Protein AF-A0A316TCU5-F1 (afdb_monomer_lite)

Structure (mmCIF, N/CA/C/O backbone):
data_AF-A0A316TCU5-F1
#
_entry.id   AF-A0A316TCU5-F1
#
loop_
_atom_site.group_PDB
_atom_site.id
_atom_site.type_symbol
_atom_site.label_atom_id
_atom_site.label_alt_id
_atom_site.label_comp_id
_atom_site.label_asym_id
_atom_site.label_entity_id
_atom_site.label_seq_id
_atom_site.pdbx_PDB_ins_code
_atom_site.Cartn_x
_atom_site.Cartn_y
_atom_site.Cartn_z
_atom_site.occupancy
_atom_site.B_iso_or_equiv
_atom_site.auth_seq_id
_atom_site.auth_comp_id
_atom_site.auth_asym_id
_atom_site.auth_atom_id
_atom_site.pdbx_PDB_model_num
ATOM 1 N N . MET A 1 1 ? 19.303 44.168 3.735 1.00 53.50 1 MET A N 1
ATOM 2 C CA . MET A 1 1 ? 19.937 43.075 2.969 1.00 53.50 1 MET A CA 1
ATOM 3 C C . MET A 1 1 ? 18.889 42.563 1.996 1.00 53.50 1 MET A C 1
ATOM 5 O O . MET A 1 1 ? 17.784 42.295 2.444 1.00 53.50 1 MET A O 1
ATOM 9 N N . THR A 1 2 ? 19.150 42.575 0.691 1.00 82.88 2 THR A N 1
ATOM 10 C CA . THR A 1 2 ? 18.151 42.182 -0.318 1.00 82.88 2 THR A CA 1
ATOM 11 C C . THR A 1 2 ? 18.087 40.659 -0.429 1.00 82.88 2 THR A C 1
ATOM 13 O O . THR A 1 2 ? 19.090 39.989 -0.189 1.00 82.88 2 THR A O 1
ATOM 16 N N . GLY A 1 3 ? 16.927 40.107 -0.801 1.00 80.81 3 GLY A N 1
ATOM 17 C CA . GLY A 1 3 ? 16.764 38.655 -0.972 1.00 80.81 3 GLY A CA 1
ATOM 18 C C . GLY A 1 3 ? 17.749 38.055 -1.982 1.00 80.81 3 GLY A C 1
ATOM 19 O O . GLY A 1 3 ? 18.229 36.948 -1.783 1.00 80.81 3 GLY A O 1
ATOM 20 N N . GLN A 1 4 ? 18.132 38.834 -2.997 1.00 71.94 4 GLN A N 1
ATOM 21 C CA . GLN A 1 4 ? 19.132 38.452 -3.996 1.00 71.94 4 GLN A CA 1
ATOM 22 C C . GLN A 1 4 ? 20.503 38.185 -3.366 1.00 71.94 4 GLN A C 1
ATOM 24 O O . GLN A 1 4 ? 21.076 37.125 -3.556 1.00 71.94 4 GLN A O 1
ATOM 29 N N . ARG A 1 5 ? 20.961 39.079 -2.482 1.00 73.12 5 ARG A N 1
ATOM 30 C CA . ARG A 1 5 ? 22.260 38.945 -1.810 1.00 73.12 5 ARG A CA 1
ATOM 31 C C . ARG A 1 5 ? 22.316 37.773 -0.828 1.00 73.12 5 ARG A C 1
ATOM 33 O O . ARG A 1 5 ? 23.392 37.273 -0.536 1.00 73.12 5 ARG A O 1
ATOM 40 N N . LEU A 1 6 ? 21.170 37.366 -0.286 1.00 85.44 6 LEU A N 1
ATOM 41 C CA . LEU A 1 6 ? 21.064 36.198 0.590 1.00 85.44 6 LEU A CA 1
ATOM 42 C C . LEU A 1 6 ? 21.160 34.902 -0.228 1.00 85.44 6 LEU A C 1
ATOM 44 O O . LEU A 1 6 ? 21.808 33.958 0.209 1.00 85.44 6 LEU A O 1
ATOM 48 N N . ARG A 1 7 ? 20.571 34.898 -1.429 1.00 81.44 7 ARG A N 1
ATOM 49 C CA . ARG A 1 7 ? 20.639 33.790 -2.386 1.00 81.44 7 ARG A CA 1
ATOM 50 C C . ARG A 1 7 ? 22.065 33.609 -2.922 1.00 81.44 7 ARG A C 1
ATOM 52 O O . ARG A 1 7 ? 22.599 32.516 -2.802 1.00 81.44 7 ARG A O 1
ATOM 59 N N . ASP A 1 8 ? 22.714 34.699 -3.333 1.00 85.94 8 ASP A N 1
ATOM 60 C CA . ASP A 1 8 ? 24.101 34.680 -3.824 1.00 85.94 8 ASP A CA 1
ATOM 61 C C . ASP A 1 8 ? 25.086 34.169 -2.754 1.00 85.94 8 ASP A C 1
ATOM 63 O O . ASP A 1 8 ? 25.956 33.354 -3.038 1.00 85.94 8 ASP A O 1
ATOM 67 N N . LEU A 1 9 ? 24.924 34.594 -1.492 1.00 88.88 9 LEU A N 1
ATOM 68 C CA . LEU A 1 9 ? 25.777 34.138 -0.385 1.00 88.88 9 LEU A CA 1
ATOM 69 C C . LEU A 1 9 ? 25.538 32.671 0.000 1.00 88.88 9 LEU A C 1
ATOM 71 O O . LEU A 1 9 ? 26.457 32.025 0.504 1.00 88.88 9 LEU A O 1
ATOM 75 N N . LEU A 1 10 ? 24.318 32.156 -0.184 1.00 86.94 10 LEU A N 1
ATOM 76 C CA . LEU A 1 10 ? 24.018 30.739 0.027 1.00 86.94 10 LEU A CA 1
ATOM 77 C C . LEU A 1 10 ? 24.600 29.890 -1.105 1.00 86.94 10 LEU A C 1
ATOM 79 O O . LEU A 1 10 ? 25.237 28.884 -0.815 1.00 86.94 10 LEU A O 1
ATOM 83 N N . GLU A 1 11 ? 24.457 30.315 -2.361 1.00 82.62 11 GLU A N 1
ATOM 84 C CA . GLU A 1 11 ? 25.065 29.634 -3.510 1.00 82.62 11 GLU A CA 1
ATOM 85 C C . GLU A 1 11 ? 26.597 29.606 -3.399 1.00 82.62 11 GLU A C 1
ATOM 87 O O . GLU A 1 11 ? 27.192 28.537 -3.505 1.00 82.62 11 GLU A O 1
ATOM 92 N N . GLU A 1 12 ? 27.234 30.735 -3.068 1.00 90.25 12 GLU A N 1
ATOM 93 C CA . GLU A 1 12 ? 28.689 30.824 -2.866 1.00 90.25 12 GLU A CA 1
ATOM 94 C C . GLU A 1 12 ? 29.173 29.926 -1.714 1.00 90.25 12 GLU A C 1
ATOM 96 O O . GLU A 1 12 ? 30.230 29.308 -1.802 1.00 90.25 12 GLU A O 1
ATOM 101 N N . ARG A 1 13 ? 28.393 29.802 -0.631 1.00 83.19 13 ARG A N 1
ATOM 102 C CA . ARG A 1 13 ? 28.759 28.955 0.518 1.00 83.19 13 ARG A CA 1
ATOM 103 C C . ARG A 1 13 ? 28.513 27.468 0.307 1.00 83.19 13 ARG A C 1
ATOM 105 O O . ARG A 1 13 ? 29.163 26.672 0.984 1.00 83.19 13 ARG A O 1
ATOM 112 N N . VAL A 1 14 ? 27.582 27.098 -0.567 1.00 82.00 14 VAL A N 1
ATOM 113 C CA . VAL A 1 14 ? 27.256 25.696 -0.863 1.00 82.00 14 VAL A CA 1
ATOM 114 C C . VAL A 1 14 ? 28.099 25.161 -2.026 1.00 82.00 14 VAL A C 1
ATOM 116 O O . VAL A 1 14 ? 28.363 23.965 -2.057 1.00 82.00 14 VAL A O 1
ATOM 119 N N . ALA A 1 15 ? 28.602 26.023 -2.917 1.00 79.75 15 ALA A N 1
ATOM 120 C CA . ALA A 1 15 ? 29.426 25.630 -4.066 1.00 79.75 15 ALA A CA 1
ATOM 121 C C . ALA A 1 15 ? 30.712 24.864 -3.694 1.00 79.75 15 ALA A C 1
ATOM 123 O O . ALA A 1 15 ? 31.135 23.985 -4.441 1.00 79.75 15 ALA A O 1
ATOM 124 N N . ASP A 1 16 ? 31.307 25.165 -2.535 1.00 76.94 16 ASP A N 1
ATOM 125 C CA . ASP A 1 16 ? 32.538 24.517 -2.058 1.00 76.94 16 ASP A CA 1
ATOM 126 C C . ASP A 1 16 ? 32.281 23.278 -1.185 1.00 76.94 16 ASP A C 1
ATOM 128 O O . ASP A 1 16 ? 33.222 22.584 -0.784 1.00 76.94 16 ASP A O 1
ATOM 132 N N . LEU A 1 17 ? 31.020 22.994 -0.847 1.00 57.72 17 LEU A N 1
ATOM 133 C CA . LEU A 1 17 ? 30.683 21.779 -0.123 1.00 57.72 17 LEU A CA 1
ATOM 134 C C . LEU A 1 17 ? 30.574 20.640 -1.141 1.00 57.72 17 LEU A C 1
ATOM 136 O O . LEU A 1 17 ? 29.778 20.741 -2.074 1.00 57.72 17 LEU A O 1
ATOM 140 N N . PRO A 1 18 ? 31.329 19.535 -0.984 1.00 60.56 18 PRO A N 1
ATOM 141 C CA . PRO A 1 18 ? 31.055 18.349 -1.775 1.00 60.56 18 PRO A CA 1
ATOM 142 C C . PRO A 1 18 ? 29.591 17.989 -1.539 1.00 60.56 18 PRO A C 1
ATOM 144 O O . PRO A 1 18 ? 29.170 17.918 -0.377 1.00 60.56 18 PRO A O 1
ATOM 147 N N . VAL A 1 19 ? 28.830 17.793 -2.622 1.00 54.09 19 VAL A N 1
ATOM 148 C CA . VAL A 1 19 ? 27.463 17.258 -2.581 1.00 54.09 19 VAL A CA 1
ATOM 149 C C . VAL A 1 19 ? 27.575 15.840 -2.037 1.00 54.09 19 VAL A C 1
ATOM 151 O O . VAL A 1 19 ? 27.657 14.852 -2.754 1.00 54.09 19 VAL A O 1
ATOM 154 N N . THR A 1 20 ? 27.726 15.758 -0.724 1.00 50.59 20 THR A N 1
ATOM 155 C CA . THR A 1 20 ? 27.598 14.527 0.017 1.00 50.59 20 THR A CA 1
ATOM 156 C C . THR A 1 20 ? 26.115 14.277 -0.030 1.00 50.59 20 THR A C 1
ATOM 158 O O . THR A 1 20 ? 25.348 15.133 0.416 1.00 50.59 20 THR A O 1
ATOM 161 N N . ASP A 1 21 ? 25.712 13.158 -0.613 1.00 61.94 21 ASP A N 1
ATOM 162 C CA . ASP A 1 21 ? 24.320 12.759 -0.597 1.00 61.94 21 ASP A CA 1
ATOM 163 C C . ASP A 1 21 ? 23.937 12.446 0.857 1.00 61.94 21 ASP A C 1
ATOM 165 O O . ASP A 1 21 ? 24.103 11.342 1.375 1.00 61.94 21 ASP A O 1
ATOM 169 N N . LEU A 1 22 ? 23.560 13.494 1.591 1.00 52.88 22 LEU A N 1
ATOM 170 C CA . LEU A 1 22 ? 23.213 13.420 3.005 1.00 52.88 22 LEU A CA 1
ATOM 171 C C . LEU A 1 22 ? 21.963 12.561 3.196 1.00 52.88 22 LEU A C 1
ATOM 173 O O . LEU A 1 22 ? 21.797 11.979 4.269 1.00 52.88 22 LEU A O 1
ATOM 177 N N . VAL A 1 23 ? 21.119 12.471 2.165 1.00 53.94 23 VAL A N 1
ATOM 178 C CA . VAL A 1 23 ? 19.909 11.656 2.147 1.00 53.94 23 VAL A CA 1
ATOM 179 C C . VAL A 1 23 ? 20.295 10.187 2.014 1.00 53.94 23 VAL A C 1
ATOM 181 O O . VAL A 1 23 ? 19.907 9.389 2.869 1.00 53.94 23 VAL A O 1
ATOM 184 N N . ASP A 1 24 ? 21.134 9.830 1.045 1.00 54.16 24 ASP A N 1
ATOM 185 C CA . ASP A 1 24 ? 21.628 8.461 0.884 1.00 54.16 24 ASP A CA 1
ATOM 186 C C . ASP A 1 24 ? 22.491 8.025 2.068 1.00 54.16 24 ASP A C 1
ATOM 188 O O . ASP A 1 24 ? 22.283 6.947 2.620 1.00 54.16 24 ASP A O 1
ATOM 192 N N . GLY A 1 25 ? 23.360 8.897 2.582 1.00 56.81 25 GLY A N 1
ATOM 193 C CA . GLY A 1 25 ? 24.170 8.616 3.770 1.00 56.81 25 GLY A CA 1
ATOM 194 C C . GLY A 1 25 ? 23.362 8.512 5.074 1.00 56.81 25 GLY A C 1
ATOM 195 O O . GLY A 1 25 ? 23.783 7.841 6.024 1.00 56.81 25 GLY A O 1
ATOM 196 N N . ALA A 1 26 ? 22.207 9.176 5.183 1.00 61.50 26 ALA A N 1
ATOM 197 C CA . ALA A 1 26 ? 21.276 8.976 6.298 1.00 61.50 26 ALA A CA 1
ATOM 198 C C . ALA A 1 26 ? 20.538 7.636 6.166 1.00 61.50 26 ALA A C 1
ATOM 200 O O . ALA A 1 26 ? 20.457 6.882 7.142 1.00 61.50 26 ALA A O 1
ATOM 201 N N . TRP A 1 27 ? 20.088 7.302 4.957 1.00 57.25 27 TRP A N 1
ATOM 202 C CA . TRP A 1 27 ? 19.438 6.032 4.650 1.00 57.25 27 TRP A CA 1
ATOM 203 C C . TRP A 1 27 ? 20.369 4.832 4.824 1.00 57.25 27 TRP A C 1
ATOM 205 O O . TRP A 1 27 ? 19.996 3.866 5.485 1.00 57.25 27 TRP A O 1
ATOM 215 N N . ASP A 1 28 ? 21.612 4.905 4.361 1.00 58.56 28 ASP A N 1
ATOM 216 C CA . ASP A 1 28 ? 22.610 3.850 4.544 1.00 58.56 28 ASP A CA 1
ATOM 217 C C . ASP A 1 28 ? 22.927 3.588 6.013 1.00 58.56 28 ASP A C 1
ATOM 219 O O . ASP A 1 28 ? 23.125 2.437 6.419 1.00 58.56 28 ASP A O 1
ATOM 223 N N . ARG A 1 29 ? 22.920 4.637 6.845 1.00 56.09 29 ARG A N 1
ATOM 224 C CA . ARG A 1 29 ? 23.058 4.498 8.301 1.00 56.09 29 ARG A CA 1
ATOM 225 C C . ARG A 1 29 ? 21.836 3.829 8.922 1.00 56.09 29 ARG A C 1
ATOM 227 O O . ARG A 1 29 ? 22.014 2.928 9.743 1.00 56.09 29 ARG A O 1
ATOM 234 N N . ALA A 1 30 ? 20.624 4.199 8.510 1.00 56.19 30 ALA A N 1
ATOM 235 C CA . ALA A 1 30 ? 19.402 3.519 8.941 1.00 56.19 30 ALA A CA 1
ATOM 236 C C . ALA A 1 30 ? 19.413 2.026 8.538 1.00 56.19 30 ALA A C 1
ATOM 238 O O . ALA A 1 30 ? 19.135 1.158 9.371 1.00 56.19 30 ALA A O 1
ATOM 239 N N . ARG A 1 31 ? 19.855 1.704 7.315 1.00 63.62 31 ARG A N 1
ATOM 240 C CA . ARG A 1 31 ? 20.036 0.326 6.816 1.00 63.62 31 ARG A CA 1
ATOM 241 C C . ARG A 1 31 ? 21.109 -0.442 7.570 1.00 63.62 31 ARG A C 1
ATOM 243 O O . ARG A 1 31 ? 20.922 -1.605 7.904 1.00 63.62 31 ARG A O 1
ATOM 250 N N . ALA A 1 32 ? 22.245 0.179 7.884 1.00 52.62 32 ALA A N 1
ATOM 251 C CA . ALA A 1 32 ? 23.297 -0.464 8.672 1.00 52.62 32 ALA A CA 1
ATOM 252 C C . ALA A 1 32 ? 22.791 -0.884 10.066 1.00 52.62 32 ALA A C 1
ATOM 254 O O . ALA A 1 32 ? 23.194 -1.930 10.578 1.00 52.62 32 ALA A O 1
ATOM 255 N N . VAL A 1 33 ? 21.875 -0.110 10.661 1.00 54.47 33 VAL A N 1
ATOM 256 C CA . VAL A 1 33 ? 21.211 -0.474 11.921 1.00 54.47 33 VAL A CA 1
ATOM 257 C C . VAL A 1 33 ? 20.242 -1.647 11.728 1.00 54.47 33 VAL A C 1
ATOM 259 O O . VAL A 1 33 ? 20.253 -2.552 12.562 1.00 54.47 33 VAL A O 1
ATOM 262 N N . ARG A 1 34 ? 19.464 -1.684 10.635 1.00 56.56 34 ARG A N 1
ATOM 263 C CA . ARG A 1 34 ? 18.584 -2.825 10.295 1.00 56.56 34 ARG A CA 1
ATOM 264 C C . ARG A 1 34 ? 19.385 -4.111 10.025 1.00 56.56 34 ARG A C 1
ATOM 266 O O . ARG A 1 34 ? 19.120 -5.139 10.644 1.00 56.56 34 ARG A O 1
ATOM 273 N N . ARG A 1 35 ? 20.451 -4.042 9.218 1.00 54.34 35 ARG A N 1
ATOM 274 C CA . ARG A 1 35 ? 21.328 -5.181 8.864 1.00 54.34 35 ARG A CA 1
ATOM 275 C C . ARG A 1 35 ? 22.024 -5.818 10.067 1.00 54.34 35 ARG A C 1
ATOM 277 O O . ARG A 1 35 ? 22.069 -7.041 10.178 1.00 54.34 35 ARG A O 1
ATOM 284 N N . ARG A 1 36 ? 22.524 -5.010 11.012 1.00 51.75 36 ARG A N 1
ATOM 285 C CA . ARG A 1 36 ? 23.131 -5.525 12.258 1.00 51.75 36 ARG A CA 1
ATOM 286 C C . ARG A 1 36 ? 22.151 -6.342 13.106 1.00 51.75 36 ARG A C 1
ATOM 288 O O . ARG A 1 36 ? 22.597 -7.145 13.917 1.00 51.75 36 ARG A O 1
ATOM 295 N N . ARG A 1 37 ? 20.841 -6.148 12.924 1.00 52.00 37 ARG A N 1
ATOM 296 C CA . ARG A 1 37 ? 19.793 -6.855 13.670 1.00 52.00 37 ARG A CA 1
ATOM 297 C C . ARG A 1 37 ? 19.374 -8.151 12.988 1.00 52.00 37 ARG A C 1
ATOM 299 O O . ARG A 1 37 ? 19.299 -9.159 13.678 1.00 52.00 37 ARG A O 1
ATOM 306 N N . ALA A 1 38 ? 19.243 -8.167 11.659 1.00 45.19 38 ALA A N 1
ATOM 307 C CA . ALA A 1 38 ? 19.019 -9.406 10.904 1.00 45.19 38 ALA A CA 1
ATOM 308 C C . ALA A 1 38 ? 20.132 -10.446 11.159 1.00 45.19 38 ALA A C 1
ATOM 310 O O . ALA A 1 38 ? 19.858 -11.626 11.356 1.00 45.19 38 ALA A O 1
ATOM 311 N N . ALA A 1 39 ? 21.388 -9.998 11.276 1.00 43.22 39 ALA A N 1
ATOM 312 C CA . ALA A 1 39 ? 22.518 -10.866 11.617 1.00 43.22 39 ALA A CA 1
ATOM 313 C C . ALA A 1 39 ? 22.540 -11.342 13.090 1.00 43.22 39 ALA A C 1
ATOM 315 O O . ALA A 1 39 ? 23.209 -12.325 13.403 1.00 43.22 39 ALA A O 1
ATOM 316 N N . GLY A 1 40 ? 21.820 -10.675 14.002 1.00 37.09 40 GLY A N 1
ATOM 317 C CA . GLY A 1 40 ? 21.762 -11.027 15.428 1.00 37.09 40 GLY A CA 1
ATOM 318 C C . GLY A 1 40 ? 20.810 -12.181 15.765 1.00 37.09 40 GLY A C 1
ATOM 319 O O . GLY A 1 40 ? 20.909 -12.750 16.848 1.00 37.09 40 GLY A O 1
ATOM 320 N N . VAL A 1 41 ? 19.919 -12.559 14.842 1.00 44.66 41 VAL A N 1
ATOM 321 C CA . VAL A 1 41 ? 18.906 -13.618 15.032 1.00 44.66 41 VAL A CA 1
ATOM 322 C C . VAL A 1 41 ? 19.508 -15.033 14.935 1.00 44.66 41 VAL A C 1
ATOM 324 O O . VAL A 1 41 ? 18.948 -15.987 15.465 1.00 44.66 41 VAL A O 1
ATOM 327 N N . GLY A 1 42 ? 20.697 -15.192 14.344 1.00 34.25 42 GLY A N 1
ATOM 328 C CA . GLY A 1 42 ? 21.328 -16.503 14.126 1.00 34.25 42 GLY A CA 1
ATOM 329 C C . GLY A 1 42 ? 22.081 -17.113 15.319 1.00 34.25 42 GLY A C 1
ATOM 330 O O . GLY A 1 42 ? 22.752 -18.127 15.144 1.00 34.25 42 GLY A O 1
ATOM 331 N N . GLY A 1 43 ? 22.042 -16.510 16.513 1.00 34.91 43 GLY A N 1
ATOM 332 C CA . GLY A 1 43 ? 23.039 -16.776 17.554 1.00 34.91 43 GLY A CA 1
ATOM 333 C C . GLY A 1 43 ? 22.516 -17.019 18.967 1.00 34.91 43 GLY A C 1
ATOM 334 O O . GLY A 1 43 ? 22.980 -16.327 19.861 1.00 34.91 43 GLY A O 1
ATOM 335 N N . ALA A 1 44 ? 21.599 -17.972 19.183 1.00 37.94 44 ALA A N 1
ATOM 336 C CA . ALA A 1 44 ? 21.527 -18.801 20.405 1.00 37.94 44 ALA A CA 1
ATOM 337 C C . ALA A 1 44 ? 20.257 -19.671 20.430 1.00 37.94 44 ALA A C 1
ATOM 339 O O . ALA A 1 44 ? 19.219 -19.251 20.932 1.00 37.94 44 ALA A O 1
ATOM 340 N N . VAL A 1 45 ? 20.355 -20.927 19.985 1.00 34.09 45 VAL A N 1
ATOM 341 C CA . VAL A 1 45 ? 19.401 -21.972 20.386 1.00 34.09 45 VAL A CA 1
ATOM 342 C C . VAL A 1 45 ? 20.200 -23.152 20.933 1.00 34.09 45 VAL A C 1
ATOM 344 O O . VAL A 1 45 ? 20.751 -23.956 20.186 1.00 34.09 45 VAL A O 1
ATOM 347 N N . ALA A 1 46 ? 20.291 -23.239 22.260 1.00 36.19 46 ALA A N 1
ATOM 348 C CA . ALA A 1 46 ? 20.688 -24.461 22.947 1.00 36.19 46 ALA A CA 1
ATOM 349 C C . ALA A 1 46 ? 19.422 -25.307 23.154 1.00 36.19 46 ALA A C 1
ATOM 351 O O . ALA A 1 46 ? 18.610 -25.020 24.032 1.00 36.19 46 ALA A O 1
ATOM 352 N N . VAL A 1 47 ? 19.230 -26.321 22.309 1.00 37.16 47 VAL A N 1
ATOM 353 C CA . VAL A 1 47 ? 18.097 -27.252 22.394 1.00 37.16 47 VAL A CA 1
ATOM 354 C C . VAL A 1 47 ? 18.328 -28.232 23.548 1.00 37.16 47 VAL A C 1
ATOM 356 O O . VAL A 1 47 ? 19.212 -29.084 23.482 1.00 37.16 47 VAL A O 1
ATOM 359 N N . LEU A 1 48 ? 17.510 -28.138 24.598 1.00 35.19 48 LEU A N 1
ATOM 360 C CA . LEU A 1 48 ? 17.321 -29.208 25.580 1.00 35.19 48 LEU A CA 1
ATOM 361 C C . LEU A 1 48 ? 16.203 -30.127 25.078 1.00 35.19 48 LEU A C 1
ATOM 363 O O . LEU A 1 48 ? 15.025 -29.785 25.138 1.00 35.19 48 LEU A O 1
ATOM 367 N N . ALA A 1 49 ? 16.581 -31.297 24.565 1.00 31.88 49 ALA A N 1
ATOM 368 C CA . ALA A 1 49 ? 15.644 -32.341 24.175 1.00 31.88 49 ALA A CA 1
ATOM 369 C C . ALA A 1 49 ? 15.092 -33.057 25.421 1.00 31.88 49 ALA A C 1
ATOM 371 O O . ALA A 1 49 ? 15.837 -33.723 26.141 1.00 31.88 49 ALA A O 1
ATOM 372 N N . VAL A 1 50 ? 13.781 -32.957 25.654 1.00 35.56 50 VAL A N 1
ATOM 373 C CA . VAL A 1 50 ? 13.046 -33.823 26.587 1.00 35.56 50 VAL A CA 1
ATOM 374 C C . VAL A 1 50 ? 12.227 -34.808 25.760 1.00 35.56 50 VAL A C 1
ATOM 376 O O . VAL A 1 50 ? 11.273 -34.437 25.082 1.00 35.56 50 VAL A O 1
ATOM 379 N N . VAL A 1 51 ? 12.627 -36.078 25.805 1.00 33.72 51 VAL A N 1
ATOM 380 C CA . VAL A 1 51 ? 11.900 -37.197 25.198 1.00 33.72 51 VAL A CA 1
ATOM 381 C C . VAL A 1 51 ? 10.730 -37.563 26.112 1.00 33.72 51 VAL A C 1
ATOM 383 O O . VAL A 1 51 ? 10.930 -38.137 27.180 1.00 33.72 51 VAL A O 1
ATOM 386 N N . GLY A 1 52 ? 9.509 -37.232 25.692 1.00 30.62 52 GLY A N 1
ATOM 387 C CA . GLY A 1 52 ? 8.264 -37.697 26.301 1.00 30.62 52 GLY A CA 1
ATOM 388 C C . GLY A 1 52 ? 7.512 -38.605 25.333 1.00 30.62 52 GLY A C 1
ATOM 389 O O . GLY A 1 52 ? 6.935 -38.132 24.359 1.00 30.62 52 GLY A O 1
ATOM 390 N N . ALA A 1 53 ? 7.533 -39.913 25.586 1.00 36.19 53 ALA A N 1
ATOM 391 C CA . ALA A 1 53 ? 6.780 -40.899 24.820 1.00 36.19 53 ALA A CA 1
ATOM 392 C C . ALA A 1 53 ? 5.288 -40.847 25.191 1.00 36.19 53 ALA A C 1
ATOM 394 O O . ALA A 1 53 ? 4.933 -41.007 26.358 1.00 36.19 53 ALA A O 1
ATOM 395 N N . THR A 1 54 ? 4.416 -40.682 24.197 1.00 36.03 54 THR A N 1
ATOM 396 C CA . THR A 1 54 ? 2.973 -40.929 24.318 1.00 36.03 54 THR A CA 1
ATOM 397 C C . THR A 1 54 ? 2.546 -41.953 23.272 1.00 36.03 54 THR A C 1
ATOM 399 O O . THR A 1 54 ? 2.847 -41.835 22.088 1.00 36.03 54 THR A O 1
ATOM 402 N N . THR A 1 55 ? 1.882 -43.008 23.735 1.00 36.47 55 THR A N 1
ATOM 403 C CA . THR A 1 55 ? 1.281 -44.063 22.921 1.00 36.47 55 THR A CA 1
ATOM 404 C C . THR A 1 55 ? -0.132 -43.644 22.521 1.00 36.47 55 THR A C 1
ATOM 406 O O . THR A 1 55 ? -0.986 -43.441 23.381 1.00 36.47 55 THR A O 1
ATOM 409 N N . ALA A 1 56 ? -0.395 -43.527 21.218 1.00 34.72 56 ALA A N 1
ATOM 410 C CA . ALA A 1 56 ? -1.740 -43.317 20.689 1.00 34.72 56 ALA A CA 1
ATOM 411 C C . ALA A 1 56 ? -2.339 -44.650 20.212 1.00 34.72 56 ALA A C 1
ATOM 413 O O . ALA A 1 56 ? -1.734 -45.384 19.431 1.00 34.72 56 ALA A O 1
ATOM 414 N N . VAL A 1 57 ? -3.531 -44.955 20.722 1.00 39.44 57 VAL A N 1
ATOM 415 C CA . VAL A 1 57 ? -4.375 -46.096 20.353 1.00 39.44 57 VAL A CA 1
ATOM 416 C C . VAL A 1 57 ? -5.085 -45.777 19.036 1.00 39.44 57 VAL A C 1
ATOM 418 O O . VAL A 1 57 ? -5.792 -44.779 18.942 1.00 39.44 57 VAL A O 1
ATOM 421 N N . VAL A 1 58 ? -4.911 -46.636 18.030 1.00 36.62 58 VAL A N 1
ATOM 422 C CA . VAL A 1 58 ? -5.647 -46.585 16.759 1.00 36.62 58 VAL A CA 1
ATOM 423 C C . VAL A 1 58 ? -7.006 -47.258 16.956 1.00 36.62 58 VAL A C 1
ATOM 425 O O . VAL A 1 58 ? -7.069 -48.461 17.204 1.00 36.62 58 VAL A O 1
ATOM 428 N N . ALA A 1 59 ? -8.087 -46.490 16.835 1.00 39.09 59 ALA A N 1
ATOM 429 C CA . ALA A 1 59 ? -9.440 -47.006 16.656 1.00 39.09 59 ALA A CA 1
ATOM 430 C C . ALA A 1 59 ? -9.891 -46.662 15.231 1.00 39.09 59 ALA A C 1
ATOM 432 O O . ALA A 1 59 ? -10.020 -45.491 14.884 1.00 39.09 59 ALA A O 1
ATOM 433 N N . GLY A 1 60 ? -10.064 -47.696 14.405 1.00 41.12 60 GLY A N 1
ATOM 434 C CA . GLY A 1 60 ? -10.609 -47.582 13.056 1.00 41.12 60 GLY A CA 1
ATOM 435 C C . GLY A 1 60 ? -12.112 -47.315 13.092 1.00 41.12 60 GLY A C 1
ATOM 436 O O . GLY A 1 60 ? -12.846 -47.989 13.817 1.00 41.12 60 GLY A O 1
ATOM 437 N N . GLY A 1 61 ? -12.547 -46.334 12.308 1.00 40.44 61 GLY A N 1
ATOM 438 C CA . GLY A 1 61 ? -13.946 -46.058 12.003 1.00 40.44 61 GLY A CA 1
ATOM 439 C C . GLY A 1 61 ? -14.120 -45.996 10.490 1.00 40.44 61 GLY A C 1
ATOM 440 O O . GLY A 1 61 ? -13.310 -45.368 9.812 1.00 40.44 61 GLY A O 1
ATOM 441 N N . ASP A 1 62 ? -15.140 -46.695 9.993 1.00 44.41 62 ASP A N 1
ATOM 442 C CA . ASP A 1 62 ? -15.494 -46.813 8.579 1.00 44.41 62 ASP A CA 1
ATOM 443 C C . ASP A 1 62 ? -15.698 -45.445 7.910 1.00 44.41 62 ASP A C 1
ATOM 445 O O . ASP A 1 62 ? -16.463 -44.596 8.374 1.00 44.41 62 ASP A O 1
ATOM 449 N N . GLU A 1 63 ? -15.003 -45.259 6.792 1.00 42.09 63 GLU A N 1
ATOM 450 C CA . GLU A 1 63 ? -14.964 -44.042 5.991 1.00 42.09 63 GLU A CA 1
ATOM 451 C C . GLU A 1 63 ? -16.194 -43.988 5.067 1.00 42.09 63 GLU A C 1
ATOM 453 O O . GLU A 1 63 ? -16.314 -44.731 4.090 1.00 42.09 63 GLU A O 1
ATOM 458 N N . ALA A 1 64 ? -17.152 -43.120 5.400 1.00 47.53 64 ALA A N 1
ATOM 459 C CA . ALA A 1 64 ? -18.277 -42.808 4.529 1.00 47.53 64 ALA A CA 1
ATOM 460 C C . ALA A 1 64 ? -17.766 -42.015 3.319 1.00 47.53 64 ALA A C 1
ATOM 462 O O . ALA A 1 64 ? -17.125 -40.979 3.474 1.00 47.53 64 ALA A O 1
ATOM 463 N N . THR A 1 65 ? -18.061 -42.499 2.113 1.00 51.16 65 THR A N 1
ATOM 464 C CA . THR A 1 65 ? -17.664 -41.860 0.853 1.00 51.16 65 THR A CA 1
ATOM 465 C C . THR A 1 65 ? -18.333 -40.484 0.738 1.00 51.16 65 THR A C 1
ATOM 467 O O . THR A 1 65 ? -19.565 -40.432 0.686 1.00 51.16 65 THR A O 1
ATOM 470 N N . PRO A 1 66 ? -17.581 -39.368 0.713 1.00 56.09 66 PRO A N 1
ATOM 471 C CA . PRO A 1 66 ? -18.183 -38.050 0.598 1.00 56.09 66 PRO A CA 1
ATOM 472 C C . PRO A 1 66 ? -18.703 -37.826 -0.826 1.00 56.09 66 PRO A C 1
ATOM 474 O O . PRO A 1 66 ? -17.986 -37.997 -1.812 1.00 56.09 66 PRO A O 1
ATOM 477 N N . THR A 1 67 ? -19.976 -37.448 -0.929 1.00 55.94 67 THR A N 1
ATOM 478 C CA . THR A 1 67 ? -20.603 -36.973 -2.167 1.00 55.94 67 THR A CA 1
ATOM 479 C C . THR A 1 67 ? -19.884 -35.701 -2.639 1.00 55.94 67 THR A C 1
ATOM 481 O O . THR A 1 67 ? -19.724 -34.788 -1.826 1.00 55.94 67 THR A O 1
ATOM 484 N N . PRO A 1 68 ? -19.450 -35.601 -3.911 1.00 57.88 68 PRO A N 1
ATOM 485 C CA . PRO A 1 68 ? -18.767 -34.410 -4.402 1.00 57.88 68 PRO A CA 1
ATOM 486 C C . PRO A 1 68 ? -19.705 -33.189 -4.347 1.00 57.88 68 PRO A C 1
ATOM 488 O O . PRO A 1 68 ? -20.877 -33.315 -4.722 1.00 57.88 68 PRO A O 1
ATOM 491 N N . PRO A 1 69 ? -19.224 -32.025 -3.873 1.00 61.41 69 PRO A N 1
ATOM 492 C CA . PRO A 1 69 ? -20.004 -30.795 -3.890 1.00 61.41 69 PRO A CA 1
ATOM 493 C C . PRO A 1 69 ? -20.346 -30.393 -5.337 1.00 61.41 69 PRO A C 1
ATOM 495 O O . PRO A 1 69 ? -19.604 -30.737 -6.264 1.00 61.41 69 PRO A O 1
ATOM 498 N N . PRO A 1 70 ? -21.488 -29.715 -5.560 1.00 60.41 70 PRO A N 1
ATOM 499 C CA . PRO A 1 70 ? -21.851 -29.209 -6.879 1.00 60.41 70 PRO A CA 1
ATOM 500 C C . PRO A 1 70 ? -20.750 -28.284 -7.408 1.00 60.41 70 PRO A C 1
ATOM 502 O O . PRO A 1 70 ? -20.175 -27.514 -6.648 1.00 60.41 70 PRO A O 1
ATOM 505 N N . ALA A 1 71 ? -20.447 -28.388 -8.704 1.00 53.12 71 ALA A N 1
ATOM 506 C CA . ALA A 1 71 ? -19.444 -27.554 -9.352 1.00 53.12 71 ALA A CA 1
ATOM 507 C C . ALA A 1 71 ? -19.841 -26.075 -9.239 1.00 53.12 71 ALA A C 1
ATOM 509 O O . ALA A 1 71 ? -20.899 -25.681 -9.740 1.00 53.12 71 ALA A O 1
ATOM 510 N N . ASP A 1 72 ? -18.999 -25.282 -8.580 1.00 49.62 72 ASP A N 1
ATOM 511 C CA . ASP A 1 72 ? -19.182 -23.841 -8.472 1.00 49.62 72 ASP A CA 1
ATOM 512 C C . ASP A 1 72 ? -19.198 -23.223 -9.872 1.00 49.62 72 ASP A C 1
ATOM 514 O O . ASP A 1 72 ? -18.324 -23.473 -10.706 1.00 49.62 72 ASP A O 1
ATOM 518 N N . SER A 1 73 ? -20.231 -22.427 -10.147 1.00 48.66 73 SER A N 1
ATOM 519 C CA . SER A 1 73 ? -20.281 -21.618 -11.360 1.00 48.66 73 SER A CA 1
ATOM 520 C C . SER A 1 73 ? -19.187 -20.564 -11.249 1.00 48.66 73 SER A C 1
ATOM 522 O O . SER A 1 73 ? -19.281 -19.666 -10.418 1.00 48.66 73 SER A O 1
ATOM 524 N N . SER A 1 74 ? -18.130 -20.703 -12.048 1.00 49.28 74 SER A N 1
ATOM 525 C CA . SER A 1 74 ? -17.054 -19.720 -12.130 1.00 49.28 74 SER A CA 1
ATOM 526 C C . SER A 1 74 ? -17.649 -18.402 -12.622 1.00 49.28 74 SER A C 1
ATOM 528 O O . SER A 1 74 ? -18.030 -18.288 -13.783 1.00 49.28 74 SER A O 1
ATOM 530 N N . SER A 1 75 ? -17.808 -17.434 -11.721 1.00 53.69 75 SER A N 1
ATOM 531 C CA . SER A 1 75 ? -18.072 -16.056 -12.120 1.00 53.69 75 SER A CA 1
ATOM 532 C C . SER A 1 75 ? -16.804 -15.556 -12.803 1.00 53.69 75 SER A C 1
ATOM 534 O O . SER A 1 75 ? -15.741 -15.576 -12.184 1.00 53.69 75 SER A O 1
ATOM 536 N N . ASP A 1 76 ? -16.901 -15.176 -14.076 1.00 60.94 76 ASP A N 1
ATOM 537 C CA . ASP A 1 76 ? -15.772 -14.625 -14.822 1.00 60.94 76 ASP A CA 1
ATOM 538 C C . ASP A 1 76 ? -15.297 -13.354 -14.111 1.00 60.94 76 ASP A C 1
ATOM 540 O O . ASP A 1 76 ? -16.033 -12.368 -14.014 1.00 60.94 76 ASP A O 1
ATOM 544 N N . ALA A 1 77 ? -14.084 -13.401 -13.561 1.00 66.44 77 ALA A N 1
ATOM 545 C CA . ALA A 1 77 ? -13.440 -12.221 -13.011 1.00 66.44 77 ALA A CA 1
ATOM 546 C C . ALA A 1 77 ? -13.280 -11.173 -14.131 1.00 66.44 77 ALA A C 1
ATOM 548 O O . ALA A 1 77 ? -13.028 -11.551 -15.285 1.00 66.44 77 ALA A O 1
ATOM 549 N N . PRO A 1 78 ? -13.436 -9.871 -13.833 1.00 66.38 78 PRO A N 1
ATOM 550 C CA . PRO A 1 78 ? -13.209 -8.814 -14.807 1.00 66.38 78 PRO A CA 1
ATOM 551 C C . PRO A 1 78 ? -11.808 -8.963 -15.399 1.00 66.38 78 PRO A C 1
ATOM 553 O O . PRO A 1 78 ? -10.804 -8.869 -14.699 1.00 66.38 78 PRO A O 1
ATOM 556 N N . SER A 1 79 ? -11.747 -9.239 -16.701 1.00 73.88 79 SER A N 1
ATOM 557 C CA . SER A 1 79 ? -10.482 -9.241 -17.425 1.00 73.88 79 SER A CA 1
ATOM 558 C C . SER A 1 79 ? -10.061 -7.791 -17.662 1.00 73.88 79 SER A C 1
ATOM 560 O O . SER A 1 79 ? -10.900 -6.999 -18.109 1.00 73.88 79 SER A O 1
ATOM 562 N N . PRO A 1 80 ? -8.796 -7.423 -17.398 1.00 76.31 80 PRO A N 1
ATOM 563 C CA . PRO A 1 80 ? -8.303 -6.098 -17.744 1.00 76.31 80 PRO A CA 1
ATOM 564 C C . PRO A 1 80 ? -8.481 -5.842 -19.252 1.00 76.31 80 PRO A C 1
ATOM 566 O O . PRO A 1 80 ? -8.488 -6.793 -20.047 1.00 76.31 80 PRO A O 1
ATOM 569 N N . PRO A 1 81 ? -8.655 -4.572 -19.664 1.00 82.94 81 PRO A N 1
ATOM 570 C CA . PRO A 1 81 ? -8.773 -4.231 -21.075 1.00 82.94 81 PRO A CA 1
ATOM 571 C C . PRO A 1 81 ? -7.549 -4.736 -21.846 1.00 82.94 81 PRO A C 1
ATOM 573 O O . PRO A 1 81 ? -6.446 -4.803 -21.305 1.00 82.94 81 PRO A O 1
ATOM 576 N N . ALA A 1 82 ? -7.733 -5.087 -23.121 1.00 83.19 82 ALA A N 1
ATOM 577 C CA . ALA A 1 82 ? -6.600 -5.445 -23.965 1.00 83.19 82 ALA A CA 1
ATOM 578 C C . ALA A 1 82 ? -5.614 -4.260 -24.017 1.00 83.19 82 ALA A C 1
ATOM 580 O O . ALA A 1 82 ? -6.064 -3.127 -24.221 1.00 83.19 82 ALA A O 1
ATOM 581 N N . PRO A 1 83 ? -4.304 -4.494 -23.824 1.00 82.00 83 PRO A N 1
ATOM 582 C CA . PRO A 1 83 ? -3.316 -3.426 -23.858 1.00 82.00 83 PRO A CA 1
ATOM 583 C C . PRO A 1 83 ? -3.301 -2.761 -25.238 1.00 82.00 83 PRO A C 1
ATOM 585 O O . PRO A 1 83 ? -3.419 -3.435 -26.266 1.00 82.00 83 PRO A O 1
ATOM 588 N N . ASP A 1 84 ? -3.138 -1.438 -25.257 1.00 85.88 84 ASP A N 1
ATOM 589 C CA . ASP A 1 84 ? -2.824 -0.714 -26.485 1.00 85.88 84 ASP A CA 1
ATOM 590 C C . ASP A 1 84 ? -1.384 -1.075 -26.894 1.00 85.88 84 ASP A C 1
ATOM 592 O O . ASP A 1 84 ? -0.455 -0.803 -26.123 1.00 85.88 84 ASP A O 1
ATOM 596 N N . PRO A 1 85 ? -1.164 -1.721 -28.056 1.00 85.88 85 PRO A N 1
ATOM 597 C CA . PRO A 1 85 ? 0.178 -2.100 -28.488 1.00 85.88 85 PRO A CA 1
ATOM 598 C C . PRO A 1 85 ? 1.093 -0.894 -28.723 1.00 85.88 85 PRO A C 1
ATOM 600 O O . PRO A 1 85 ? 2.308 -1.062 -28.659 1.00 85.88 85 PRO A O 1
ATOM 603 N N . ASP A 1 86 ? 0.522 0.286 -28.982 1.00 89.88 86 ASP A N 1
ATOM 604 C CA . ASP A 1 86 ? 1.262 1.531 -29.205 1.00 89.88 86 ASP A CA 1
ATOM 605 C C . ASP A 1 86 ? 1.310 2.416 -27.942 1.00 89.88 86 ASP A C 1
ATOM 607 O O . ASP A 1 86 ? 1.947 3.472 -27.946 1.00 89.88 86 ASP A O 1
ATOM 611 N N . GLY A 1 87 ? 0.636 1.997 -26.865 1.00 92.19 87 GLY A N 1
ATOM 612 C CA . GLY A 1 87 ? 0.618 2.693 -25.584 1.00 92.19 87 GLY A CA 1
ATOM 613 C C . GLY A 1 87 ? 1.904 2.492 -24.778 1.00 92.19 87 GLY A C 1
ATOM 614 O O . GLY A 1 87 ? 2.714 1.611 -25.081 1.00 92.19 87 GLY A O 1
ATOM 615 N N . PRO A 1 88 ? 2.102 3.293 -23.722 1.00 95.56 88 PRO A N 1
ATOM 616 C CA . PRO A 1 88 ? 3.274 3.168 -22.874 1.00 95.56 88 PRO A CA 1
ATOM 617 C C . PRO A 1 88 ? 3.223 1.848 -22.089 1.00 95.56 88 PRO A C 1
ATOM 619 O O . PRO A 1 88 ? 2.181 1.448 -21.564 1.00 95.56 88 PRO A O 1
ATOM 622 N N . GLN A 1 89 ? 4.358 1.151 -22.022 1.00 96.19 89 GLN A N 1
ATOM 623 C CA . GLN A 1 89 ? 4.486 -0.187 -21.438 1.00 96.19 89 GLN A CA 1
ATOM 624 C C . GLN A 1 89 ? 5.801 -0.326 -20.659 1.00 96.19 89 GLN A C 1
ATOM 626 O O . GLN A 1 89 ? 6.747 0.425 -20.883 1.00 96.19 89 GLN A O 1
ATOM 631 N N . ALA A 1 90 ? 5.878 -1.302 -19.752 1.00 96.81 90 ALA A N 1
ATOM 632 C CA . ALA A 1 90 ? 7.140 -1.658 -19.112 1.00 96.81 90 ALA A CA 1
ATOM 633 C C . ALA A 1 90 ? 8.082 -2.354 -20.111 1.00 96.81 90 ALA A C 1
ATOM 635 O O . ALA A 1 90 ? 7.652 -3.139 -20.955 1.00 96.81 90 ALA A O 1
ATOM 636 N N . GLU A 1 91 ? 9.387 -2.127 -19.988 1.00 96.06 91 GLU A N 1
ATOM 637 C CA . GLU A 1 91 ? 10.375 -2.633 -20.948 1.00 96.06 91 GLU A CA 1
ATOM 638 C C . GLU A 1 91 ? 11.265 -3.721 -20.343 1.00 96.06 91 GLU A C 1
ATOM 640 O O . GLU A 1 91 ? 11.709 -3.632 -19.202 1.00 96.06 91 GLU A O 1
ATOM 645 N N . ARG A 1 92 ? 11.581 -4.780 -21.092 1.00 96.25 92 ARG A N 1
ATOM 646 C CA . ARG A 1 92 ? 12.397 -5.880 -20.556 1.00 96.25 92 ARG A CA 1
ATOM 647 C C . ARG A 1 92 ? 13.882 -5.505 -20.490 1.00 96.25 92 ARG A C 1
ATOM 649 O O . ARG A 1 92 ? 14.567 -5.549 -21.508 1.00 96.25 92 ARG A O 1
ATOM 656 N N . ALA A 1 93 ? 14.402 -5.273 -19.287 1.00 94.81 93 ALA A N 1
ATOM 657 C CA . ALA A 1 93 ? 15.739 -4.711 -19.070 1.00 94.81 93 ALA A CA 1
ATOM 658 C C . ALA A 1 93 ? 16.861 -5.737 -18.825 1.00 94.81 93 ALA A C 1
ATOM 660 O O . ALA A 1 93 ? 18.042 -5.425 -18.965 1.00 94.81 93 ALA A O 1
ATOM 661 N N . GLY A 1 94 ? 16.525 -6.982 -18.472 1.00 94.75 94 GLY A N 1
ATOM 662 C CA . GLY A 1 94 ? 17.522 -8.040 -18.288 1.00 94.75 94 GLY A CA 1
ATOM 663 C C . GLY A 1 94 ? 17.176 -8.997 -17.158 1.00 94.75 94 GLY A C 1
ATOM 664 O O . GLY A 1 94 ? 16.047 -9.478 -17.075 1.00 94.75 94 GLY A O 1
ATOM 665 N N . THR A 1 95 ? 18.164 -9.310 -16.317 1.00 96.00 95 THR A N 1
ATOM 666 C CA . THR A 1 95 ? 17.981 -10.165 -15.136 1.00 96.00 95 THR A CA 1
ATOM 667 C C . THR A 1 95 ? 18.728 -9.622 -13.925 1.00 96.00 95 THR A C 1
ATOM 669 O O . THR A 1 95 ? 19.870 -9.181 -14.060 1.00 96.00 95 THR A O 1
ATOM 672 N N . TYR A 1 96 ? 18.152 -9.771 -12.736 1.00 94.69 96 TYR A N 1
ATOM 673 C CA . TYR A 1 96 ? 18.773 -9.455 -11.455 1.00 94.69 96 TYR A CA 1
ATOM 674 C C . TYR A 1 96 ? 18.799 -10.705 -10.577 1.00 94.69 96 TYR A C 1
ATOM 676 O O . TYR A 1 96 ? 17.764 -11.267 -10.241 1.00 94.69 96 TYR A O 1
ATOM 684 N N . GLY A 1 97 ? 19.998 -11.200 -10.255 1.00 93.12 97 GLY A N 1
ATOM 685 C CA . GLY A 1 97 ? 20.126 -12.463 -9.514 1.00 93.12 97 GLY A CA 1
ATOM 686 C C . GLY A 1 97 ? 19.546 -13.676 -10.258 1.00 93.12 97 GLY A C 1
ATOM 687 O O . GLY A 1 97 ? 19.173 -14.647 -9.622 1.00 93.12 97 GLY A O 1
ATOM 688 N N . GLY A 1 98 ? 19.460 -13.618 -11.593 1.00 94.62 98 GLY A N 1
ATOM 689 C CA . GLY A 1 98 ? 18.829 -14.651 -12.425 1.00 94.62 98 GLY A CA 1
ATOM 690 C C . GLY A 1 98 ? 17.335 -14.431 -12.685 1.00 94.62 98 GLY A C 1
ATOM 691 O O . GLY A 1 98 ? 16.810 -15.013 -13.629 1.00 94.62 98 GLY A O 1
ATOM 692 N N . VAL A 1 99 ? 16.681 -13.539 -11.935 1.00 95.94 99 VAL A N 1
ATOM 693 C CA . VAL A 1 99 ? 15.255 -13.223 -12.088 1.00 95.94 99 VAL A CA 1
ATOM 694 C C . VAL A 1 99 ? 15.057 -12.193 -13.204 1.00 95.94 99 VAL A C 1
ATOM 696 O O . VAL A 1 99 ? 15.759 -11.178 -13.197 1.00 95.94 99 VAL A O 1
ATOM 699 N N . PRO A 1 100 ? 14.148 -12.411 -14.172 1.00 97.25 100 PRO A N 1
ATOM 700 C CA . PRO A 1 100 ? 13.788 -11.420 -15.184 1.00 97.25 100 PRO A CA 1
ATOM 701 C C . PRO A 1 100 ? 13.387 -10.065 -14.588 1.00 97.25 100 PRO A C 1
ATOM 703 O O . PRO A 1 100 ? 12.573 -9.997 -13.671 1.00 97.25 100 PRO A O 1
ATOM 706 N N . VAL A 1 101 ? 13.936 -8.986 -15.150 1.00 97.31 101 VAL A N 1
ATOM 707 C CA . VAL A 1 101 ? 13.618 -7.606 -14.762 1.00 97.31 101 VAL A CA 1
ATOM 708 C C . VAL A 1 101 ? 12.906 -6.894 -15.901 1.00 97.31 101 VAL A C 1
ATOM 710 O O . VAL A 1 101 ? 13.393 -6.868 -17.037 1.00 97.31 101 VAL A O 1
ATOM 713 N N . TRP A 1 102 ? 11.790 -6.272 -15.551 1.00 97.69 102 TRP A N 1
ATOM 714 C CA . TRP A 1 102 ? 11.060 -5.292 -16.336 1.00 97.69 102 TRP A CA 1
ATOM 715 C C . TRP A 1 102 ? 11.321 -3.910 -15.745 1.00 97.69 102 TRP A C 1
ATOM 717 O O . TRP A 1 102 ? 11.294 -3.740 -14.531 1.00 97.69 102 TRP A O 1
ATOM 727 N N . TRP A 1 103 ? 11.618 -2.935 -16.587 1.00 96.94 103 TRP A N 1
ATOM 728 C CA . TRP A 1 103 ? 11.779 -1.541 -16.221 1.00 96.94 103 TRP A CA 1
ATOM 729 C C . TRP A 1 103 ? 10.420 -0.865 -16.304 1.00 96.94 103 TRP A C 1
ATOM 731 O O . TRP A 1 103 ? 9.784 -0.872 -17.358 1.00 96.94 103 TRP A O 1
ATOM 741 N N . ALA A 1 104 ? 9.952 -0.344 -15.178 1.00 96.81 104 ALA A N 1
ATOM 742 C CA . ALA A 1 104 ? 8.658 0.297 -15.084 1.00 96.81 104 ALA A CA 1
ATOM 743 C C . ALA A 1 104 ? 8.647 1.635 -15.819 1.00 96.81 104 ALA A C 1
ATOM 745 O O . ALA A 1 104 ? 9.680 2.270 -16.040 1.00 96.81 104 ALA A O 1
ATOM 746 N N . LEU A 1 105 ? 7.434 2.085 -16.108 1.00 95.88 105 LEU A N 1
ATOM 747 C CA . LEU A 1 105 ? 7.174 3.396 -16.674 1.00 95.88 105 LEU A CA 1
ATOM 748 C C . LEU A 1 105 ? 7.589 4.515 -15.717 1.00 95.88 105 LEU A C 1
ATOM 750 O O . LEU A 1 105 ? 7.609 4.339 -14.486 1.00 95.88 105 LEU A O 1
ATOM 754 N N . THR A 1 106 ? 7.870 5.676 -16.298 1.00 95.75 106 THR A N 1
ATOM 755 C CA . THR A 1 106 ? 7.998 6.941 -15.577 1.00 95.75 106 THR A CA 1
ATOM 756 C C . THR A 1 106 ? 6.640 7.430 -15.082 1.00 95.75 106 THR A C 1
ATOM 758 O O . THR A 1 106 ? 5.579 7.066 -15.592 1.00 95.75 106 THR A O 1
ATOM 761 N N . VAL A 1 107 ? 6.677 8.342 -14.114 1.00 94.88 107 VAL A N 1
ATOM 762 C CA . VAL A 1 107 ? 5.480 8.968 -13.543 1.00 94.88 107 VAL A CA 1
ATOM 763 C C . VAL A 1 107 ? 4.618 9.690 -14.587 1.00 94.88 107 VAL A C 1
ATOM 765 O O . VAL A 1 107 ? 3.394 9.752 -14.438 1.00 94.88 107 VAL A O 1
ATOM 768 N N . ALA A 1 108 ? 5.247 10.259 -15.620 1.00 95.25 108 ALA A N 1
ATOM 769 C CA . ALA A 1 108 ? 4.550 10.974 -16.685 1.00 95.25 108 ALA A CA 1
ATOM 770 C C . ALA A 1 108 ? 3.759 10.007 -17.581 1.00 95.25 108 ALA A C 1
ATOM 772 O O . ALA A 1 108 ? 2.570 10.219 -17.813 1.00 95.25 108 ALA A O 1
ATOM 773 N N . GLU A 1 109 ? 4.398 8.918 -18.008 1.00 96.50 109 GLU A N 1
ATOM 774 C CA . GLU A 1 109 ? 3.805 7.885 -18.872 1.00 96.50 109 GLU A CA 1
ATOM 775 C C . GLU A 1 109 ? 2.640 7.157 -18.196 1.00 96.50 109 GLU A C 1
ATOM 777 O O . GLU A 1 109 ? 1.663 6.793 -18.842 1.00 96.50 109 GLU A O 1
ATOM 782 N N . GLU A 1 110 ? 2.686 6.996 -16.874 1.00 96.38 110 GLU A N 1
ATOM 783 C CA . GLU A 1 110 ? 1.597 6.384 -16.110 1.00 96.38 110 GLU A CA 1
ATOM 784 C C . GLU A 1 110 ? 0.231 7.081 -16.282 1.00 96.38 110 GLU A C 1
ATOM 786 O O . GLU A 1 110 ? -0.805 6.442 -16.105 1.00 96.38 110 GLU A O 1
ATOM 791 N N . THR A 1 111 ? 0.203 8.377 -16.623 1.00 95.19 111 THR A N 1
ATOM 792 C CA . THR A 1 111 ? -1.054 9.122 -16.849 1.00 95.19 111 THR A CA 1
ATOM 793 C C . THR A 1 111 ? -1.772 8.726 -18.139 1.00 95.19 111 THR A C 1
ATOM 795 O O . THR A 1 111 ? -2.971 8.971 -18.284 1.00 95.19 111 THR A O 1
ATOM 798 N N . GLU A 1 112 ? -1.041 8.102 -19.060 1.00 95.94 112 GLU A N 1
ATOM 799 C CA . GLU A 1 112 ? -1.519 7.663 -20.368 1.00 95.94 112 GLU A CA 1
ATOM 800 C C . GLU A 1 112 ? -1.956 6.187 -20.353 1.00 95.94 112 GLU A C 1
ATOM 802 O O . GLU A 1 112 ? -2.484 5.687 -21.346 1.00 95.94 112 GLU A O 1
ATOM 807 N N . LEU A 1 113 ? -1.773 5.486 -19.226 1.00 96.38 113 LEU A N 1
ATOM 808 C CA . LEU A 1 113 ? -2.138 4.079 -19.099 1.00 96.38 113 LEU A CA 1
ATOM 809 C C . LEU A 1 113 ? -3.660 3.869 -19.189 1.00 96.38 113 LEU A C 1
ATOM 811 O O . LEU A 1 113 ? -4.441 4.647 -18.620 1.00 96.38 113 LEU A O 1
ATOM 815 N N . PRO A 1 114 ? -4.107 2.774 -19.832 1.00 95.94 114 PRO A N 1
ATOM 816 C CA . PRO A 1 114 ? -5.511 2.394 -19.826 1.00 95.94 114 PRO A CA 1
ATOM 817 C C . PRO A 1 114 ? -5.997 2.121 -18.397 1.00 95.94 114 PRO A C 1
ATOM 819 O O . PRO A 1 114 ? -5.303 1.507 -17.582 1.00 95.94 114 PRO A O 1
ATOM 822 N N . GLN A 1 115 ? -7.214 2.583 -18.110 1.00 95.81 115 GLN A N 1
ATOM 823 C CA . GLN A 1 115 ? -7.881 2.386 -16.828 1.00 95.81 115 GLN A CA 1
ATOM 824 C C . GLN A 1 115 ? -8.485 0.977 -16.748 1.00 95.81 115 GLN A C 1
ATOM 826 O O . GLN A 1 115 ? -9.207 0.561 -17.654 1.00 95.81 115 GLN A O 1
ATOM 831 N N . VAL A 1 116 ? -8.248 0.266 -15.647 1.00 94.38 116 VAL A N 1
ATOM 832 C CA . VAL A 1 116 ? -8.945 -0.981 -15.316 1.00 94.38 116 VAL A CA 1
ATOM 833 C C . VAL A 1 116 ? -10.296 -0.653 -14.690 1.00 94.38 116 VAL A C 1
ATOM 835 O O . VAL A 1 116 ? -10.376 0.093 -13.713 1.00 94.38 116 VAL A O 1
ATOM 838 N N . GLU A 1 117 ? -11.360 -1.243 -15.227 1.00 91.12 117 GLU A N 1
ATOM 839 C CA . GLU A 1 117 ? -12.690 -1.218 -14.619 1.00 91.12 117 GLU A CA 1
ATOM 840 C C . GLU A 1 117 ? -12.916 -2.470 -13.762 1.00 91.12 117 GLU A C 1
ATOM 842 O O . GLU A 1 117 ? -12.373 -3.538 -14.039 1.00 91.12 117 GLU A O 1
ATOM 847 N N . GLY A 1 118 ? -13.745 -2.358 -12.719 1.00 88.38 118 GLY A N 1
ATOM 848 C CA . GLY A 1 118 ? -14.152 -3.514 -11.913 1.00 88.38 118 GLY A CA 1
ATOM 849 C C . GLY A 1 118 ? -13.071 -4.079 -10.985 1.00 88.38 118 GLY A C 1
ATOM 850 O O . GLY A 1 118 ? -13.230 -5.190 -10.497 1.00 88.38 118 GLY A O 1
ATOM 851 N N . SER A 1 119 ? -12.010 -3.326 -10.692 1.00 90.75 119 SER A N 1
ATOM 852 C CA . SER A 1 119 ? -10.913 -3.729 -9.795 1.00 90.75 119 SER A CA 1
ATOM 853 C C . SER A 1 119 ? -11.284 -3.828 -8.308 1.00 90.75 119 SER A C 1
ATOM 855 O O . SER A 1 119 ? -10.439 -4.160 -7.485 1.00 90.75 119 SER A O 1
ATOM 857 N N . GLY A 1 120 ? -12.517 -3.468 -7.942 1.00 91.69 120 GLY A N 1
ATOM 858 C CA . GLY A 1 120 ? -12.941 -3.279 -6.551 1.00 91.69 120 GLY A CA 1
ATOM 859 C C . GLY A 1 120 ? -12.583 -1.904 -5.969 1.00 91.69 120 GLY A C 1
ATOM 860 O O . GLY A 1 120 ? -13.128 -1.535 -4.931 1.00 91.69 120 GLY A O 1
ATOM 861 N N . LEU A 1 121 ? -11.743 -1.119 -6.653 1.00 95.25 121 LEU A N 1
ATOM 862 C CA . LEU A 1 121 ? -11.447 0.275 -6.316 1.00 95.25 121 LEU A CA 1
ATOM 863 C C . LEU A 1 121 ? -12.179 1.236 -7.270 1.00 95.25 121 LEU A C 1
ATOM 865 O O . LEU A 1 121 ? -12.383 0.901 -8.442 1.00 95.25 121 LEU A O 1
ATOM 869 N N . PRO A 1 122 ? -12.582 2.435 -6.805 1.00 95.94 122 PRO A N 1
ATOM 870 C CA . PRO A 1 122 ? -13.049 3.480 -7.709 1.00 95.94 122 PRO A CA 1
ATOM 871 C C . PRO A 1 122 ? -11.904 3.967 -8.607 1.00 95.94 122 PRO A C 1
ATOM 873 O O . PRO A 1 122 ? -10.735 3.839 -8.260 1.00 95.94 122 PRO A O 1
ATOM 876 N N . ALA A 1 123 ? -12.238 4.564 -9.754 1.00 96.44 123 ALA A N 1
ATOM 877 C CA . ALA A 1 123 ? -11.228 5.125 -10.657 1.00 96.44 123 ALA A CA 1
ATOM 878 C C . ALA A 1 123 ? -10.470 6.320 -10.045 1.00 96.44 123 ALA A C 1
ATOM 880 O O . ALA A 1 123 ? -9.326 6.579 -10.410 1.00 96.44 123 ALA A O 1
ATOM 881 N N . GLU A 1 124 ? -11.104 7.031 -9.113 1.00 97.44 124 GLU A N 1
ATOM 882 C CA . GLU A 1 124 ? -10.520 8.135 -8.358 1.00 97.44 124 GLU A CA 1
ATOM 883 C C . GLU A 1 124 ? -10.866 7.956 -6.876 1.00 97.44 124 GLU A C 1
ATOM 885 O O . GLU A 1 124 ? -12.029 7.755 -6.520 1.00 97.44 124 GLU A O 1
ATOM 890 N N . ILE A 1 125 ? -9.847 8.024 -6.022 1.00 97.31 125 ILE A N 1
ATOM 891 C CA . ILE A 1 125 ? -9.956 8.066 -4.567 1.00 97.31 125 ILE A CA 1
ATOM 892 C C . ILE A 1 125 ? -9.633 9.492 -4.139 1.00 97.31 125 ILE A C 1
ATOM 894 O O . ILE A 1 125 ? -8.478 9.913 -4.181 1.00 97.31 125 ILE A O 1
ATOM 898 N N . ASP A 1 126 ? -10.652 10.227 -3.716 1.00 96.06 126 ASP A N 1
ATOM 899 C CA . ASP A 1 126 ? -10.502 11.586 -3.208 1.00 96.06 126 ASP A CA 1
ATOM 900 C C . ASP A 1 126 ? -10.503 11.583 -1.674 1.00 96.06 126 ASP A C 1
ATOM 902 O O . ASP A 1 126 ? -11.481 11.186 -1.028 1.00 96.06 126 ASP A O 1
ATOM 906 N N . LEU A 1 127 ? -9.370 11.996 -1.102 1.00 95.12 127 LEU A N 1
ATOM 907 C CA . LEU A 1 127 ? -9.128 12.031 0.338 1.00 95.12 127 LEU A CA 1
ATOM 908 C C . LEU A 1 127 ? -9.670 13.306 1.008 1.00 95.12 127 LEU A C 1
ATOM 910 O O . LEU A 1 127 ? -9.794 13.325 2.230 1.00 95.12 127 LEU A O 1
ATOM 914 N N . ASP A 1 128 ? -10.060 14.327 0.237 1.00 93.00 128 ASP A N 1
ATOM 915 C CA . ASP A 1 128 ? -10.644 15.572 0.755 1.00 93.00 128 ASP A CA 1
ATOM 916 C C . ASP A 1 128 ? -12.187 15.548 0.746 1.00 93.00 128 ASP A C 1
ATOM 918 O O . ASP A 1 128 ? -12.836 16.328 1.454 1.00 93.00 128 ASP A O 1
ATOM 922 N N . SER A 1 129 ? -12.814 14.662 -0.040 1.00 86.75 129 SER A N 1
ATOM 923 C CA . SER A 1 129 ? -14.277 14.596 -0.183 1.00 86.75 129 SER A CA 1
ATOM 924 C C . SER A 1 129 ? -14.936 13.503 0.661 1.00 86.75 129 SER A C 1
ATOM 926 O O . SER A 1 129 ? -15.453 12.499 0.178 1.00 86.75 129 SER A O 1
ATOM 928 N N . SER A 1 130 ? -15.021 13.738 1.968 1.00 89.81 130 SER A N 1
ATOM 929 C CA 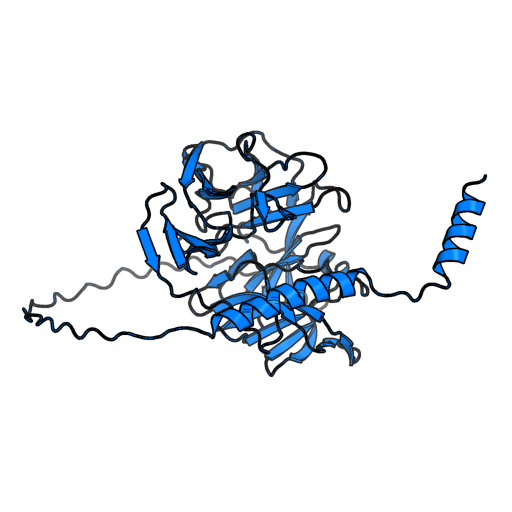. SER A 1 130 ? -15.767 12.852 2.868 1.00 89.81 130 SER A CA 1
ATOM 930 C C . SER A 1 130 ? -17.286 13.068 2.790 1.00 89.81 130 SER A C 1
ATOM 932 O O . SER A 1 130 ? -17.784 14.195 2.884 1.00 89.81 130 SER A O 1
ATOM 934 N N . ARG A 1 131 ? -18.057 11.974 2.699 1.00 94.56 131 ARG A N 1
ATOM 935 C CA . ARG A 1 131 ? -19.529 11.981 2.851 1.00 94.56 131 ARG A CA 1
ATOM 936 C C . ARG A 1 131 ? -19.992 12.054 4.314 1.00 94.56 131 ARG A C 1
ATOM 938 O O . ARG A 1 131 ? -21.195 12.000 4.574 1.00 94.56 131 ARG A O 1
ATOM 945 N N . GLY A 1 132 ? -19.062 12.188 5.257 1.00 95.06 132 GLY A N 1
ATOM 946 C CA . GLY A 1 132 ? -19.311 12.183 6.696 1.00 95.06 132 GLY A CA 1
ATOM 947 C C . GLY A 1 132 ? -18.743 10.935 7.364 1.00 95.06 132 GLY A C 1
ATOM 948 O O . GLY A 1 132 ? -17.827 10.303 6.850 1.00 95.06 132 GLY A O 1
ATOM 949 N N . GLU A 1 133 ? -19.276 10.585 8.531 1.00 96.19 133 GLU A N 1
ATOM 950 C CA . GLU A 1 133 ? -18.807 9.424 9.291 1.00 96.19 133 GLU A CA 1
ATOM 951 C C . GLU A 1 133 ? -19.150 8.094 8.612 1.00 96.19 133 GLU A C 1
ATOM 953 O O . GLU A 1 133 ? -20.164 7.963 7.921 1.00 96.19 133 GLU A O 1
ATOM 958 N N . VAL A 1 134 ? -18.335 7.075 8.888 1.00 95.75 134 VAL A N 1
ATOM 959 C CA . VAL A 1 134 ? -18.570 5.709 8.415 1.00 95.75 134 VAL A CA 1
ATOM 960 C C . VAL A 1 134 ? -19.957 5.184 8.857 1.00 95.75 134 VAL A C 1
ATOM 962 O O . VAL A 1 134 ? -20.274 5.201 10.059 1.00 95.75 134 VAL A O 1
ATOM 965 N N . PRO A 1 135 ? -20.807 4.697 7.927 1.00 95.19 135 PRO A N 1
ATOM 966 C CA . PRO A 1 135 ? -22.127 4.168 8.264 1.00 95.19 135 PRO A CA 1
ATOM 967 C C . PRO A 1 135 ? -22.059 2.772 8.924 1.00 95.19 135 PRO A C 1
ATOM 969 O O . PRO A 1 135 ? -21.080 2.048 8.761 1.00 95.19 135 PRO A O 1
ATOM 972 N N . PRO A 1 136 ? -23.096 2.338 9.670 1.00 91.06 136 PRO A N 1
ATOM 973 C CA . PRO A 1 136 ? -23.196 0.957 10.152 1.00 91.06 136 PRO A CA 1
ATOM 974 C C . PRO A 1 136 ? -23.228 -0.059 9.004 1.00 91.06 136 PRO A C 1
ATOM 976 O O . PRO A 1 136 ? -23.828 0.205 7.963 1.00 91.06 136 PRO A O 1
ATOM 979 N N . GLY A 1 137 ? -22.647 -1.242 9.216 1.00 91.12 137 GLY A N 1
ATOM 980 C CA . GLY A 1 137 ? -22.579 -2.290 8.185 1.00 91.12 137 GLY A CA 1
ATOM 981 C C . GLY A 1 137 ? -21.622 -1.980 7.028 1.00 91.12 137 GLY A C 1
ATOM 982 O O . GLY A 1 137 ? -21.630 -2.692 6.029 1.00 91.12 137 GLY A O 1
ATOM 983 N N . PHE A 1 138 ? -20.819 -0.922 7.151 1.00 95.31 138 PHE A N 1
ATOM 984 C CA . PHE A 1 138 ? -19.795 -0.567 6.180 1.00 95.31 138 PHE A CA 1
ATOM 985 C C . PHE A 1 138 ? -18.712 -1.646 6.091 1.00 95.31 138 PHE A C 1
ATOM 987 O O . PHE A 1 138 ? -18.350 -2.260 7.096 1.00 95.31 138 PHE A O 1
ATOM 994 N N . ARG A 1 139 ? -18.183 -1.835 4.883 1.00 96.00 139 ARG A N 1
ATOM 995 C CA . ARG A 1 139 ? -16.965 -2.597 4.612 1.00 96.00 139 ARG A CA 1
ATOM 996 C C . ARG A 1 139 ? -16.029 -1.712 3.807 1.00 96.00 139 ARG A C 1
ATOM 998 O O . ARG A 1 139 ? -16.446 -1.164 2.784 1.00 96.00 139 ARG A O 1
ATOM 1005 N N . ALA A 1 140 ? -14.806 -1.556 4.294 1.00 97.56 140 ALA A N 1
ATOM 1006 C CA . ALA A 1 140 ? -13.807 -0.740 3.625 1.00 97.56 140 ALA A CA 1
ATOM 1007 C C . ALA A 1 140 ? -13.076 -1.576 2.569 1.00 97.56 140 ALA A C 1
ATOM 1009 O O . ALA A 1 140 ? -12.692 -2.708 2.845 1.00 97.56 140 ALA A O 1
ATOM 1010 N N . VAL A 1 141 ? -12.842 -1.009 1.389 1.00 97.56 141 VAL A N 1
ATOM 1011 C CA . VAL A 1 141 ? -11.908 -1.570 0.395 1.00 97.56 141 VAL A CA 1
ATOM 1012 C C . VAL A 1 141 ? -10.512 -0.967 0.534 1.00 97.56 141 VAL A C 1
ATOM 1014 O O . VAL A 1 141 ? -9.522 -1.601 0.178 1.00 97.56 141 VAL A O 1
ATOM 1017 N N . ALA A 1 142 ? -10.421 0.241 1.098 1.00 98.19 142 ALA A N 1
ATOM 1018 C CA . ALA A 1 142 ? -9.164 0.903 1.413 1.00 98.19 142 ALA A CA 1
ATOM 1019 C C . ALA A 1 142 ? -9.318 1.865 2.599 1.00 98.19 142 ALA A C 1
ATOM 1021 O O . ALA A 1 142 ? -10.399 2.410 2.837 1.00 98.19 142 ALA A O 1
ATOM 1022 N N . LEU A 1 143 ? -8.224 2.101 3.318 1.00 98.12 143 LEU A N 1
ATOM 1023 C CA . LEU A 1 143 ? -8.069 3.123 4.350 1.00 98.12 143 LEU A CA 1
ATOM 1024 C C . LEU A 1 143 ? -6.856 3.985 4.044 1.00 98.12 143 LEU A C 1
ATOM 1026 O O . LEU A 1 143 ? -5.805 3.460 3.693 1.00 98.12 143 LEU A O 1
ATOM 1030 N N . PHE A 1 144 ? -6.980 5.284 4.279 1.00 97.44 144 PHE A N 1
ATOM 1031 C CA . PHE A 1 144 ? -5.904 6.254 4.141 1.00 97.44 144 PHE A CA 1
ATOM 1032 C C . PHE A 1 144 ? -5.796 7.059 5.425 1.00 97.44 144 PHE A C 1
ATOM 1034 O O . PHE A 1 144 ? -6.787 7.616 5.882 1.00 97.44 144 PHE A O 1
ATOM 1041 N N . GLN A 1 145 ? -4.603 7.148 6.005 1.00 95.50 145 GLN A N 1
ATOM 1042 C CA . GLN A 1 145 ? -4.317 8.107 7.066 1.00 95.50 145 GLN A CA 1
ATOM 1043 C C . GLN A 1 145 ? -3.441 9.216 6.503 1.00 95.50 145 GLN A C 1
ATOM 1045 O O . GLN A 1 145 ? -2.273 8.972 6.189 1.00 95.50 145 GLN A O 1
ATOM 1050 N N . LEU A 1 146 ? -3.996 10.424 6.405 1.00 92.50 146 LEU A N 1
ATOM 1051 C CA . LEU A 1 146 ? -3.227 11.619 6.064 1.00 92.50 146 LEU A CA 1
ATOM 1052 C C . LEU A 1 146 ? -2.307 11.971 7.232 1.00 92.50 146 LEU A C 1
ATOM 1054 O O . LEU A 1 146 ? -2.687 11.859 8.390 1.00 92.50 146 LEU A O 1
ATOM 1058 N N . TRP A 1 147 ? -1.090 12.411 6.963 1.00 85.50 147 TRP A N 1
ATOM 1059 C CA . TRP A 1 147 ? -0.125 12.803 7.978 1.00 85.50 147 TRP A CA 1
ATOM 1060 C C . TRP A 1 147 ? 0.521 14.130 7.589 1.00 85.50 147 TRP A C 1
ATOM 1062 O O . TRP A 1 147 ? 1.062 14.285 6.499 1.00 85.50 147 TRP A O 1
ATOM 1072 N N . GLY A 1 148 ? 0.463 15.099 8.499 1.00 79.56 148 GLY A N 1
ATOM 1073 C CA . GLY A 1 148 ? 0.940 16.462 8.282 1.00 79.56 148 GLY A CA 1
ATOM 1074 C C . GLY A 1 148 ? 0.883 17.266 9.580 1.00 79.56 148 GLY A C 1
ATOM 1075 O O . GLY A 1 148 ? 1.184 16.753 10.658 1.00 79.56 148 GLY A O 1
ATOM 1076 N N . GLU A 1 149 ? 0.473 18.534 9.509 1.00 61.09 149 GLU A N 1
ATOM 1077 C CA . GLU A 1 149 ? 0.385 19.403 10.696 1.00 61.09 149 GLU A CA 1
ATOM 1078 C C . GLU A 1 149 ? -0.738 19.006 11.676 1.00 61.09 149 GLU A C 1
ATOM 1080 O O . GLU A 1 149 ? -0.664 19.331 12.865 1.00 61.09 149 GLU A O 1
ATOM 1085 N N . ARG A 1 150 ? -1.766 18.282 11.214 1.00 53.75 150 ARG A N 1
ATOM 1086 C CA . ARG A 1 150 ? -2.878 17.790 12.047 1.00 53.75 150 ARG A CA 1
ATOM 1087 C C . ARG A 1 150 ? -2.685 16.303 12.384 1.00 53.75 150 ARG A C 1
ATOM 1089 O O . ARG A 1 150 ? -2.121 15.577 11.567 1.00 53.75 150 ARG A O 1
ATOM 1096 N N . PRO A 1 151 ? -3.121 15.824 13.569 1.00 58.03 151 PRO A N 1
ATOM 1097 C CA . PRO A 1 151 ? -3.214 14.388 13.823 1.00 58.03 151 PRO A CA 1
ATOM 1098 C C . PRO A 1 151 ? -4.122 13.759 12.761 1.00 58.03 151 PRO A C 1
ATOM 1100 O O . PRO A 1 151 ? -5.202 14.276 12.484 1.00 58.03 151 PRO A O 1
ATOM 1103 N N . GLY A 1 152 ? -3.598 12.719 12.122 1.00 71.38 152 GLY A N 1
ATOM 1104 C CA . GLY A 1 152 ? -4.026 12.285 10.806 1.00 71.38 152 GLY A CA 1
ATOM 1105 C C . GLY A 1 152 ? -5.448 11.773 10.741 1.00 71.38 152 GLY A C 1
ATOM 1106 O O . GLY A 1 152 ? -5.732 10.724 11.320 1.00 71.38 152 GLY A O 1
ATOM 1107 N N . GLU A 1 153 ? -6.302 12.504 10.029 1.00 90.94 153 GLU A N 1
ATOM 1108 C CA . GLU A 1 153 ? -7.622 12.043 9.612 1.00 90.94 153 GLU A CA 1
ATOM 1109 C C . GLU A 1 153 ? -7.495 10.697 8.894 1.00 90.94 153 GLU A C 1
ATOM 1111 O O . GLU A 1 153 ? -6.577 10.500 8.091 1.00 90.94 153 GLU A O 1
ATOM 1116 N N . VAL A 1 154 ? -8.396 9.766 9.217 1.00 96.00 154 VAL A N 1
ATOM 1117 C CA . VAL A 1 154 ? -8.479 8.478 8.532 1.00 96.00 154 VAL A CA 1
ATOM 1118 C C . VAL A 1 154 ? -9.693 8.490 7.621 1.00 96.00 154 VAL A C 1
ATOM 1120 O O . VAL A 1 154 ? -10.823 8.616 8.088 1.00 96.00 154 VAL A O 1
ATOM 1123 N N . VAL A 1 155 ? -9.444 8.345 6.326 1.00 97.31 155 VAL A N 1
ATOM 1124 C CA . VAL A 1 155 ? -10.457 8.252 5.281 1.00 97.31 155 VAL A CA 1
ATOM 1125 C C . VAL A 1 155 ? -10.634 6.785 4.912 1.00 97.31 155 VAL A C 1
ATOM 1127 O O . VAL A 1 155 ? -9.670 6.097 4.583 1.00 97.31 155 VAL A O 1
ATOM 1130 N N . ALA A 1 156 ? -11.866 6.299 4.982 1.00 97.94 156 ALA A N 1
ATOM 1131 C CA . ALA A 1 156 ? -12.255 4.958 4.596 1.00 97.94 156 ALA A CA 1
ATOM 1132 C C . ALA A 1 156 ? -13.015 4.975 3.270 1.00 97.94 156 ALA A C 1
ATOM 1134 O O . ALA A 1 156 ? -13.978 5.724 3.115 1.00 97.94 156 ALA A O 1
ATOM 1135 N N . ILE A 1 157 ? -12.600 4.125 2.335 1.00 98.06 157 ILE A N 1
ATOM 1136 C CA . ILE A 1 157 ? -13.202 3.992 1.008 1.00 98.06 157 ILE A CA 1
ATOM 1137 C C . ILE A 1 157 ? -14.113 2.771 1.010 1.00 98.06 157 ILE A C 1
ATOM 1139 O O . ILE A 1 157 ? -13.675 1.672 1.349 1.00 98.06 157 ILE A O 1
ATOM 1143 N N . GLY A 1 158 ? -15.386 2.962 0.673 1.00 96.06 158 GLY A N 1
ATOM 1144 C CA . GLY A 1 158 ? -16.354 1.878 0.529 1.00 96.06 158 GLY A CA 1
ATOM 1145 C C . GLY A 1 158 ? -16.254 1.180 -0.825 1.00 96.06 158 GLY A C 1
ATOM 1146 O O . GLY A 1 158 ? -15.727 1.732 -1.788 1.00 96.06 158 GLY A O 1
ATOM 1147 N N . ALA A 1 159 ? -16.834 -0.016 -0.931 1.00 90.75 159 ALA A N 1
ATOM 1148 C CA . ALA A 1 159 ? -16.960 -0.727 -2.210 1.00 90.75 159 ALA A CA 1
ATOM 1149 C C . ALA A 1 159 ? -17.821 0.025 -3.250 1.00 90.75 159 ALA A C 1
ATOM 1151 O O . ALA A 1 159 ? -17.767 -0.269 -4.439 1.00 90.75 159 ALA A O 1
ATOM 1152 N N . ASP A 1 160 ? -18.619 1.005 -2.810 1.00 89.75 160 ASP A N 1
ATOM 1153 C CA . ASP A 1 160 ? -19.354 1.940 -3.668 1.00 89.75 160 ASP A CA 1
ATOM 1154 C C . ASP A 1 160 ? -18.478 3.093 -4.197 1.00 89.75 160 ASP A C 1
ATOM 1156 O O . ASP A 1 160 ? -18.984 3.990 -4.876 1.00 89.75 160 ASP A O 1
ATOM 1160 N N . GLY A 1 161 ? -17.183 3.092 -3.864 1.00 92.31 161 GLY A N 1
ATOM 1161 C CA . GLY A 1 161 ? -16.225 4.133 -4.212 1.00 92.31 161 GLY A CA 1
ATOM 1162 C C . GLY A 1 161 ? -16.349 5.405 -3.377 1.00 92.31 161 GLY A C 1
ATOM 1163 O O . GLY A 1 161 ? -15.685 6.391 -3.679 1.00 92.31 161 GLY A O 1
ATOM 1164 N N . ALA A 1 162 ? -17.211 5.432 -2.358 1.00 95.31 162 ALA A N 1
ATOM 1165 C CA . ALA A 1 162 ? -17.411 6.622 -1.547 1.00 95.31 162 ALA A CA 1
ATOM 1166 C C . ALA A 1 162 ? -16.407 6.714 -0.393 1.00 95.31 162 ALA A C 1
ATOM 1168 O O . ALA A 1 162 ? -16.147 5.724 0.292 1.00 95.31 162 ALA A O 1
ATOM 1169 N N . SER A 1 163 ? -15.917 7.928 -0.142 1.00 96.56 163 SER A N 1
ATOM 1170 C CA . SER A 1 163 ? -15.046 8.253 0.987 1.00 96.56 163 SER A CA 1
ATOM 1171 C C . SER A 1 163 ? -15.853 8.641 2.233 1.00 96.56 163 SER A C 1
ATOM 1173 O O . SER A 1 163 ? -16.821 9.407 2.161 1.00 96.56 163 SER A O 1
ATOM 1175 N N . TYR A 1 164 ? -15.427 8.144 3.392 1.00 97.06 164 TYR A N 1
ATOM 1176 C CA . TYR A 1 164 ? -15.993 8.429 4.713 1.00 97.06 164 TYR A CA 1
ATOM 1177 C C . TYR A 1 164 ? -14.872 8.724 5.711 1.00 97.06 164 TYR A C 1
ATOM 1179 O O . TYR A 1 164 ? -13.799 8.140 5.624 1.00 97.06 164 TYR A O 1
ATOM 1187 N N . THR A 1 165 ? -15.117 9.570 6.704 1.00 95.94 165 THR A N 1
ATOM 1188 C CA . THR A 1 165 ? -14.151 9.842 7.776 1.00 95.94 165 THR A CA 1
ATOM 1189 C C . THR A 1 165 ? -14.362 8.866 8.934 1.00 95.94 165 THR A C 1
ATOM 1191 O O . THR A 1 165 ? -15.484 8.666 9.409 1.00 95.94 165 THR A O 1
ATOM 1194 N N . LEU A 1 166 ? -13.276 8.272 9.420 1.00 95.75 166 LEU A N 1
ATOM 1195 C CA . LEU A 1 166 ? -13.245 7.468 10.635 1.00 95.75 166 LEU A CA 1
ATOM 1196 C C . LEU A 1 166 ? -12.798 8.334 11.820 1.00 95.75 166 LEU A C 1
ATOM 1198 O O . LEU A 1 166 ? -11.722 8.933 11.794 1.00 95.75 166 LEU A O 1
ATOM 1202 N N . ASP A 1 167 ? -13.603 8.369 12.885 1.00 93.25 167 ASP A N 1
A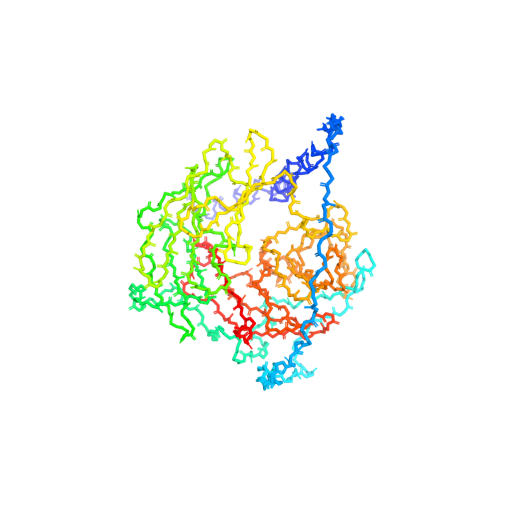TOM 1203 C CA . ASP A 1 167 ? -13.224 9.048 14.126 1.00 93.25 167 ASP A CA 1
ATOM 1204 C C . ASP A 1 167 ? -12.090 8.295 14.835 1.00 93.25 167 ASP A C 1
ATOM 1206 O O . ASP A 1 167 ? -12.292 7.255 15.464 1.00 93.25 167 ASP A O 1
ATOM 1210 N N . VAL A 1 168 ? -10.893 8.867 14.740 1.00 93.69 168 VAL A N 1
ATOM 1211 C CA . VAL A 1 168 ? -9.663 8.384 15.371 1.00 93.69 168 VAL A CA 1
ATOM 1212 C C . VAL A 1 168 ? -9.204 9.272 16.527 1.00 93.69 168 VAL A C 1
ATOM 1214 O O . VAL A 1 168 ? -8.053 9.198 16.947 1.00 93.69 168 VAL A O 1
ATOM 1217 N N . SER A 1 169 ? -10.089 10.106 17.078 1.00 92.19 169 SER A N 1
ATOM 1218 C CA . SER A 1 169 ? -9.757 11.039 18.166 1.00 92.19 169 SER A CA 1
ATOM 1219 C C . SER A 1 169 ? -9.236 10.363 19.440 1.00 92.19 169 SER A C 1
ATOM 1221 O O . SER A 1 169 ? -8.552 11.004 20.238 1.00 92.19 169 SER A O 1
ATOM 1223 N N . ARG A 1 170 ? -9.532 9.071 19.627 1.00 93.31 170 ARG A N 1
ATOM 1224 C CA . ARG A 1 170 ? -9.010 8.259 20.737 1.00 93.31 170 ARG A CA 1
ATOM 1225 C C . ARG A 1 170 ? -7.583 7.751 20.528 1.00 93.31 170 ARG A C 1
ATOM 1227 O O . ARG A 1 170 ? -7.001 7.242 21.478 1.00 93.31 170 ARG A O 1
ATOM 1234 N N . LEU A 1 171 ? -7.069 7.792 19.299 1.00 93.31 171 LEU A N 1
ATOM 1235 C CA . LEU A 1 171 ? -5.750 7.263 18.978 1.00 93.31 171 LEU A CA 1
ATOM 1236 C C . LEU A 1 171 ? -4.681 8.285 19.344 1.00 93.31 171 LEU A C 1
ATOM 1238 O O . LEU A 1 171 ? -4.771 9.467 19.005 1.00 93.31 171 LEU A O 1
ATOM 1242 N N . GLU A 1 172 ? -3.625 7.810 19.983 1.00 89.25 172 GLU A N 1
ATOM 1243 C CA . GLU A 1 172 ? -2.419 8.585 20.206 1.00 89.25 172 GLU A CA 1
ATOM 1244 C C . GLU A 1 172 ? -1.432 8.391 19.056 1.00 89.25 172 GLU A C 1
ATOM 1246 O O . GLU A 1 172 ? -1.521 7.453 18.257 1.00 89.25 172 GLU A O 1
ATOM 1251 N N . ARG A 1 173 ? -0.460 9.302 18.965 1.00 83.31 173 ARG A N 1
ATOM 1252 C CA . ARG A 1 173 ? 0.657 9.140 18.036 1.00 83.31 173 ARG A CA 1
ATOM 1253 C C . ARG A 1 173 ? 1.507 7.958 18.490 1.00 83.31 173 ARG A C 1
ATOM 1255 O O . ARG A 1 173 ? 1.952 7.919 19.632 1.00 83.31 173 ARG A O 1
ATOM 1262 N N . TYR A 1 174 ? 1.784 7.044 17.573 1.00 85.12 174 TYR A N 1
ATOM 1263 C CA . TYR A 1 174 ? 2.634 5.893 17.829 1.00 85.12 174 TYR A CA 1
ATOM 1264 C C . TYR A 1 174 ? 4.105 6.286 17.653 1.00 85.12 174 TYR A C 1
ATOM 1266 O O . TYR A 1 174 ? 4.471 6.916 16.659 1.00 85.12 174 TYR A O 1
ATOM 1274 N N . ALA A 1 175 ? 4.955 5.951 18.623 1.00 85.88 175 ALA A N 1
ATOM 1275 C CA . ALA A 1 175 ? 6.388 6.201 18.543 1.00 85.88 175 ALA A CA 1
ATOM 1276 C C . ALA A 1 175 ? 7.146 4.876 18.479 1.00 85.88 175 ALA A C 1
ATOM 1278 O O . ALA A 1 175 ? 7.113 4.088 19.416 1.00 85.88 175 ALA A O 1
ATOM 1279 N N . GLU A 1 176 ? 7.893 4.660 17.401 1.00 84.00 176 GLU A N 1
ATOM 1280 C CA . GLU A 1 176 ? 8.760 3.498 17.249 1.00 84.00 176 GLU A CA 1
ATOM 1281 C C . GLU A 1 176 ? 10.216 3.964 17.204 1.00 84.00 176 GLU A C 1
ATOM 1283 O O . GLU A 1 176 ? 10.649 4.658 16.278 1.00 84.00 176 GLU A O 1
ATOM 1288 N N . ARG A 1 177 ? 11.001 3.589 18.223 1.00 82.19 177 ARG A N 1
ATOM 1289 C CA . ARG A 1 177 ? 12.446 3.893 18.302 1.00 82.19 177 ARG A CA 1
ATOM 1290 C C . ARG A 1 177 ? 12.758 5.390 18.140 1.00 82.19 177 ARG A C 1
ATOM 1292 O O . ARG A 1 177 ? 13.757 5.763 17.527 1.00 82.19 177 ARG A O 1
ATOM 1299 N N . GLY A 1 178 ? 11.897 6.241 18.695 1.00 84.62 178 GLY A N 1
ATOM 1300 C CA . GLY A 1 178 ? 12.020 7.700 18.643 1.00 84.62 178 GLY A CA 1
ATOM 1301 C C . GLY A 1 178 ? 11.476 8.349 17.367 1.00 84.62 178 GLY A C 1
ATOM 1302 O O . GLY A 1 178 ? 11.440 9.576 17.302 1.00 84.62 178 GLY A O 1
ATOM 1303 N N . ASN A 1 179 ? 11.022 7.566 16.383 1.00 84.12 179 ASN A N 1
ATOM 1304 C CA . ASN A 1 179 ? 10.290 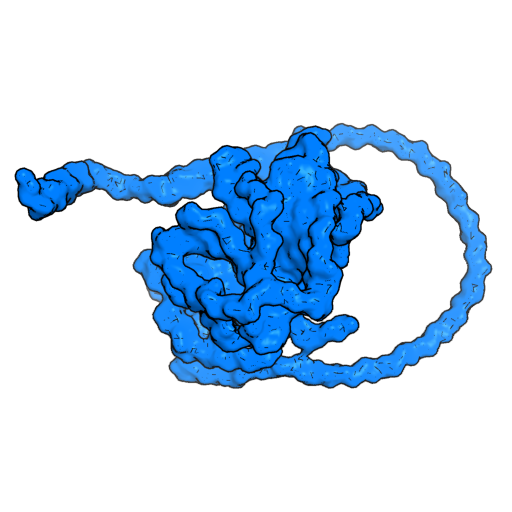8.087 15.233 1.00 84.12 179 ASN A CA 1
ATOM 1305 C C . ASN A 1 179 ? 8.800 8.088 15.543 1.00 84.12 179 ASN A C 1
ATOM 1307 O O . ASN A 1 179 ? 8.256 7.077 15.976 1.00 84.12 179 ASN A O 1
ATOM 1311 N N . VAL A 1 180 ? 8.142 9.212 15.294 1.00 87.19 180 VAL A N 1
ATOM 1312 C CA . VAL A 1 180 ? 6.686 9.295 15.371 1.00 87.19 180 VAL A CA 1
ATOM 1313 C C . VAL A 1 180 ? 6.117 8.807 14.045 1.00 87.19 180 VAL A C 1
ATOM 1315 O O . VAL A 1 180 ? 6.451 9.357 12.996 1.00 87.19 180 VAL A O 1
ATOM 1318 N N . LEU A 1 181 ? 5.281 7.779 14.100 1.00 88.00 181 LEU A N 1
ATOM 1319 C CA . LEU A 1 181 ? 4.650 7.148 12.951 1.00 88.00 181 LEU A CA 1
ATOM 1320 C C . LEU A 1 181 ? 3.121 7.293 13.043 1.00 88.00 181 LEU A C 1
ATOM 1322 O O . LEU A 1 181 ? 2.573 7.397 14.148 1.00 88.00 181 LEU A O 1
ATOM 1326 N N . PRO A 1 182 ? 2.414 7.280 11.901 1.00 91.62 182 PRO A N 1
ATOM 1327 C CA . PRO A 1 182 ? 0.967 7.123 11.907 1.00 91.62 182 PRO A CA 1
ATOM 1328 C C . PRO A 1 182 ? 0.579 5.792 12.584 1.00 91.62 182 PRO A C 1
ATOM 1330 O O . PRO A 1 182 ? 1.248 4.773 12.365 1.00 91.62 182 PRO A O 1
ATOM 1333 N N . PRO A 1 183 ? -0.482 5.777 13.414 1.00 93.69 183 PRO A N 1
ATOM 1334 C CA . PRO A 1 183 ? -1.041 4.543 13.966 1.00 93.69 183 PRO A CA 1
ATOM 1335 C C . PRO A 1 183 ? -1.465 3.535 12.892 1.00 93.69 183 PRO A C 1
ATOM 1337 O O . PRO A 1 183 ? -1.295 2.331 13.097 1.00 93.69 183 PRO A O 1
ATOM 1340 N N . LEU A 1 184 ? -1.975 4.017 11.751 1.00 95.44 184 LEU A N 1
ATOM 1341 C CA . LEU A 1 184 ? -2.270 3.198 10.579 1.00 95.44 184 LEU A CA 1
ATOM 1342 C C . LEU A 1 184 ? -0.963 2.735 9.910 1.00 95.44 184 LEU A C 1
ATOM 1344 O O . LEU A 1 184 ? -0.023 3.505 9.705 1.00 95.44 184 LEU A O 1
ATOM 1348 N N . SER A 1 185 ? -0.910 1.461 9.546 1.00 94.38 185 SER A N 1
ATOM 1349 C CA . SER A 1 185 ? 0.124 0.835 8.718 1.00 94.38 185 SER A CA 1
ATOM 1350 C C . SER A 1 185 ? -0.476 0.333 7.404 1.00 94.38 185 SER A C 1
ATOM 1352 O O . SER A 1 185 ? -1.691 0.220 7.279 1.00 94.38 185 SER A O 1
ATOM 1354 N N . ALA A 1 186 ? 0.373 -0.043 6.445 1.00 94.94 186 ALA A N 1
ATOM 1355 C CA . ALA A 1 186 ? -0.094 -0.643 5.194 1.00 94.94 186 ALA A CA 1
ATOM 1356 C C . ALA A 1 186 ? -0.831 -1.982 5.381 1.00 94.94 186 ALA A C 1
ATOM 1358 O O . ALA A 1 186 ? -1.624 -2.375 4.535 1.00 94.94 186 ALA A O 1
ATOM 1359 N N . GLU A 1 187 ? -0.627 -2.645 6.520 1.00 95.50 187 GLU A N 1
ATOM 1360 C CA . GLU A 1 187 ? -1.209 -3.953 6.840 1.00 95.50 187 GLU A CA 1
ATOM 1361 C C . GLU A 1 187 ? -2.455 -3.837 7.738 1.00 95.50 187 GLU A C 1
ATOM 1363 O O . GLU A 1 187 ? -2.899 -4.843 8.274 1.00 95.50 187 GLU A O 1
ATOM 1368 N N . SER A 1 188 ? -2.965 -2.621 7.981 1.00 97.31 188 SER A N 1
ATOM 1369 C CA . SER A 1 188 ? -3.974 -2.327 9.011 1.00 97.31 188 SER A CA 1
ATOM 1370 C C . SER A 1 188 ? -5.401 -2.751 8.695 1.00 97.31 188 SER A C 1
ATOM 1372 O O . SER A 1 188 ? -6.121 -3.118 9.624 1.00 97.31 188 SER A O 1
ATOM 1374 N N . LEU A 1 189 ? -5.831 -2.695 7.437 1.00 97.94 189 LEU A N 1
ATOM 1375 C CA . LEU A 1 189 ? -7.165 -3.106 7.002 1.00 97.94 189 LEU A CA 1
ATOM 1376 C C . LEU A 1 189 ? -7.217 -4.632 6.845 1.00 97.94 189 LEU A C 1
ATOM 1378 O O . LEU A 1 189 ? -6.309 -5.228 6.271 1.00 97.94 189 LEU A O 1
ATOM 1382 N N . SER A 1 190 ? -8.251 -5.271 7.395 1.00 97.31 190 SER A N 1
ATOM 1383 C CA . SER A 1 190 ? -8.426 -6.718 7.276 1.00 97.31 190 SER A CA 1
ATOM 1384 C C . SER A 1 190 ? -8.759 -7.120 5.839 1.00 97.31 190 SER A C 1
ATOM 1386 O O . SER A 1 190 ? -9.411 -6.351 5.129 1.00 97.31 190 SER A O 1
ATOM 1388 N N . PRO A 1 191 ? -8.391 -8.343 5.409 1.00 95.50 191 PRO A N 1
ATOM 1389 C CA . PRO A 1 191 ? -8.681 -8.821 4.058 1.00 95.50 191 PRO A CA 1
ATOM 1390 C C . PRO A 1 191 ? -10.166 -8.758 3.676 1.00 95.50 191 PRO A C 1
ATOM 1392 O O . PRO A 1 191 ? -10.492 -8.522 2.523 1.00 95.50 191 PRO A O 1
ATOM 1395 N N . ASP A 1 192 ? -11.081 -8.932 4.633 1.00 95.38 192 ASP A N 1
ATOM 1396 C CA . ASP A 1 192 ? -12.533 -8.859 4.412 1.00 95.38 192 ASP A CA 1
ATOM 1397 C C . ASP A 1 192 ? -13.121 -7.435 4.487 1.00 95.38 192 ASP A C 1
ATOM 1399 O O . ASP A 1 192 ? -14.325 -7.247 4.278 1.00 95.38 192 ASP A O 1
ATOM 1403 N N . GLY A 1 193 ? -12.294 -6.435 4.805 1.00 96.81 193 GLY A N 1
ATOM 1404 C CA . GLY A 1 193 ? -12.705 -5.045 4.956 1.00 96.81 193 GLY A CA 1
ATOM 1405 C C . GLY A 1 193 ? -13.563 -4.753 6.194 1.00 96.81 193 GLY A C 1
ATOM 1406 O O . GLY A 1 193 ? -14.120 -3.656 6.298 1.00 96.81 193 GLY A O 1
ATOM 1407 N N . GLU A 1 194 ? -13.725 -5.708 7.118 1.00 97.44 194 GLU A N 1
ATOM 1408 C CA . GLU A 1 194 ? -14.605 -5.570 8.291 1.00 97.44 194 GLU A CA 1
ATOM 1409 C C . GLU A 1 194 ? -13.914 -4.965 9.518 1.00 97.44 194 GLU A C 1
ATOM 1411 O O . GLU A 1 194 ? -14.580 -4.385 10.389 1.00 97.44 194 GLU A O 1
ATOM 1416 N N . HIS A 1 195 ? -12.585 -5.049 9.576 1.00 98.25 195 HIS A N 1
ATOM 1417 C CA . HIS A 1 195 ? -11.783 -4.625 10.712 1.00 98.25 195 HIS A CA 1
ATOM 1418 C C . HIS A 1 195 ? -10.585 -3.781 10.284 1.00 98.25 195 HIS A C 1
ATOM 1420 O O . HIS A 1 195 ? -10.002 -3.972 9.225 1.00 98.25 195 HIS A O 1
ATOM 1426 N N . ALA A 1 196 ? -10.167 -2.870 11.154 1.00 98.31 196 ALA A N 1
ATOM 1427 C CA . ALA A 1 196 ? -8.918 -2.142 10.999 1.00 98.31 196 ALA A CA 1
ATOM 1428 C C . ALA A 1 196 ? -8.187 -2.093 12.331 1.00 98.31 196 ALA A C 1
ATOM 1430 O O . ALA A 1 196 ? -8.811 -1.764 13.338 1.00 98.31 196 ALA A O 1
ATOM 1431 N N . PHE A 1 197 ? -6.892 -2.395 12.363 1.00 98.25 197 PHE A N 1
ATOM 1432 C CA . PHE A 1 197 ? -6.087 -2.152 13.558 1.00 98.25 197 PHE A CA 1
ATOM 1433 C C . PHE A 1 197 ? -5.285 -0.856 13.442 1.00 98.25 197 PHE A C 1
ATOM 1435 O O . PHE A 1 197 ? -4.930 -0.408 12.358 1.00 98.25 197 PHE A O 1
ATOM 1442 N N . PHE A 1 198 ? -4.954 -0.283 14.590 1.00 96.81 198 PHE A N 1
ATOM 1443 C CA . PHE A 1 198 ? -4.119 0.897 14.732 1.00 96.81 198 PHE A CA 1
ATOM 1444 C C . PHE A 1 198 ? -3.106 0.634 15.839 1.00 96.81 198 PHE A C 1
ATOM 1446 O O . PHE A 1 198 ? -3.461 0.206 16.940 1.00 96.81 198 PHE A O 1
ATOM 1453 N N . ARG A 1 199 ? -1.826 0.868 15.553 1.00 95.12 199 ARG A N 1
ATOM 1454 C CA . ARG A 1 199 ? -0.746 0.633 16.518 1.00 95.12 199 ARG A CA 1
ATOM 1455 C C . ARG A 1 199 ? -0.724 1.733 17.571 1.00 95.12 199 ARG A C 1
ATOM 1457 O O . ARG A 1 199 ? -0.832 2.908 17.226 1.00 95.12 199 ARG A O 1
ATOM 1464 N N . GLN A 1 200 ? -0.575 1.352 18.835 1.00 93.62 200 GLN A N 1
ATOM 1465 C CA . GLN A 1 200 ? -0.420 2.240 19.987 1.00 93.62 200 GLN A CA 1
ATOM 1466 C C . GLN A 1 200 ? 0.775 1.775 20.835 1.00 93.62 200 GLN A C 1
ATOM 1468 O O . GLN A 1 200 ? 1.330 0.698 20.607 1.00 93.62 200 GLN A O 1
ATOM 1473 N N . ASP A 1 201 ? 1.204 2.589 21.799 1.00 90.75 201 ASP A N 1
ATOM 1474 C CA . ASP A 1 201 ? 2.261 2.179 22.727 1.00 90.75 201 ASP A CA 1
ATOM 1475 C C . ASP A 1 201 ? 1.741 1.076 23.667 1.00 90.75 201 ASP A C 1
ATOM 1477 O O . ASP A 1 201 ? 0.815 1.292 24.448 1.00 90.75 201 ASP A O 1
ATOM 1481 N N . GLY A 1 202 ? 2.292 -0.136 23.542 1.00 91.12 202 GLY A N 1
ATOM 1482 C CA . GLY A 1 202 ? 1.898 -1.307 24.334 1.00 91.12 202 GLY A CA 1
ATOM 1483 C C . GLY A 1 202 ? 0.516 -1.903 24.026 1.00 91.12 202 GLY A C 1
ATOM 1484 O O . GLY A 1 202 ? 0.071 -2.789 24.758 1.00 91.12 202 GLY A O 1
ATOM 1485 N N . ALA A 1 203 ? -0.168 -1.454 22.969 1.00 94.94 203 ALA A N 1
ATOM 1486 C CA . ALA A 1 203 ? -1.494 -1.948 22.601 1.00 94.94 203 ALA A CA 1
ATOM 1487 C C . ALA A 1 203 ? -1.773 -1.856 21.091 1.00 94.94 203 ALA A C 1
ATOM 1489 O O . ALA A 1 203 ? -1.111 -1.128 20.348 1.00 94.94 203 ALA A O 1
ATOM 1490 N N . LEU A 1 204 ? -2.801 -2.577 20.647 1.00 96.38 204 LEU A N 1
ATOM 1491 C CA . LEU A 1 204 ? -3.450 -2.381 19.353 1.00 96.38 204 LEU A CA 1
ATOM 1492 C C . LEU A 1 204 ? -4.890 -1.929 19.577 1.00 96.38 204 LEU A C 1
ATOM 1494 O O . LEU A 1 204 ? -5.605 -2.491 20.403 1.00 96.38 204 LEU A O 1
ATOM 1498 N N . GLU A 1 205 ? -5.329 -0.941 18.812 1.00 97.69 205 GLU A N 1
ATOM 1499 C CA . GLU A 1 205 ? -6.717 -0.493 18.778 1.00 97.69 205 GLU A CA 1
ATOM 1500 C C . GLU A 1 205 ? -7.376 -1.044 17.519 1.00 97.69 205 GLU A C 1
ATOM 1502 O O . GLU A 1 205 ? -6.952 -0.729 16.415 1.00 97.69 205 GLU A O 1
ATOM 1507 N N . VAL A 1 206 ? -8.393 -1.887 17.668 1.00 98.38 206 VAL A N 1
ATOM 1508 C CA . VAL A 1 206 ? -9.085 -2.539 16.552 1.00 98.38 206 VAL A CA 1
ATOM 1509 C C . VAL A 1 206 ? -10.472 -1.941 16.396 1.00 98.38 206 VAL A C 1
ATOM 1511 O O . VAL A 1 206 ? -11.325 -2.077 17.274 1.00 98.38 206 VAL A O 1
ATOM 1514 N N . TYR A 1 207 ? -10.717 -1.295 15.265 1.00 98.19 207 TYR A N 1
ATOM 1515 C CA . TYR A 1 207 ? -12.028 -0.813 14.867 1.00 98.19 207 TYR A CA 1
ATOM 1516 C C . TYR A 1 207 ? -12.780 -1.885 14.081 1.00 98.19 207 TYR A C 1
ATOM 1518 O O . TYR A 1 207 ? -12.228 -2.503 13.177 1.00 98.19 207 TYR A O 1
ATOM 1526 N N . THR A 1 208 ? -14.053 -2.095 14.408 1.00 97.81 208 THR A N 1
ATOM 1527 C CA . THR A 1 208 ? -14.964 -2.954 13.638 1.00 97.81 208 THR A CA 1
ATOM 1528 C C . THR A 1 208 ? -15.980 -2.084 12.914 1.00 97.81 208 THR A C 1
ATOM 1530 O O . THR A 1 208 ? -16.806 -1.443 13.567 1.00 97.81 208 THR A O 1
ATOM 1533 N N . PHE A 1 209 ? -15.952 -2.074 11.579 1.00 96.62 209 PHE A N 1
ATOM 1534 C CA . PHE A 1 209 ? -16.788 -1.186 10.763 1.00 96.62 209 PHE A CA 1
ATOM 1535 C C . PHE A 1 209 ? -18.283 -1.487 10.903 1.00 96.62 209 PHE A C 1
ATOM 1537 O O . PHE A 1 209 ? -19.093 -0.573 11.070 1.00 96.62 209 PHE A O 1
ATOM 1544 N N . GLY A 1 210 ? -18.654 -2.771 10.932 1.00 95.00 210 GLY A N 1
ATOM 1545 C CA . GLY A 1 210 ? -20.053 -3.194 11.014 1.00 95.00 210 GLY A CA 1
ATOM 1546 C C . GLY A 1 210 ? -20.781 -2.673 12.259 1.00 95.00 210 GLY A C 1
ATOM 1547 O O . GLY A 1 210 ? -21.909 -2.183 12.165 1.00 95.00 210 GLY A O 1
ATOM 1548 N N . THR A 1 211 ? -20.123 -2.737 13.419 1.00 95.62 211 THR A N 1
ATOM 1549 C CA . THR A 1 211 ? -20.673 -2.335 14.726 1.00 95.62 211 THR A CA 1
ATOM 1550 C C . THR A 1 211 ? -20.233 -0.944 15.173 1.00 95.62 211 THR A C 1
ATOM 1552 O O . THR A 1 211 ? -20.817 -0.400 16.110 1.00 95.62 211 THR A O 1
ATOM 1555 N N . ARG A 1 212 ? -19.223 -0.362 14.516 1.00 95.94 212 ARG A N 1
ATOM 1556 C CA . ARG A 1 212 ? -18.566 0.902 14.883 1.00 95.94 212 ARG A CA 1
ATOM 1557 C C . ARG A 1 212 ? -18.015 0.889 16.307 1.00 95.94 212 ARG A C 1
ATOM 1559 O O . ARG A 1 212 ? -18.116 1.864 17.049 1.00 95.94 212 ARG A O 1
ATOM 1566 N N . THR A 1 213 ? -17.454 -0.251 16.697 1.00 96.62 213 THR A N 1
ATOM 1567 C CA . THR A 1 213 ? -16.893 -0.469 18.032 1.00 96.62 213 THR A CA 1
ATOM 1568 C C . THR A 1 213 ? -15.385 -0.600 17.975 1.00 96.62 213 THR A C 1
ATOM 1570 O O . THR A 1 213 ? -14.839 -1.229 17.071 1.00 96.62 213 THR A O 1
ATOM 1573 N N . TRP A 1 214 ? -14.739 -0.060 18.999 1.00 97.94 214 TRP A N 1
ATOM 1574 C CA . TRP A 1 214 ? -13.313 -0.201 19.240 1.00 97.94 214 TRP A CA 1
ATOM 1575 C C . TRP A 1 214 ? -13.045 -1.320 20.246 1.00 97.94 214 TRP A C 1
ATOM 1577 O O . TRP A 1 214 ? -13.738 -1.413 21.261 1.00 97.94 214 TRP A O 1
ATOM 1587 N N . THR A 1 215 ? -12.015 -2.115 19.982 1.00 98.38 215 THR A N 1
ATOM 1588 C CA . THR A 1 215 ? -11.479 -3.135 20.885 1.00 98.38 215 THR A CA 1
ATOM 1589 C C . THR A 1 215 ? -10.003 -2.860 21.118 1.00 98.38 215 THR A C 1
ATOM 1591 O O . THR A 1 215 ? -9.236 -2.783 20.165 1.00 98.38 215 THR A O 1
ATOM 1594 N N . THR A 1 216 ? -9.599 -2.749 22.379 1.00 97.75 216 THR A N 1
ATOM 1595 C CA . THR A 1 216 ? -8.186 -2.626 22.746 1.00 97.75 216 THR A CA 1
ATOM 1596 C C . THR A 1 216 ? -7.608 -4.020 22.980 1.00 97.75 216 THR A C 1
ATOM 1598 O O . THR A 1 216 ? -8.185 -4.820 23.720 1.00 97.75 216 THR A O 1
ATOM 1601 N N . ILE A 1 217 ? -6.475 -4.314 22.350 1.00 97.12 217 ILE A N 1
ATOM 1602 C CA . ILE A 1 217 ? -5.695 -5.534 22.555 1.00 97.12 217 ILE A CA 1
ATOM 1603 C C . ILE A 1 217 ? -4.401 -5.136 23.250 1.00 97.12 217 ILE A C 1
ATOM 1605 O O . ILE A 1 217 ? -3.534 -4.513 22.638 1.00 97.12 217 ILE A O 1
ATOM 1609 N N . ASP A 1 218 ? -4.264 -5.508 24.520 1.00 95.00 218 ASP A N 1
ATOM 1610 C CA . ASP A 1 218 ? -3.031 -5.270 25.263 1.00 95.00 218 ASP A CA 1
ATOM 1611 C C . ASP A 1 218 ? -1.903 -6.147 24.700 1.00 95.00 218 ASP A C 1
ATOM 1613 O O . ASP A 1 218 ? -2.015 -7.377 24.633 1.00 95.00 218 ASP A O 1
ATOM 1617 N N . VAL A 1 219 ? -0.784 -5.515 24.345 1.00 91.06 219 VAL A N 1
ATOM 1618 C CA . VAL A 1 219 ? 0.446 -6.184 23.903 1.00 91.06 219 VAL A CA 1
ATOM 1619 C C . VAL A 1 219 ? 1.576 -5.782 24.861 1.00 91.06 219 VAL A C 1
ATOM 1621 O O . VAL A 1 219 ? 2.470 -5.010 24.507 1.00 91.06 219 VAL A O 1
ATOM 1624 N N . PRO A 1 220 ? 1.517 -6.237 26.129 1.00 79.19 220 PRO A N 1
ATOM 1625 C CA . PRO A 1 220 ? 2.367 -5.707 27.183 1.00 79.19 220 PRO A CA 1
ATOM 1626 C C . PRO A 1 220 ? 3.845 -6.039 26.962 1.00 79.19 220 PRO A C 1
ATOM 1628 O O . PRO A 1 220 ? 4.212 -7.179 26.679 1.00 79.19 220 PRO A O 1
ATOM 1631 N N . GLY A 1 221 ? 4.703 -5.050 27.221 1.00 67.00 221 GLY A N 1
ATOM 1632 C CA . GLY A 1 221 ? 6.135 -5.264 27.436 1.00 67.00 221 GLY A CA 1
ATOM 1633 C C . GLY A 1 221 ? 6.979 -5.470 26.181 1.00 67.00 221 GLY A C 1
ATOM 1634 O O . GLY A 1 221 ? 8.120 -5.913 26.317 1.00 67.00 221 GLY A O 1
ATOM 1635 N N . ALA A 1 222 ? 6.469 -5.135 24.996 1.00 64.56 222 ALA A N 1
ATOM 1636 C CA . ALA A 1 222 ? 7.257 -5.217 23.779 1.00 64.56 222 ALA A CA 1
ATOM 1637 C C . ALA A 1 222 ? 7.046 -4.042 22.829 1.00 64.56 222 ALA A C 1
ATOM 1639 O O . ALA A 1 222 ? 5.928 -3.570 22.628 1.00 64.56 222 ALA A O 1
ATOM 1640 N N . ASP A 1 223 ? 8.142 -3.653 22.179 1.00 81.81 223 ASP A N 1
ATOM 1641 C CA . ASP A 1 223 ? 8.078 -2.856 20.966 1.00 81.81 223 ASP A CA 1
ATOM 1642 C C . ASP A 1 223 ? 7.442 -3.749 19.893 1.00 81.81 223 ASP A C 1
ATOM 1644 O O . ASP A 1 223 ? 8.053 -4.725 19.437 1.00 81.81 223 ASP A O 1
ATOM 1648 N N . VAL A 1 224 ? 6.195 -3.458 19.520 1.00 87.81 224 VAL A N 1
ATOM 1649 C CA . VAL A 1 224 ? 5.537 -4.116 18.387 1.00 87.81 224 VAL A CA 1
ATOM 1650 C C . VAL A 1 224 ? 6.307 -3.738 17.125 1.00 87.81 224 VAL A C 1
ATOM 1652 O O . VAL A 1 224 ? 6.245 -2.598 16.680 1.00 87.81 224 VAL A O 1
ATOM 1655 N N . GLU A 1 225 ? 7.056 -4.682 16.559 1.00 85.75 225 GLU A N 1
ATOM 1656 C CA . GLU A 1 225 ? 7.828 -4.451 15.332 1.00 85.75 225 GLU A CA 1
ATOM 1657 C C . GLU A 1 225 ? 6.937 -4.519 14.103 1.00 85.75 225 GLU A C 1
ATOM 1659 O O . GLU A 1 225 ? 7.062 -3.713 13.183 1.00 85.75 225 GLU A O 1
ATOM 1664 N N . ARG A 1 226 ? 6.027 -5.492 14.090 1.00 89.69 226 ARG A N 1
ATOM 1665 C CA . ARG A 1 226 ? 5.122 -5.713 12.970 1.00 89.69 226 ARG A CA 1
ATOM 1666 C C . ARG A 1 226 ? 3.773 -6.184 13.474 1.00 89.69 226 ARG A C 1
ATOM 1668 O O . ARG A 1 226 ? 3.677 -6.959 14.422 1.00 89.69 226 ARG A O 1
ATOM 1675 N N . THR A 1 227 ? 2.729 -5.724 12.807 1.00 93.88 227 THR A N 1
ATOM 1676 C CA . THR A 1 227 ? 1.375 -6.240 12.969 1.00 93.88 227 THR A CA 1
ATOM 1677 C C . THR A 1 227 ? 0.777 -6.362 11.589 1.00 93.88 227 THR A C 1
ATOM 1679 O O . THR A 1 227 ? 0.952 -5.448 10.786 1.00 93.88 227 THR A O 1
ATOM 1682 N N . ARG A 1 228 ? 0.108 -7.478 11.318 1.00 95.06 228 ARG A N 1
ATOM 1683 C CA . ARG A 1 228 ? -0.594 -7.716 10.059 1.00 95.06 228 ARG A CA 1
ATOM 1684 C C . ARG A 1 228 ? -1.760 -8.659 10.262 1.00 95.06 228 ARG A C 1
ATOM 1686 O O . ARG A 1 228 ? -1.821 -9.377 11.260 1.00 95.06 228 ARG A O 1
ATOM 1693 N N . TRP A 1 229 ? -2.651 -8.695 9.289 1.00 95.50 229 TRP A N 1
ATOM 1694 C CA . TRP A 1 229 ? -3.671 -9.725 9.227 1.00 95.50 229 TRP A CA 1
ATOM 1695 C C . TRP A 1 229 ? -3.099 -11.015 8.637 1.00 95.50 229 TRP A C 1
ATOM 1697 O O . TRP A 1 229 ? -2.435 -11.010 7.604 1.00 95.50 229 TRP A O 1
ATOM 1707 N N . GLU A 1 230 ? -3.367 -12.131 9.301 1.00 92.19 230 GLU A N 1
ATOM 1708 C CA . GLU A 1 230 ? -3.187 -13.480 8.777 1.00 92.19 230 GLU A CA 1
ATOM 1709 C C . GLU A 1 230 ? -4.571 -14.131 8.799 1.00 92.19 230 GLU A C 1
ATOM 1711 O O . GLU A 1 230 ? -5.072 -14.549 9.849 1.00 92.19 230 GLU A O 1
ATOM 1716 N N . GLN A 1 231 ? -5.222 -14.157 7.634 1.00 88.75 231 GLN A N 1
ATOM 1717 C CA . GLN A 1 231 ? -6.648 -14.473 7.517 1.00 88.75 231 GLN A CA 1
ATOM 1718 C C . GLN A 1 231 ? -7.482 -13.509 8.387 1.00 88.75 231 GLN A C 1
ATOM 1720 O O . GLN A 1 231 ? -7.371 -12.297 8.235 1.00 88.75 231 GLN A O 1
ATOM 1725 N N . ALA A 1 232 ? -8.292 -14.031 9.311 1.00 93.38 232 ALA A N 1
ATOM 1726 C CA . ALA A 1 232 ? -9.113 -13.241 10.230 1.00 93.38 232 ALA A CA 1
ATOM 1727 C C . ALA A 1 232 ? -8.411 -12.915 11.567 1.00 93.38 232 ALA A C 1
ATOM 1729 O O . ALA A 1 232 ? -9.040 -12.370 12.472 1.00 93.38 232 ALA A O 1
ATOM 1730 N N . ALA A 1 233 ? -7.140 -13.293 11.741 1.00 96.81 233 ALA A N 1
ATOM 1731 C CA . ALA A 1 233 ? -6.391 -13.066 12.975 1.00 96.81 233 ALA A CA 1
ATOM 1732 C C . ALA A 1 233 ? -5.338 -11.965 12.804 1.00 96.81 233 ALA A C 1
ATOM 1734 O O . ALA A 1 233 ? -4.732 -11.826 11.746 1.00 96.81 233 ALA A O 1
ATOM 1735 N N . LEU A 1 234 ? -5.075 -11.226 13.877 1.00 96.88 234 LEU A N 1
ATOM 1736 C CA . LEU A 1 234 ? -3.972 -10.280 13.982 1.00 96.88 234 LEU A CA 1
ATOM 1737 C C . LEU A 1 234 ? -2.708 -11.018 14.384 1.00 96.88 234 LEU A C 1
ATOM 1739 O O . LEU A 1 234 ? -2.584 -11.473 15.520 1.00 96.88 234 LEU A O 1
ATOM 1743 N N . GLU A 1 235 ? -1.770 -11.119 13.459 1.00 95.44 235 GLU A N 1
ATOM 1744 C CA . GLU A 1 235 ? -0.412 -11.550 13.732 1.00 95.44 235 GLU A CA 1
ATOM 1745 C C . GLU A 1 235 ? 0.400 -10.363 14.266 1.00 95.44 235 GLU A C 1
ATOM 1747 O O . GLU A 1 235 ? 0.509 -9.324 13.616 1.00 95.44 235 GLU A O 1
ATOM 1752 N N . VAL A 1 236 ? 0.977 -10.520 15.454 1.00 94.44 236 VAL A N 1
ATOM 1753 C CA . VAL A 1 236 ? 1.734 -9.489 16.166 1.00 94.44 236 VAL A CA 1
ATOM 1754 C C . VAL A 1 236 ? 3.137 -10.007 16.453 1.00 94.44 236 VAL A C 1
ATOM 1756 O O . VAL A 1 236 ? 3.311 -10.967 17.208 1.00 94.44 236 VAL A O 1
ATOM 1759 N N . THR A 1 237 ? 4.133 -9.346 15.870 1.00 91.69 237 THR A N 1
ATOM 1760 C CA . THR A 1 237 ? 5.556 -9.603 16.102 1.00 91.69 237 THR A CA 1
ATOM 1761 C C . THR A 1 237 ? 6.094 -8.603 17.109 1.00 91.69 237 THR A C 1
ATOM 1763 O O . THR A 1 237 ? 6.016 -7.388 16.907 1.00 91.69 237 THR A O 1
ATOM 1766 N N . THR A 1 238 ? 6.681 -9.115 18.182 1.00 88.88 238 THR A N 1
ATOM 1767 C CA . THR A 1 238 ? 7.211 -8.314 19.283 1.00 88.88 238 THR A CA 1
ATOM 1768 C C . THR A 1 238 ? 8.732 -8.425 19.390 1.00 88.88 238 THR A C 1
ATOM 1770 O O . THR A 1 238 ? 9.309 -9.504 19.234 1.00 88.88 238 THR A O 1
ATOM 1773 N N . ILE A 1 239 ? 9.397 -7.304 19.694 1.00 78.12 239 ILE A N 1
ATOM 1774 C CA . ILE A 1 239 ? 10.816 -7.272 20.068 1.00 78.12 239 ILE A CA 1
ATOM 1775 C C . ILE A 1 239 ? 10.947 -6.848 21.531 1.00 78.12 239 ILE A C 1
ATOM 1777 O O . ILE A 1 239 ? 10.349 -5.869 21.971 1.00 78.12 239 ILE A O 1
ATOM 1781 N N . GLY A 1 240 ? 11.813 -7.551 22.263 1.00 68.69 240 GLY A N 1
ATOM 1782 C CA . GLY A 1 240 ? 12.055 -7.323 23.688 1.00 68.69 240 GLY A CA 1
ATOM 1783 C C . GLY A 1 240 ? 11.281 -8.332 24.536 1.00 68.69 240 GLY A C 1
ATOM 1784 O O . GLY A 1 240 ? 10.103 -8.562 24.316 1.00 68.69 240 GLY A O 1
ATOM 1785 N N . GLY A 1 241 ? 11.971 -9.011 25.459 1.00 66.31 241 GLY A N 1
ATOM 1786 C CA . GLY A 1 241 ? 11.397 -10.111 26.257 1.00 66.31 241 GLY A CA 1
ATOM 1787 C C . GLY A 1 241 ? 11.501 -11.512 25.629 1.00 66.31 241 GLY A C 1
ATOM 1788 O O . GLY A 1 241 ? 11.176 -12.497 26.286 1.00 66.31 241 GLY A O 1
ATOM 1789 N N . GLY A 1 242 ? 12.028 -11.606 24.405 1.00 69.38 242 GLY A N 1
ATOM 1790 C CA . GLY A 1 242 ? 12.085 -12.820 23.587 1.00 69.38 242 GLY A CA 1
ATOM 1791 C C . GLY A 1 242 ? 11.338 -12.569 22.281 1.00 69.38 242 GLY A C 1
ATOM 1792 O O . GLY A 1 242 ? 10.251 -12.008 22.305 1.00 69.38 242 GLY A O 1
ATOM 1793 N N . VAL A 1 243 ? 11.941 -12.903 21.139 1.00 72.94 243 VAL A N 1
ATOM 1794 C CA . VAL A 1 243 ? 11.273 -12.718 19.846 1.00 72.94 243 VAL A CA 1
ATOM 1795 C C . VAL A 1 243 ? 10.149 -13.743 19.746 1.00 72.94 243 VAL A C 1
ATOM 1797 O O . VAL A 1 243 ? 10.399 -14.948 19.825 1.00 72.94 243 VAL A O 1
ATOM 1800 N N . GLY A 1 244 ? 8.920 -13.252 19.625 1.00 84.50 244 GLY A N 1
ATOM 1801 C CA . GLY A 1 244 ? 7.721 -14.071 19.585 1.00 84.50 244 GLY A CA 1
ATOM 1802 C C . GLY A 1 244 ? 6.692 -13.508 18.619 1.00 84.50 244 GLY A C 1
ATOM 1803 O O . GLY A 1 244 ? 6.650 -12.312 18.333 1.00 84.50 244 GLY A O 1
ATOM 1804 N N . LEU A 1 245 ? 5.863 -14.411 18.122 1.00 91.75 245 LEU A N 1
ATOM 1805 C CA . LEU A 1 245 ? 4.744 -14.154 17.242 1.00 91.75 245 LEU A CA 1
ATOM 1806 C C . LEU A 1 245 ? 3.474 -14.546 17.982 1.00 91.75 245 LEU A C 1
ATOM 1808 O O . LEU A 1 245 ? 3.336 -15.692 18.412 1.00 91.75 245 LEU A O 1
ATOM 1812 N N . SER A 1 246 ? 2.550 -13.612 18.146 1.00 94.12 246 SER A N 1
ATOM 1813 C CA . SER A 1 246 ? 1.268 -13.865 18.802 1.00 94.12 246 SER A CA 1
ATOM 1814 C C . SER A 1 246 ? 0.127 -13.580 17.843 1.00 94.12 246 SER A C 1
ATOM 1816 O O . SER A 1 246 ? 0.188 -12.640 17.063 1.00 94.12 246 SER A O 1
ATOM 1818 N N . TYR A 1 247 ? -0.909 -14.405 17.895 1.00 95.81 247 TYR A N 1
ATOM 1819 C CA . TYR A 1 247 ? -2.086 -14.282 17.050 1.00 95.81 247 TYR A CA 1
ATOM 1820 C C . TYR A 1 247 ? -3.280 -13.934 17.915 1.00 95.81 247 TYR A C 1
ATOM 1822 O O . TYR A 1 247 ? -3.595 -14.685 18.839 1.00 95.81 247 TYR A O 1
ATOM 1830 N N . TYR A 1 248 ? -3.960 -12.841 17.602 1.00 97.50 248 TYR A N 1
ATOM 1831 C CA . TYR A 1 248 ? -5.147 -12.390 18.314 1.00 97.50 248 TYR A CA 1
ATOM 1832 C C . TYR A 1 248 ? -6.359 -12.408 17.390 1.00 97.50 248 TYR A C 1
ATOM 1834 O O . TYR A 1 248 ? -6.253 -12.161 16.195 1.00 97.50 248 TYR A O 1
ATOM 1842 N N . SER A 1 249 ? -7.534 -12.691 17.938 1.00 97.75 249 SER A N 1
ATOM 1843 C CA . SER A 1 249 ? -8.786 -12.381 17.242 1.00 97.75 249 SER A CA 1
ATOM 1844 C C . SER A 1 249 ? -9.015 -10.860 17.208 1.00 97.75 249 SER A C 1
ATOM 1846 O O . SER A 1 249 ? -8.484 -10.160 18.077 1.00 97.75 249 SER A O 1
ATOM 1848 N N . PRO A 1 250 ? -9.867 -10.335 16.305 1.00 97.31 250 PRO A N 1
ATOM 1849 C CA . PRO A 1 250 ? -10.278 -8.926 16.329 1.00 97.31 250 PRO A CA 1
ATOM 1850 C C . PRO A 1 250 ? -10.912 -8.504 17.666 1.00 97.31 250 PRO A C 1
ATOM 1852 O O . PRO A 1 250 ? -10.860 -7.339 18.045 1.00 97.31 250 PRO A O 1
ATOM 1855 N N . ALA A 1 251 ? -11.479 -9.466 18.405 1.00 97.38 251 ALA A N 1
ATOM 1856 C CA . ALA A 1 251 ? -12.052 -9.277 19.736 1.00 97.38 251 ALA A CA 1
ATOM 1857 C C . ALA A 1 251 ? -11.008 -9.286 20.877 1.00 97.38 251 ALA A C 1
ATOM 1859 O O . ALA A 1 251 ? -11.377 -9.255 22.048 1.00 97.38 251 ALA A O 1
ATOM 1860 N N . GLY A 1 252 ? -9.711 -9.376 20.563 1.00 96.56 252 GLY A N 1
ATOM 1861 C CA . GLY A 1 252 ? -8.613 -9.309 21.532 1.00 96.56 252 GLY A CA 1
ATOM 1862 C C . GLY A 1 252 ? -8.268 -10.614 22.246 1.00 96.56 252 GLY A C 1
ATOM 1863 O O . GLY A 1 252 ? -7.338 -10.650 23.049 1.00 96.56 252 GLY A O 1
ATOM 1864 N N . GLN A 1 253 ? -8.951 -11.720 21.942 1.00 96.94 253 GLN A N 1
ATOM 1865 C CA . GLN A 1 253 ? -8.565 -13.027 22.475 1.00 96.94 253 GLN A CA 1
ATOM 1866 C C . GLN A 1 253 ? -7.261 -13.512 21.828 1.00 96.94 253 GLN A C 1
ATOM 1868 O O . GLN A 1 253 ? -7.206 -13.641 20.605 1.00 96.94 253 GLN A O 1
ATOM 1873 N N . LEU A 1 254 ? -6.257 -13.858 22.643 1.00 95.94 254 LEU A N 1
ATOM 1874 C CA . LEU A 1 254 ? -5.063 -14.578 22.191 1.00 95.94 254 LEU A CA 1
ATOM 1875 C C . LEU A 1 254 ? -5.458 -15.979 21.694 1.00 95.94 254 LEU A C 1
ATOM 1877 O O . LEU A 1 254 ? -5.981 -16.796 22.452 1.00 95.94 254 LEU A O 1
ATOM 1881 N N . ILE A 1 255 ? -5.193 -16.249 20.420 1.00 97.00 255 ILE A N 1
ATOM 1882 C CA . ILE A 1 255 ? -5.470 -17.519 19.740 1.00 97.00 255 ILE A CA 1
ATOM 1883 C C . ILE A 1 255 ? -4.290 -18.476 19.923 1.00 97.00 255 ILE A C 1
ATOM 1885 O O . ILE A 1 255 ? -4.472 -19.618 20.341 1.00 97.00 255 ILE A O 1
ATOM 1889 N N . ARG A 1 256 ? -3.074 -18.022 19.596 1.00 95.31 256 ARG A N 1
ATOM 1890 C CA . ARG A 1 256 ? -1.837 -18.812 19.718 1.00 95.31 256 ARG A CA 1
ATOM 1891 C C . ARG A 1 256 ? -0.609 -17.912 19.812 1.00 95.31 256 ARG A C 1
ATOM 1893 O O . ARG A 1 256 ? -0.660 -16.752 19.419 1.00 95.31 256 ARG A O 1
ATOM 1900 N N . SER A 1 257 ? 0.503 -18.474 20.276 1.00 92.75 257 SER A N 1
ATOM 1901 C CA . SER A 1 257 ? 1.819 -17.833 20.244 1.00 92.75 257 SER A CA 1
ATOM 1902 C C . SER A 1 257 ? 2.884 -18.840 19.802 1.00 92.75 257 SER A C 1
ATOM 1904 O O . SER A 1 257 ? 2.754 -20.034 20.073 1.00 92.75 257 SER A O 1
ATOM 1906 N N . THR A 1 258 ? 3.904 -18.378 19.084 1.00 91.31 258 THR A N 1
ATOM 1907 C CA . THR A 1 258 ? 5.040 -19.176 18.605 1.00 91.31 258 THR A CA 1
ATOM 1908 C C . THR A 1 258 ? 6.316 -18.336 18.608 1.00 91.31 258 THR A C 1
ATOM 1910 O O . THR A 1 258 ? 6.264 -17.112 18.589 1.00 91.31 258 THR A O 1
ATOM 1913 N N . THR A 1 259 ? 7.478 -18.981 18.636 1.00 88.06 259 THR A N 1
ATOM 1914 C CA . THR A 1 259 ? 8.785 -18.325 18.449 1.00 88.06 259 THR A CA 1
ATOM 1915 C C . THR A 1 259 ? 9.268 -18.389 17.001 1.00 88.06 259 THR A C 1
ATOM 1917 O O . THR A 1 259 ? 10.312 -17.834 16.670 1.00 88.06 259 THR A O 1
ATOM 1920 N N . GLU A 1 260 ? 8.546 -19.104 16.137 1.00 84.94 260 GLU A N 1
ATOM 1921 C CA . GLU A 1 260 ? 8.847 -19.174 14.711 1.00 84.94 260 GLU A CA 1
ATOM 1922 C C . GLU A 1 260 ? 8.383 -17.887 14.034 1.00 84.94 260 GLU A C 1
ATOM 1924 O O . GLU A 1 260 ? 7.188 -17.599 13.967 1.00 84.94 260 GLU A O 1
ATOM 1929 N N . LEU A 1 261 ? 9.344 -17.100 13.553 1.00 80.00 261 LEU A N 1
ATOM 1930 C CA . LEU A 1 261 ? 9.044 -15.906 12.779 1.00 80.00 261 LEU A CA 1
ATOM 1931 C C . LEU A 1 261 ? 8.510 -16.285 11.392 1.00 80.00 261 LEU A C 1
ATOM 1933 O O . LEU A 1 261 ? 9.005 -17.248 10.795 1.00 80.00 261 LEU A O 1
ATOM 1937 N N . PRO A 1 262 ? 7.568 -15.505 10.835 1.00 71.12 262 PRO A N 1
ATOM 1938 C CA . PRO A 1 262 ? 7.155 -15.683 9.455 1.00 71.12 262 PRO A CA 1
ATOM 1939 C C . PRO A 1 262 ? 8.363 -15.484 8.541 1.00 71.12 262 PRO A C 1
ATOM 1941 O O . PRO A 1 262 ? 9.097 -14.500 8.665 1.00 71.12 262 PRO A O 1
ATOM 1944 N N . GLN A 1 263 ? 8.559 -16.396 7.591 1.00 69.44 263 GLN A N 1
ATOM 1945 C CA . GLN A 1 263 ? 9.497 -16.152 6.504 1.00 69.44 263 GLN A CA 1
ATOM 1946 C C . GLN A 1 263 ? 8.860 -15.146 5.542 1.00 69.44 263 GLN A C 1
ATOM 1948 O O . GLN A 1 263 ? 7.864 -15.436 4.873 1.00 69.44 263 GLN A O 1
ATOM 1953 N N . GLY A 1 264 ? 9.407 -13.929 5.541 1.00 65.88 264 GLY A N 1
ATOM 1954 C CA . GLY A 1 264 ? 9.136 -12.939 4.506 1.00 65.88 264 GLY A CA 1
ATOM 1955 C C . GLY A 1 264 ? 9.800 -13.326 3.188 1.00 65.88 264 GLY A C 1
ATOM 1956 O O . GLY A 1 264 ? 10.515 -14.326 3.103 1.00 65.88 264 GLY A O 1
ATOM 1957 N N . TYR A 1 265 ? 9.587 -12.502 2.169 1.00 68.12 265 TYR A N 1
ATOM 1958 C CA . TYR A 1 265 ? 10.294 -12.658 0.911 1.00 68.12 265 TYR A CA 1
ATOM 1959 C C . TYR A 1 265 ? 11.790 -12.410 1.131 1.00 68.12 265 TYR A C 1
ATOM 1961 O O . TYR A 1 265 ? 12.206 -11.336 1.582 1.00 68.12 265 TYR A O 1
ATOM 1969 N N . THR A 1 266 ? 12.612 -13.416 0.854 1.00 66.94 266 THR A N 1
ATOM 1970 C CA . THR A 1 266 ? 14.053 -13.222 0.723 1.00 66.94 266 THR A CA 1
ATOM 1971 C C . THR A 1 266 ? 14.292 -12.762 -0.702 1.00 66.94 266 THR A C 1
ATOM 1973 O O . THR A 1 266 ? 13.978 -13.493 -1.636 1.00 66.94 266 THR A O 1
ATOM 1976 N N . GLY A 1 267 ? 14.778 -11.534 -0.894 1.00 61.69 267 GLY A N 1
ATOM 1977 C CA . GLY A 1 267 ? 15.114 -11.072 -2.239 1.00 61.69 267 GLY A CA 1
ATOM 1978 C C . GLY A 1 267 ? 16.134 -12.004 -2.915 1.00 61.69 267 GLY A C 1
ATOM 1979 O O . GLY A 1 267 ? 16.805 -12.785 -2.228 1.00 61.69 267 GLY A O 1
ATOM 1980 N N . PRO A 1 268 ? 16.299 -11.917 -4.250 1.00 68.81 268 PRO A N 1
ATOM 1981 C CA . PRO A 1 268 ? 17.236 -12.760 -5.001 1.00 68.81 268 PRO A CA 1
ATOM 1982 C C . PRO A 1 268 ? 18.671 -12.682 -4.471 1.00 68.81 268 PRO A C 1
ATOM 1984 O O . PRO A 1 268 ? 19.492 -13.571 -4.710 1.00 68.81 268 PRO A O 1
ATOM 1987 N N . ARG A 1 269 ? 19.004 -11.600 -3.760 1.00 77.25 269 ARG A N 1
ATOM 1988 C CA . ARG A 1 269 ? 20.251 -11.452 -3.027 1.00 77.25 269 ARG A CA 1
ATOM 1989 C C . ARG A 1 269 ? 19.975 -11.179 -1.558 1.00 77.25 269 ARG A C 1
ATOM 1991 O O . ARG A 1 269 ? 19.092 -10.423 -1.181 1.00 77.25 269 ARG A O 1
ATOM 1998 N N . TRP A 1 270 ? 20.862 -11.693 -0.714 1.00 75.44 270 TRP A N 1
ATOM 1999 C CA . TRP A 1 270 ? 20.827 -11.489 0.738 1.00 75.44 270 TRP A CA 1
ATOM 2000 C C . TRP A 1 270 ? 20.944 -10.018 1.184 1.00 75.44 270 TRP A C 1
ATOM 2002 O O . TRP A 1 270 ? 20.737 -9.723 2.358 1.00 75.44 270 TRP A O 1
ATOM 2012 N N . GLN A 1 271 ? 21.347 -9.115 0.285 1.00 82.88 271 GLN A N 1
ATOM 2013 C CA . GLN A 1 271 ? 21.463 -7.678 0.552 1.00 82.88 271 GLN A CA 1
ATOM 2014 C C . GLN A 1 271 ? 20.179 -6.909 0.247 1.00 82.88 271 GLN A C 1
ATOM 2016 O O . GLN A 1 271 ? 20.093 -5.745 0.632 1.00 82.88 271 GLN A O 1
ATOM 2021 N N . ASP A 1 272 ? 19.228 -7.530 -0.449 1.00 87.94 272 ASP A N 1
ATOM 2022 C CA . ASP A 1 272 ? 17.978 -6.885 -0.815 1.00 87.94 272 ASP A CA 1
ATOM 2023 C C . ASP A 1 272 ? 17.092 -6.748 0.426 1.00 87.94 272 ASP A C 1
ATOM 2025 O O . ASP A 1 272 ? 17.045 -7.633 1.286 1.00 87.94 272 ASP A O 1
ATOM 2029 N N . GLU A 1 273 ? 16.397 -5.619 0.536 1.00 89.06 273 GLU A N 1
ATOM 2030 C CA . GLU A 1 273 ? 15.537 -5.319 1.681 1.00 89.06 273 GLU A CA 1
ATOM 2031 C C . GLU A 1 273 ? 14.080 -5.289 1.220 1.00 89.06 273 GLU A C 1
ATOM 2033 O O . GLU A 1 273 ? 13.701 -4.451 0.407 1.00 89.06 273 GLU A O 1
ATOM 2038 N N . HIS A 1 274 ? 13.241 -6.188 1.730 1.00 90.38 274 HIS A N 1
ATOM 2039 C CA . HIS A 1 274 ? 11.805 -6.111 1.472 1.00 90.38 274 HIS A CA 1
ATOM 2040 C C . HIS A 1 274 ? 11.159 -4.986 2.291 1.00 90.38 274 HIS A C 1
ATOM 2042 O O . HIS A 1 274 ? 11.623 -4.629 3.379 1.00 90.38 274 HIS A O 1
ATOM 2048 N N . TYR A 1 275 ? 10.058 -4.443 1.786 1.00 89.81 275 TYR A N 1
ATOM 2049 C CA . TYR A 1 275 ? 9.231 -3.469 2.486 1.00 89.81 275 TYR A CA 1
ATOM 2050 C C . TYR A 1 275 ? 7.756 -3.629 2.105 1.00 89.81 275 TYR A C 1
ATOM 2052 O O . TYR A 1 275 ? 7.414 -4.295 1.130 1.00 89.81 275 TYR A O 1
ATOM 2060 N N . GLY A 1 276 ? 6.876 -3.013 2.896 1.00 88.94 276 GLY A N 1
ATOM 2061 C CA . GLY A 1 276 ? 5.431 -3.155 2.719 1.00 88.94 276 GLY A CA 1
ATOM 2062 C C . GLY A 1 276 ? 4.913 -4.561 3.064 1.00 88.94 276 GLY A C 1
ATOM 2063 O O . GLY A 1 276 ? 5.684 -5.413 3.533 1.00 88.94 276 GLY A O 1
ATOM 2064 N N . PRO A 1 277 ? 3.604 -4.798 2.877 1.00 89.19 277 PRO A N 1
ATOM 2065 C CA . PRO A 1 277 ? 3.004 -6.109 3.094 1.00 89.19 277 PRO A CA 1
ATOM 2066 C C . PRO A 1 277 ? 3.556 -7.149 2.116 1.00 89.19 277 PRO A C 1
ATOM 2068 O O . PRO A 1 277 ? 3.995 -6.828 1.013 1.00 89.19 277 PRO A O 1
ATOM 2071 N N . LEU A 1 278 ? 3.518 -8.412 2.543 1.00 91.00 278 LEU A N 1
ATOM 2072 C CA . LEU A 1 278 ? 3.660 -9.551 1.641 1.00 91.00 278 LEU A CA 1
ATOM 2073 C C . LEU A 1 278 ? 2.254 -10.014 1.273 1.00 91.00 278 LEU A C 1
ATOM 2075 O O . LEU A 1 278 ? 1.598 -10.663 2.091 1.00 91.00 278 LEU A O 1
ATOM 2079 N N . GLU A 1 279 ? 1.831 -9.704 0.056 1.00 92.31 279 GLU A N 1
ATOM 2080 C CA . GLU A 1 279 ? 0.512 -10.057 -0.453 1.00 92.31 279 GLU A CA 1
ATOM 2081 C C . GLU A 1 279 ? 0.543 -11.452 -1.060 1.00 92.31 279 GLU A C 1
ATOM 2083 O O . GLU A 1 279 ? 1.313 -11.729 -1.983 1.00 92.31 279 GLU A O 1
ATOM 2088 N N . ARG A 1 280 ? -0.276 -12.357 -0.520 1.00 90.25 280 ARG A N 1
ATOM 2089 C CA . ARG A 1 280 ? -0.282 -13.775 -0.896 1.00 90.25 280 ARG A CA 1
ATOM 2090 C C . ARG A 1 280 ? -1.539 -14.115 -1.676 1.00 90.25 280 ARG A C 1
ATOM 2092 O O . ARG A 1 280 ? -2.647 -13.874 -1.209 1.00 90.25 280 ARG A O 1
ATOM 2099 N N . LEU A 1 281 ? -1.350 -14.808 -2.788 1.00 87.19 281 LEU A N 1
ATOM 2100 C CA . LEU A 1 281 ? -2.400 -15.519 -3.506 1.00 87.19 281 LEU A CA 1
ATOM 2101 C C . LEU A 1 281 ? -2.034 -17.011 -3.535 1.00 87.19 281 LEU A C 1
ATOM 2103 O O . LEU A 1 281 ? -0.913 -17.379 -3.213 1.00 87.19 281 LEU A O 1
ATOM 2107 N N . VAL A 1 282 ? -2.969 -17.926 -3.801 1.00 83.81 282 VAL A N 1
ATOM 2108 C CA . VAL A 1 282 ? -2.710 -19.377 -3.666 1.00 83.81 282 VAL A CA 1
ATOM 2109 C C . VAL A 1 282 ? -1.488 -19.813 -4.496 1.00 83.81 282 VAL A C 1
ATOM 2111 O O . VAL A 1 282 ? -1.593 -19.934 -5.709 1.00 83.81 282 VAL A O 1
ATOM 2114 N N . GLY A 1 283 ? -0.359 -20.085 -3.826 1.00 82.62 283 GLY A N 1
ATOM 2115 C CA . GLY A 1 283 ? 0.918 -20.464 -4.453 1.00 82.62 283 GLY A CA 1
ATOM 2116 C C . GLY A 1 283 ? 1.826 -19.294 -4.860 1.00 82.62 283 GLY A C 1
ATOM 2117 O O . GLY A 1 283 ? 3.016 -19.514 -5.065 1.00 82.62 283 GLY A O 1
ATOM 2118 N N . GLU A 1 284 ? 1.298 -18.073 -4.870 1.00 90.44 284 GLU A N 1
ATOM 2119 C CA . GLU A 1 284 ? 1.949 -16.853 -5.352 1.00 90.44 284 GLU A CA 1
ATOM 2120 C C . GLU A 1 284 ? 2.144 -15.837 -4.213 1.00 90.44 284 GLU A C 1
ATOM 2122 O O . GLU A 1 284 ? 1.439 -15.829 -3.196 1.00 90.44 284 GLU A O 1
ATOM 2127 N N . GLY A 1 285 ? 3.113 -14.947 -4.371 1.00 92.75 285 GLY A N 1
ATOM 2128 C CA . GLY A 1 285 ? 3.392 -13.864 -3.444 1.00 92.75 285 GLY A CA 1
ATOM 2129 C C . GLY A 1 285 ? 3.935 -12.642 -4.166 1.00 92.75 285 GLY A C 1
ATOM 2130 O O . GLY A 1 285 ? 4.641 -12.762 -5.164 1.00 92.75 285 GLY A O 1
ATOM 2131 N N . ALA A 1 286 ? 3.608 -11.461 -3.654 1.00 95.00 286 ALA A N 1
ATOM 2132 C CA . ALA A 1 286 ? 4.180 -10.218 -4.133 1.00 95.00 286 ALA A CA 1
ATOM 2133 C C . ALA A 1 286 ? 4.510 -9.267 -2.983 1.00 95.00 286 ALA A C 1
ATOM 2135 O O . ALA A 1 286 ? 3.809 -9.213 -1.972 1.00 95.00 286 ALA A O 1
ATOM 2136 N N . GLN A 1 287 ? 5.612 -8.534 -3.124 1.00 94.62 287 GLN A N 1
ATOM 2137 C CA . GLN A 1 287 ? 6.081 -7.586 -2.117 1.00 94.62 287 GLN A CA 1
ATOM 2138 C C . GLN A 1 287 ? 6.945 -6.485 -2.748 1.00 94.62 287 GLN A C 1
ATOM 2140 O O . GLN A 1 287 ? 7.584 -6.688 -3.783 1.00 94.62 287 GLN A O 1
ATOM 2145 N N . GLY A 1 288 ? 6.992 -5.319 -2.100 1.00 95.06 288 GLY A N 1
ATOM 2146 C CA . GLY A 1 288 ? 7.962 -4.277 -2.425 1.00 95.06 288 GLY A CA 1
ATOM 2147 C C . GLY A 1 288 ? 9.377 -4.708 -2.032 1.00 95.06 288 GLY A C 1
ATOM 2148 O O . GLY A 1 288 ? 9.606 -5.239 -0.942 1.00 95.06 288 GLY A O 1
ATOM 2149 N N . LEU A 1 289 ? 10.345 -4.480 -2.910 1.00 93.69 289 LEU A N 1
ATOM 2150 C CA . LEU A 1 289 ? 11.734 -4.874 -2.720 1.00 93.69 289 LEU A CA 1
ATOM 2151 C C . LEU A 1 289 ? 12.667 -3.710 -3.037 1.00 93.69 289 LEU A C 1
ATOM 2153 O O . LEU A 1 289 ? 12.496 -3.005 -4.022 1.00 93.69 289 LEU A O 1
ATOM 2157 N N . TYR A 1 290 ? 13.683 -3.530 -2.210 1.00 93.12 290 TYR A N 1
ATOM 2158 C CA . TYR A 1 290 ? 14.793 -2.633 -2.469 1.00 93.12 290 TYR A CA 1
ATOM 2159 C C . TYR A 1 290 ? 15.985 -3.449 -2.973 1.00 93.12 290 TYR A C 1
ATOM 2161 O O . TYR A 1 290 ? 16.571 -4.232 -2.220 1.00 93.12 290 TYR A O 1
ATOM 2169 N N . LEU A 1 291 ? 16.338 -3.268 -4.245 1.00 93.81 291 LEU A N 1
ATOM 2170 C CA . LEU A 1 291 ? 17.428 -3.971 -4.914 1.00 93.81 291 LEU A CA 1
ATOM 2171 C C . LEU A 1 291 ? 18.753 -3.272 -4.601 1.00 93.81 291 LEU A C 1
ATOM 2173 O O . LEU A 1 291 ? 19.030 -2.173 -5.083 1.00 93.81 291 LEU A O 1
ATOM 2177 N N . ALA A 1 292 ? 19.606 -3.913 -3.802 1.00 91.94 292 ALA A N 1
ATOM 2178 C CA . ALA A 1 292 ? 20.849 -3.288 -3.334 1.00 91.94 292 ALA A CA 1
ATOM 2179 C C . ALA A 1 292 ? 21.947 -3.228 -4.411 1.00 91.94 292 ALA A C 1
ATOM 2181 O O . ALA A 1 292 ? 22.904 -2.468 -4.303 1.00 91.94 292 ALA A O 1
ATOM 2182 N N . GLY A 1 293 ? 21.828 -4.071 -5.434 1.00 91.88 293 GLY A N 1
ATOM 2183 C CA . GLY A 1 293 ? 22.813 -4.209 -6.509 1.00 91.88 293 GLY A CA 1
ATOM 2184 C C . GLY A 1 293 ? 22.451 -3.407 -7.759 1.00 91.88 293 GLY A C 1
ATOM 2185 O O . GLY A 1 293 ? 21.337 -2.900 -7.850 1.00 91.88 293 GLY A O 1
ATOM 2186 N N . PRO A 1 294 ? 23.356 -3.351 -8.752 1.00 93.25 294 PRO A N 1
ATOM 2187 C CA . PRO A 1 294 ? 23.085 -2.655 -9.998 1.00 93.25 294 PRO A CA 1
ATOM 2188 C C . PRO A 1 294 ? 21.994 -3.364 -10.809 1.00 93.25 294 PRO A C 1
ATOM 2190 O O . PRO A 1 294 ? 22.029 -4.586 -10.990 1.00 93.25 294 PRO A O 1
ATOM 2193 N N . VAL A 1 295 ? 21.072 -2.571 -11.338 1.00 93.88 295 VAL A N 1
ATOM 2194 C CA . VAL A 1 295 ? 20.040 -2.923 -12.310 1.00 93.88 295 VAL A CA 1
ATOM 2195 C C . VAL A 1 295 ? 20.271 -2.039 -13.530 1.00 93.88 295 VAL A C 1
ATOM 2197 O O . VAL A 1 295 ? 20.369 -0.822 -13.402 1.00 93.88 295 VAL A O 1
ATOM 2200 N N . ALA A 1 296 ? 20.420 -2.638 -14.708 1.00 92.75 296 ALA A N 1
ATOM 2201 C CA . ALA A 1 296 ? 20.555 -1.868 -15.939 1.00 92.75 296 ALA A CA 1
ATOM 2202 C C . ALA A 1 296 ? 19.173 -1.409 -16.410 1.00 92.75 296 ALA A C 1
ATOM 2204 O O . ALA A 1 296 ? 18.251 -2.221 -16.450 1.00 92.75 296 ALA A O 1
ATOM 2205 N N . ALA A 1 297 ? 19.048 -0.141 -16.785 1.00 90.50 297 ALA A N 1
ATOM 2206 C CA . ALA A 1 297 ? 17.962 0.331 -17.628 1.00 90.50 297 ALA A CA 1
ATOM 2207 C C . ALA A 1 297 ? 18.232 -0.015 -19.100 1.00 90.50 297 ALA A C 1
ATOM 2209 O O . ALA A 1 297 ? 19.274 -0.570 -19.464 1.00 90.50 297 ALA A O 1
ATOM 2210 N N . MET A 1 298 ? 17.277 0.324 -19.959 1.00 86.69 298 MET A N 1
ATOM 2211 C CA . MET A 1 298 ? 17.266 -0.057 -21.375 1.00 86.69 298 MET A CA 1
ATOM 2212 C C . MET A 1 298 ? 18.373 0.592 -22.206 1.00 86.69 298 MET A C 1
ATOM 2214 O O . MET A 1 298 ? 18.902 -0.020 -23.132 1.00 86.69 298 MET A O 1
ATOM 2218 N N . ASP A 1 299 ? 18.784 1.803 -21.841 1.00 89.31 299 ASP A N 1
ATOM 2219 C CA . ASP A 1 299 ? 19.927 2.498 -22.439 1.00 89.31 299 ASP A CA 1
ATOM 2220 C C . ASP A 1 299 ? 21.288 1.941 -21.964 1.00 89.31 299 ASP A C 1
ATOM 2222 O O . ASP A 1 299 ? 22.345 2.420 -22.381 1.00 89.31 299 ASP A O 1
ATOM 2226 N N . GLY A 1 300 ? 21.271 0.915 -21.106 1.00 89.75 300 GLY A N 1
ATOM 2227 C CA . GLY A 1 300 ? 22.445 0.315 -20.483 1.00 89.75 300 GLY A CA 1
ATOM 2228 C C . GLY A 1 300 ? 22.942 1.069 -19.249 1.00 89.75 300 GLY A C 1
ATOM 2229 O O . GLY A 1 300 ? 23.933 0.643 -18.648 1.00 89.75 300 GLY A O 1
ATOM 2230 N N . THR A 1 301 ? 22.280 2.158 -18.849 1.00 91.62 301 THR A N 1
ATOM 2231 C CA . THR A 1 301 ? 22.621 2.898 -17.635 1.00 91.62 301 THR A CA 1
ATOM 2232 C C . THR A 1 301 ? 22.365 2.016 -16.417 1.00 91.62 301 THR A C 1
ATOM 2234 O O . THR A 1 301 ? 21.272 1.492 -16.221 1.00 91.62 301 THR A O 1
ATOM 2237 N N . GLY A 1 302 ? 23.397 1.816 -15.597 1.00 91.62 302 GLY A N 1
ATOM 2238 C CA . GLY A 1 302 ? 23.295 1.054 -14.358 1.00 91.62 302 GLY A CA 1
ATOM 2239 C C . GLY A 1 302 ? 22.803 1.927 -13.211 1.00 91.62 302 GLY A C 1
ATOM 2240 O O . GLY A 1 302 ? 23.403 2.960 -12.922 1.00 91.62 302 GLY A O 1
ATOM 2241 N N . PHE A 1 303 ? 21.763 1.471 -12.527 1.00 92.12 303 PHE A N 1
ATOM 2242 C CA . PHE A 1 303 ? 21.237 2.080 -11.314 1.00 92.12 303 PHE A CA 1
ATOM 2243 C C . PHE A 1 303 ? 21.446 1.132 -10.144 1.00 92.12 303 PHE A C 1
ATOM 2245 O O . PHE A 1 303 ? 21.114 -0.046 -10.226 1.00 92.12 303 PHE A O 1
ATOM 2252 N N . GLU A 1 304 ? 22.004 1.624 -9.049 1.00 91.25 304 GLU A N 1
ATOM 2253 C CA . GLU A 1 304 ? 22.009 0.892 -7.785 1.00 91.25 304 GLU A CA 1
ATOM 2254 C C . GLU A 1 304 ? 20.794 1.310 -6.964 1.00 91.25 304 GLU A C 1
ATOM 2256 O O . GLU A 1 304 ? 20.207 2.362 -7.222 1.00 91.25 304 GLU A O 1
ATOM 2261 N N . SER A 1 305 ? 20.464 0.539 -5.924 1.00 89.94 305 SER A N 1
ATOM 2262 C CA . SER A 1 305 ? 19.520 1.009 -4.907 1.00 89.94 305 SER A CA 1
ATOM 2263 C C . SER A 1 305 ? 18.103 1.258 -5.447 1.00 89.94 305 SER A C 1
ATOM 2265 O O . SER A 1 305 ? 17.445 2.230 -5.076 1.00 89.94 305 SER A O 1
ATOM 2267 N N . VAL A 1 306 ? 17.656 0.377 -6.343 1.00 93.50 306 VAL A N 1
ATOM 2268 C CA . VAL A 1 306 ? 16.419 0.526 -7.119 1.00 93.50 306 VAL A CA 1
ATOM 2269 C C . VAL A 1 306 ? 15.246 -0.100 -6.367 1.00 93.50 306 VAL A C 1
ATOM 2271 O O . VAL A 1 306 ? 15.332 -1.247 -5.931 1.00 93.50 306 VAL A O 1
ATOM 2274 N N . ASP A 1 307 ? 14.144 0.634 -6.226 1.00 95.44 307 ASP A N 1
ATOM 2275 C CA . ASP A 1 307 ? 12.887 0.066 -5.735 1.00 95.44 307 ASP A CA 1
ATOM 2276 C C . ASP A 1 307 ? 12.259 -0.824 -6.815 1.00 95.44 307 ASP A C 1
ATOM 2278 O O . ASP A 1 307 ? 12.293 -0.504 -8.000 1.00 95.44 307 ASP A O 1
ATOM 2282 N N . ALA A 1 308 ? 11.668 -1.942 -6.419 1.00 96.31 308 ALA A N 1
ATOM 2283 C CA . ALA A 1 308 ? 11.024 -2.879 -7.321 1.00 96.31 308 ALA A CA 1
ATOM 2284 C C . ALA A 1 308 ? 9.779 -3.506 -6.691 1.00 96.31 308 ALA A C 1
ATOM 2286 O O . ALA A 1 308 ? 9.674 -3.616 -5.471 1.00 96.31 308 ALA A O 1
ATOM 2287 N N . VAL A 1 309 ? 8.866 -3.976 -7.535 1.00 96.88 309 VAL A N 1
ATOM 2288 C CA . VAL A 1 309 ? 7.834 -4.943 -7.146 1.00 96.88 309 VAL A CA 1
ATOM 2289 C C . VAL A 1 309 ? 8.342 -6.331 -7.514 1.00 96.88 309 VAL A C 1
ATOM 2291 O O . VAL A 1 309 ? 8.667 -6.588 -8.673 1.00 96.88 309 VAL A O 1
ATOM 2294 N N . ALA A 1 310 ? 8.438 -7.213 -6.524 1.00 95.81 310 ALA A N 1
ATOM 2295 C CA . ALA A 1 310 ? 8.754 -8.620 -6.719 1.00 95.81 310 ALA A CA 1
ATOM 2296 C C . ALA A 1 310 ? 7.460 -9.431 -6.699 1.00 95.81 310 ALA A C 1
ATOM 2298 O O . ALA A 1 310 ? 6.648 -9.233 -5.797 1.00 95.81 310 ALA A O 1
ATOM 2299 N N . ALA A 1 311 ? 7.274 -10.321 -7.674 1.00 95.62 311 ALA A N 1
ATOM 2300 C CA . ALA A 1 311 ? 6.097 -11.180 -7.764 1.00 95.62 311 ALA A CA 1
ATOM 2301 C C . ALA A 1 311 ? 6.448 -12.570 -8.322 1.00 95.62 311 ALA A C 1
ATOM 2303 O O . ALA A 1 311 ? 7.376 -12.709 -9.127 1.00 95.62 311 ALA A O 1
ATOM 2304 N N . GLY A 1 312 ? 5.703 -13.584 -7.884 1.00 91.94 312 GLY A N 1
ATOM 2305 C CA . GLY A 1 312 ? 5.849 -14.982 -8.294 1.00 91.94 312 GLY A CA 1
ATOM 2306 C C . GLY A 1 312 ? 5.776 -15.935 -7.103 1.00 91.94 312 GLY A C 1
ATOM 2307 O O . GLY A 1 312 ? 5.169 -15.615 -6.077 1.00 91.94 312 GLY A O 1
ATOM 2308 N N . GLY A 1 313 ? 6.463 -17.072 -7.194 1.00 86.19 313 GLY A N 1
ATOM 2309 C CA . GLY A 1 313 ? 6.514 -18.077 -6.134 1.00 86.19 313 GLY A CA 1
ATOM 2310 C C . GLY A 1 313 ? 6.832 -17.523 -4.733 1.00 86.19 313 GLY A C 1
ATOM 2311 O O . GLY A 1 313 ? 7.568 -16.551 -4.535 1.00 86.19 313 GLY A O 1
ATOM 2312 N N . VAL A 1 314 ? 6.275 -18.162 -3.701 1.00 76.31 314 VAL A N 1
ATOM 2313 C CA . VAL A 1 314 ? 6.561 -17.793 -2.306 1.00 76.31 314 VAL A CA 1
ATOM 2314 C C . VAL A 1 314 ? 8.034 -18.068 -1.978 1.00 76.31 314 VAL A C 1
ATOM 2316 O O . VAL A 1 314 ? 8.434 -19.219 -1.826 1.00 76.31 314 VAL A O 1
ATOM 2319 N N . GLY A 1 315 ? 8.815 -17.002 -1.789 1.00 80.00 315 GLY A N 1
ATOM 2320 C CA . GLY A 1 315 ? 10.204 -17.052 -1.318 1.00 80.00 315 GLY A CA 1
ATOM 2321 C C . GLY A 1 315 ? 11.251 -16.686 -2.372 1.00 80.00 315 GLY A C 1
ATOM 2322 O O . GLY A 1 315 ? 12.301 -16.171 -1.994 1.00 80.00 315 GLY A O 1
ATOM 2323 N N . GLU A 1 316 ? 10.954 -16.877 -3.660 1.00 86.31 316 GLU A N 1
ATOM 2324 C CA . GLU A 1 316 ? 11.811 -16.480 -4.785 1.00 86.31 316 GLU A CA 1
ATOM 2325 C C . GLU A 1 316 ? 10.947 -15.896 -5.917 1.00 86.31 316 GLU A C 1
ATOM 2327 O O . GLU A 1 316 ? 9.982 -16.549 -6.314 1.00 86.31 316 GLU A O 1
ATOM 2332 N N . PRO A 1 317 ? 11.262 -14.695 -6.446 1.00 92.62 317 PRO A N 1
ATOM 2333 C CA . PRO A 1 317 ? 10.427 -14.063 -7.463 1.00 92.62 317 PRO A CA 1
ATOM 2334 C C . PRO A 1 317 ? 10.677 -14.627 -8.844 1.00 92.62 317 PRO A C 1
ATOM 2336 O O . PRO A 1 317 ? 11.821 -14.831 -9.247 1.00 92.62 317 PRO A O 1
ATOM 2339 N N . ASP A 1 318 ? 9.590 -14.774 -9.594 1.00 95.06 318 ASP A N 1
ATOM 2340 C CA . ASP A 1 318 ? 9.622 -15.138 -11.007 1.00 95.06 318 ASP A CA 1
ATOM 2341 C C . ASP A 1 318 ? 9.850 -13.908 -11.890 1.00 95.06 318 ASP A C 1
ATOM 2343 O O . ASP A 1 318 ? 10.396 -14.015 -12.992 1.00 95.06 318 ASP A O 1
ATOM 2347 N N . ALA A 1 319 ? 9.472 -12.722 -11.405 1.00 97.06 319 ALA A N 1
ATOM 2348 C CA . ALA A 1 319 ? 9.713 -11.463 -12.089 1.00 97.06 319 ALA A CA 1
ATOM 2349 C C . ALA A 1 319 ? 9.890 -10.286 -11.118 1.00 97.06 319 ALA A C 1
ATOM 2351 O O . ALA A 1 319 ? 9.348 -10.252 -10.011 1.00 97.06 319 ALA A O 1
ATOM 2352 N N . LEU A 1 320 ? 10.638 -9.285 -11.582 1.00 97.06 320 LEU A N 1
ATOM 2353 C CA . LEU A 1 320 ? 10.805 -7.994 -10.924 1.00 97.06 320 LEU A CA 1
ATOM 2354 C C . LEU A 1 320 ? 10.331 -6.879 -11.855 1.00 97.06 320 LEU A C 1
ATOM 2356 O O . LEU A 1 320 ? 10.719 -6.855 -13.024 1.00 97.06 320 LEU A O 1
ATOM 2360 N N . LEU A 1 321 ? 9.568 -5.931 -11.321 1.00 97.69 321 LEU A N 1
ATOM 2361 C CA . LEU A 1 321 ? 9.275 -4.650 -11.959 1.00 97.69 321 LEU A CA 1
ATOM 2362 C C . LEU A 1 321 ? 10.090 -3.561 -11.252 1.00 97.69 321 LEU A C 1
ATOM 2364 O O . LEU A 1 321 ? 9.718 -3.109 -10.171 1.00 97.69 321 LEU A O 1
ATOM 2368 N N . ALA A 1 322 ? 11.231 -3.193 -11.828 1.00 97.00 322 ALA A N 1
ATOM 2369 C CA . ALA A 1 322 ? 12.161 -2.195 -11.309 1.00 97.00 322 ALA A CA 1
ATOM 2370 C C . ALA A 1 322 ? 11.692 -0.776 -11.646 1.00 97.00 322 ALA A C 1
ATOM 2372 O O . ALA A 1 322 ? 11.396 -0.467 -12.797 1.00 97.00 322 ALA A O 1
ATOM 2373 N N . MET A 1 323 ? 11.649 0.094 -10.646 1.00 96.06 323 MET A N 1
ATOM 2374 C CA . MET A 1 323 ? 11.129 1.450 -10.762 1.00 96.06 323 MET A CA 1
ATOM 2375 C C . MET A 1 323 ? 12.244 2.422 -11.164 1.00 96.06 323 MET A C 1
ATOM 2377 O O . MET A 1 323 ? 13.310 2.398 -10.545 1.00 96.06 323 MET A O 1
ATOM 2381 N N . PRO A 1 324 ? 12.016 3.332 -12.129 1.00 92.56 324 PRO A N 1
ATOM 2382 C CA . PRO A 1 324 ? 12.936 4.433 -12.374 1.00 92.56 324 PRO A CA 1
ATOM 2383 C C . PRO A 1 324 ? 13.199 5.214 -11.076 1.00 92.56 324 PRO A C 1
ATOM 2385 O O . PRO A 1 324 ? 12.247 5.479 -10.330 1.00 92.56 324 PRO A O 1
ATOM 2388 N N . PRO A 1 325 ? 14.453 5.602 -10.778 1.00 88.25 325 PRO A N 1
ATOM 2389 C CA . PRO A 1 325 ? 14.738 6.455 -9.631 1.00 88.25 325 PRO A CA 1
ATOM 2390 C C . PRO A 1 325 ? 14.137 7.851 -9.816 1.00 88.25 325 PRO A C 1
ATOM 2392 O O . PRO A 1 325 ? 13.960 8.328 -10.940 1.00 88.25 325 PRO A O 1
ATOM 2395 N N . GLU A 1 326 ? 13.877 8.542 -8.707 1.00 85.94 326 GLU A N 1
ATOM 2396 C CA . GLU A 1 326 ? 13.269 9.883 -8.675 1.00 85.94 326 GLU A CA 1
ATOM 2397 C C . GLU A 1 326 ? 13.955 10.883 -9.626 1.00 85.94 326 GLU A C 1
ATOM 2399 O O . GLU A 1 326 ? 13.290 11.613 -10.358 1.00 85.94 326 GLU A O 1
ATOM 2404 N N . THR A 1 327 ? 15.289 10.844 -9.717 1.00 83.75 327 THR A N 1
ATOM 2405 C CA . THR A 1 327 ? 16.099 11.703 -10.605 1.00 83.75 327 THR A CA 1
ATOM 2406 C C . THR A 1 327 ? 15.829 11.511 -12.099 1.00 83.75 327 THR A C 1
ATOM 2408 O O . THR A 1 327 ? 16.216 12.355 -12.904 1.00 83.75 327 THR A O 1
ATOM 2411 N N . SER A 1 328 ? 15.159 10.424 -12.473 1.00 81.38 328 SER A N 1
ATOM 2412 C CA . SER A 1 328 ? 14.793 10.073 -13.848 1.00 81.38 328 SER A CA 1
ATOM 2413 C C . SER A 1 328 ? 13.281 10.140 -14.098 1.00 81.38 328 SER A C 1
ATOM 2415 O O . SER A 1 328 ? 12.758 9.416 -14.938 1.00 81.38 328 SER A O 1
ATOM 2417 N N . GLY A 1 329 ? 12.560 10.993 -13.358 1.00 82.31 329 GLY A N 1
ATOM 2418 C CA . GLY A 1 329 ? 11.092 11.058 -13.434 1.00 82.31 329 GLY A CA 1
ATOM 2419 C C . GLY A 1 329 ? 10.416 9.873 -12.739 1.00 82.31 329 GLY A C 1
ATOM 2420 O O . GLY A 1 329 ? 9.323 9.453 -13.121 1.00 82.31 329 GLY A O 1
ATOM 2421 N N . GLY A 1 330 ? 11.117 9.301 -11.761 1.00 84.12 330 GLY A N 1
ATOM 2422 C CA . GLY A 1 330 ? 10.676 8.158 -10.986 1.00 84.12 330 GLY A CA 1
ATOM 2423 C C . GLY A 1 330 ? 9.783 8.517 -9.807 1.00 84.12 330 GLY A C 1
ATOM 2424 O O . GLY A 1 330 ? 9.272 9.627 -9.676 1.00 84.12 330 GLY A O 1
ATOM 2425 N N . ARG A 1 331 ? 9.613 7.534 -8.930 1.00 89.56 331 ARG A N 1
ATOM 2426 C CA . ARG A 1 331 ? 8.731 7.603 -7.762 1.00 89.56 331 ARG A CA 1
ATOM 2427 C C . ARG A 1 331 ? 9.540 7.882 -6.495 1.00 89.56 331 ARG A C 1
ATOM 2429 O O . ARG A 1 331 ? 10.766 7.756 -6.491 1.00 89.56 331 ARG A O 1
ATOM 2436 N N . TRP A 1 332 ? 8.858 8.241 -5.409 1.00 88.44 332 TRP A N 1
ATOM 2437 C CA . TRP A 1 332 ? 9.514 8.385 -4.108 1.00 88.44 332 TRP A CA 1
ATOM 2438 C C . TRP A 1 332 ? 10.053 7.047 -3.595 1.00 88.44 332 TRP A C 1
ATOM 2440 O O . TRP A 1 332 ? 9.528 5.985 -3.924 1.00 88.44 332 TRP A O 1
ATOM 2450 N N . LYS A 1 333 ? 11.080 7.088 -2.740 1.00 83.56 333 LYS A N 1
ATOM 2451 C CA . LYS A 1 333 ? 11.630 5.870 -2.124 1.00 83.56 333 LYS A CA 1
ATOM 2452 C C . LYS A 1 333 ? 10.546 5.092 -1.383 1.00 83.56 333 LYS A C 1
ATOM 2454 O O . LYS A 1 333 ? 9.770 5.678 -0.629 1.00 83.56 333 LYS A O 1
ATOM 2459 N N . GLN A 1 334 ? 10.541 3.774 -1.559 1.00 82.44 334 GLN A N 1
ATOM 2460 C CA . GLN A 1 334 ? 9.530 2.878 -0.989 1.00 82.44 334 GLN A CA 1
ATOM 2461 C C . GLN A 1 334 ? 8.088 3.234 -1.401 1.00 82.44 334 GLN A C 1
ATOM 2463 O O . GLN A 1 334 ? 7.137 2.915 -0.686 1.00 82.44 334 GLN A O 1
ATOM 2468 N N . CYS A 1 335 ? 7.914 3.891 -2.554 1.00 84.31 335 CYS A N 1
ATOM 2469 C CA . CYS A 1 335 ? 6.614 4.188 -3.159 1.00 84.31 335 CYS A CA 1
ATOM 2470 C C . CYS A 1 335 ? 5.736 2.962 -3.336 1.00 84.31 335 CYS A C 1
ATOM 2472 O O . CYS A 1 335 ? 4.515 3.060 -3.286 1.00 84.31 335 CYS A O 1
ATOM 2474 N N . CYS A 1 336 ? 6.393 1.842 -3.616 1.00 91.00 336 CYS A N 1
ATOM 2475 C CA . CYS A 1 336 ? 5.854 0.809 -4.467 1.00 91.00 336 CYS A CA 1
ATOM 2476 C C . CYS A 1 336 ? 5.446 -0.409 -3.660 1.00 91.00 336 CYS A C 1
ATOM 2478 O O . CYS A 1 336 ? 5.753 -1.553 -3.990 1.00 91.00 336 CYS A O 1
ATOM 2480 N N . ALA A 1 337 ? 4.765 -0.114 -2.551 1.00 93.06 337 ALA A N 1
ATOM 2481 C CA . ALA A 1 337 ? 4.131 -1.121 -1.733 1.00 93.06 337 ALA A CA 1
ATOM 2482 C C . ALA A 1 337 ? 3.107 -1.868 -2.588 1.00 93.06 337 ALA A C 1
ATOM 2484 O O . ALA A 1 337 ? 2.258 -1.259 -3.239 1.00 93.06 337 ALA A O 1
ATOM 2485 N N . VAL A 1 338 ? 3.214 -3.192 -2.586 1.00 96.12 338 VAL A N 1
ATOM 2486 C CA . VAL A 1 338 ? 2.179 -4.067 -3.128 1.00 96.12 338 VAL A CA 1
ATOM 2487 C C . VAL A 1 338 ? 0.947 -3.921 -2.241 1.00 96.12 338 VAL A C 1
ATOM 2489 O O . VAL A 1 338 ? 1.083 -3.845 -1.024 1.00 96.12 338 VAL A O 1
ATOM 2492 N N . VAL A 1 339 ? -0.231 -3.822 -2.847 1.00 95.88 339 VAL A N 1
ATOM 2493 C CA . VAL A 1 339 ? -1.499 -3.608 -2.126 1.00 95.88 339 VAL A CA 1
ATOM 2494 C C . VAL A 1 339 ? -2.481 -4.756 -2.281 1.00 95.88 339 VAL A C 1
ATOM 2496 O O . VAL A 1 339 ? -3.502 -4.777 -1.609 1.00 95.88 339 VAL A O 1
ATOM 2499 N N . GLY A 1 340 ? -2.192 -5.695 -3.178 1.00 95.12 340 GLY A N 1
ATOM 2500 C CA . GLY A 1 340 ? -2.985 -6.899 -3.346 1.00 95.12 340 GLY A CA 1
ATOM 2501 C C . GLY A 1 340 ? -2.785 -7.520 -4.716 1.00 95.12 340 GLY A C 1
ATOM 2502 O O . GLY A 1 340 ? -1.824 -7.229 -5.433 1.00 95.12 340 GLY A O 1
ATOM 2503 N N . TRP A 1 341 ? -3.740 -8.358 -5.086 1.00 95.44 341 TRP A N 1
ATOM 2504 C CA . TRP A 1 341 ? -3.829 -8.993 -6.390 1.00 95.44 341 TRP A CA 1
ATOM 2505 C C . TRP A 1 341 ? -5.181 -8.651 -7.008 1.00 95.44 341 TRP A C 1
ATOM 2507 O O . TRP A 1 341 ? -6.201 -8.675 -6.323 1.00 95.44 341 TRP A O 1
ATOM 2517 N N . LEU A 1 342 ? -5.189 -8.328 -8.298 1.00 94.00 342 LEU A N 1
ATOM 2518 C CA . LEU A 1 342 ? -6.432 -8.179 -9.055 1.00 94.00 342 LEU A CA 1
ATOM 2519 C C . LEU A 1 342 ? -6.974 -9.558 -9.457 1.00 94.00 342 LEU A C 1
ATOM 2521 O O . LEU A 1 342 ? -8.168 -9.832 -9.354 1.00 94.00 342 LEU A O 1
ATOM 2525 N N . ASP A 1 343 ? -6.062 -10.428 -9.888 1.00 92.69 343 ASP A N 1
ATOM 2526 C CA . ASP A 1 343 ? -6.297 -11.807 -10.302 1.00 92.69 343 ASP A CA 1
ATOM 2527 C C . ASP A 1 343 ? -5.021 -12.648 -10.066 1.00 92.69 343 ASP A C 1
ATOM 2529 O O . ASP A 1 343 ? -4.114 -12.221 -9.355 1.00 92.69 343 ASP A O 1
ATOM 2533 N N . ARG A 1 344 ? -4.941 -13.862 -10.634 1.00 92.31 344 ARG A N 1
ATOM 2534 C CA . ARG A 1 344 ? -3.781 -14.762 -10.459 1.00 92.31 344 ARG A CA 1
ATOM 2535 C C . ARG A 1 344 ? -2.478 -14.281 -11.083 1.00 92.31 344 ARG A C 1
ATOM 2537 O O . ARG A 1 344 ? -1.425 -14.766 -10.692 1.00 92.31 344 ARG A O 1
ATOM 2544 N N . GLU A 1 345 ? -2.550 -13.385 -12.050 1.00 95.06 345 GLU A N 1
ATOM 2545 C CA . GLU A 1 345 ? -1.413 -12.966 -12.864 1.00 95.06 345 GLU A CA 1
ATOM 2546 C C . GLU A 1 345 ? -1.124 -11.473 -12.708 1.00 95.06 345 GLU A C 1
ATOM 2548 O O . GLU A 1 345 ? -0.095 -11.000 -13.181 1.00 95.06 345 GLU A O 1
ATOM 2553 N N . THR A 1 346 ? -2.008 -10.726 -12.047 1.00 96.25 346 THR A N 1
ATOM 2554 C CA . THR A 1 346 ? -1.963 -9.269 -12.012 1.00 96.25 346 THR A CA 1
ATOM 2555 C C . THR A 1 346 ? -1.834 -8.757 -10.583 1.00 96.25 346 THR A C 1
ATOM 2557 O O . THR A 1 346 ? -2.778 -8.815 -9.790 1.00 96.25 346 THR A O 1
ATOM 2560 N N . VAL A 1 347 ? -0.658 -8.216 -10.263 1.00 96.88 347 VAL A N 1
ATOM 2561 C CA . VAL A 1 347 ? -0.356 -7.620 -8.957 1.00 96.88 347 VAL A CA 1
ATOM 2562 C C . VAL A 1 347 ? -0.761 -6.149 -8.927 1.00 96.88 347 VAL A C 1
ATOM 2564 O O . VAL A 1 347 ? -0.570 -5.426 -9.905 1.00 96.88 347 VAL A O 1
ATOM 2567 N N . LEU A 1 348 ? -1.291 -5.697 -7.792 1.00 97.44 348 LEU A N 1
ATOM 2568 C CA . LEU A 1 348 ? -1.607 -4.299 -7.526 1.00 97.44 348 LEU A CA 1
ATOM 2569 C C . LEU A 1 348 ? -0.519 -3.663 -6.663 1.00 97.44 348 LEU A C 1
ATOM 2571 O O . LEU A 1 348 ? -0.086 -4.249 -5.670 1.00 97.44 348 LEU A O 1
ATOM 2575 N N . PHE A 1 349 ? -0.100 -2.447 -6.996 1.00 97.75 349 PHE A N 1
ATOM 2576 C CA . PHE A 1 349 ? 0.898 -1.710 -6.220 1.00 97.75 349 PHE A CA 1
ATOM 2577 C C . PHE A 1 349 ? 0.659 -0.202 -6.270 1.00 97.75 349 PHE A C 1
ATOM 2579 O O . PHE A 1 349 ? 0.058 0.322 -7.208 1.00 97.75 349 PHE A O 1
ATOM 2586 N N . GLU A 1 350 ? 1.138 0.513 -5.257 1.00 97.06 350 GLU A N 1
ATOM 2587 C CA . GLU A 1 350 ? 1.081 1.974 -5.241 1.00 97.06 350 GLU A CA 1
ATOM 2588 C C . GLU A 1 350 ? 2.208 2.588 -6.076 1.00 97.06 350 GLU A C 1
ATOM 2590 O O . GLU A 1 350 ? 3.361 2.183 -6.018 1.00 97.06 350 GLU A O 1
ATOM 2595 N N . SER A 1 351 ? 1.900 3.639 -6.817 1.00 96.69 351 SER A N 1
ATOM 2596 C CA . SER A 1 351 ? 2.875 4.554 -7.392 1.00 96.69 351 SER A CA 1
ATOM 2597 C C . SER A 1 351 ? 2.757 5.872 -6.640 1.00 96.69 351 SER A C 1
ATOM 2599 O O . SER A 1 351 ? 1.857 6.669 -6.897 1.00 96.69 351 SER A O 1
ATOM 2601 N N . ARG A 1 352 ? 3.620 6.080 -5.638 1.00 92.81 352 ARG A N 1
ATOM 2602 C CA . ARG A 1 352 ? 3.600 7.290 -4.800 1.00 92.81 352 ARG A CA 1
ATOM 2603 C C . ARG A 1 352 ? 4.544 8.365 -5.331 1.00 92.81 352 ARG A C 1
ATOM 2605 O O . ARG A 1 352 ? 5.760 8.172 -5.395 1.00 92.81 352 ARG A O 1
ATOM 2612 N N . HIS A 1 353 ? 3.950 9.504 -5.659 1.00 92.88 353 HIS A N 1
ATOM 2613 C CA . HIS A 1 353 ? 4.577 10.771 -6.028 1.00 92.88 353 HIS A CA 1
ATOM 2614 C C . HIS A 1 353 ? 3.504 11.877 -5.918 1.00 92.88 353 HIS A C 1
ATOM 2616 O O . HIS A 1 353 ? 2.446 11.643 -5.341 1.00 92.88 353 HIS A O 1
ATOM 2622 N N . GLU A 1 354 ? 3.723 13.065 -6.490 1.00 92.75 354 GLU A N 1
ATOM 2623 C CA . GLU A 1 354 ? 2.758 14.183 -6.441 1.00 92.75 354 GLU A CA 1
ATOM 2624 C C . GLU A 1 354 ? 1.359 13.882 -7.027 1.00 92.75 354 GLU A C 1
ATOM 2626 O O . GLU A 1 354 ? 0.397 14.562 -6.681 1.00 92.75 354 GLU A O 1
ATOM 2631 N N . HIS A 1 355 ? 1.224 12.865 -7.882 1.00 94.12 355 HIS A N 1
ATOM 2632 C CA . HIS A 1 355 ? -0.052 12.398 -8.440 1.00 94.12 355 HIS A CA 1
ATOM 2633 C C . HIS A 1 355 ? -0.196 10.897 -8.203 1.00 94.12 355 HIS A C 1
ATOM 2635 O O . HIS A 1 355 ? -0.217 10.105 -9.143 1.00 94.12 355 HIS A O 1
ATOM 2641 N N . ALA A 1 356 ? -0.198 10.519 -6.927 1.00 95.94 356 ALA A N 1
ATOM 2642 C CA . ALA A 1 356 ? -0.160 9.125 -6.540 1.00 95.94 356 ALA A CA 1
ATOM 2643 C C . ALA A 1 356 ? -1.332 8.313 -7.112 1.00 95.94 356 ALA A C 1
ATOM 2645 O O . ALA A 1 356 ? -2.426 8.833 -7.329 1.00 95.94 356 ALA A O 1
ATOM 2646 N N . ARG A 1 357 ? -1.093 7.025 -7.348 1.00 97.44 357 ARG A N 1
ATOM 2647 C CA . ARG A 1 357 ? -2.067 6.114 -7.957 1.00 97.44 357 ARG A CA 1
ATOM 2648 C C . ARG A 1 357 ? -1.846 4.672 -7.533 1.00 97.44 357 ARG A C 1
ATOM 2650 O O . ARG A 1 357 ? -0.761 4.311 -7.086 1.00 97.44 357 ARG A O 1
ATOM 2657 N N . VAL A 1 358 ? -2.862 3.841 -7.714 1.00 97.94 358 VAL A N 1
ATOM 2658 C CA . VAL A 1 358 ? -2.743 2.382 -7.700 1.00 97.94 358 VAL A CA 1
ATOM 2659 C C . VAL A 1 358 ? -2.607 1.914 -9.142 1.00 97.94 358 VAL A C 1
ATOM 2661 O O . VAL A 1 358 ? -3.397 2.296 -10.011 1.00 97.94 358 VAL A O 1
ATOM 2664 N N . LEU A 1 359 ? -1.595 1.094 -9.393 1.00 98.12 359 LEU A N 1
ATOM 2665 C CA . LEU A 1 359 ? -1.320 0.470 -10.678 1.00 98.12 359 LEU A CA 1
ATOM 2666 C C . LEU A 1 359 ? -1.513 -1.041 -10.580 1.00 98.12 359 LEU A C 1
ATOM 26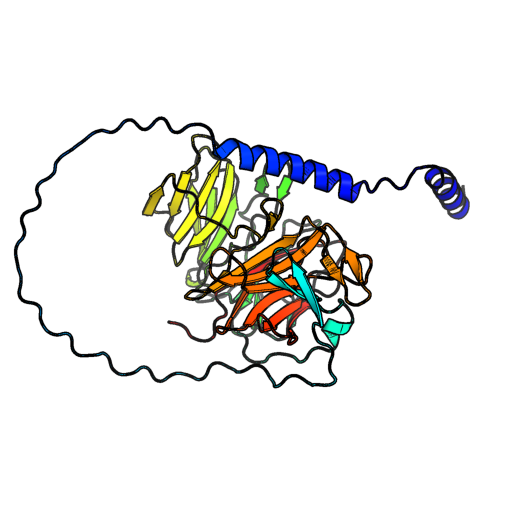68 O O . LEU A 1 359 ? -1.386 -1.632 -9.508 1.00 98.12 359 LEU A O 1
ATOM 2672 N N . ALA A 1 360 ? -1.786 -1.656 -11.722 1.00 97.62 360 ALA A N 1
ATOM 2673 C CA . ALA A 1 360 ? -1.796 -3.095 -11.912 1.00 97.62 360 ALA A CA 1
ATOM 2674 C C . ALA A 1 360 ? -0.659 -3.479 -12.858 1.00 97.62 360 ALA A C 1
ATOM 2676 O O . ALA A 1 360 ? -0.461 -2.815 -13.871 1.00 97.62 360 ALA A O 1
ATOM 2677 N N . TRP A 1 361 ? 0.065 -4.552 -12.565 1.00 97.88 361 TRP A N 1
ATOM 2678 C CA . TRP A 1 361 ? 1.071 -5.116 -13.463 1.00 97.88 361 TRP A CA 1
ATOM 2679 C C . TRP A 1 361 ? 0.798 -6.596 -13.678 1.00 97.88 361 TRP A C 1
ATOM 2681 O O . TRP A 1 361 ? 0.711 -7.354 -12.710 1.00 97.88 361 TRP A O 1
ATOM 2691 N N . ARG A 1 362 ? 0.686 -7.019 -14.943 1.00 97.06 362 ARG A N 1
ATOM 2692 C CA . ARG A 1 362 ? 0.632 -8.445 -15.268 1.00 97.06 362 ARG A CA 1
ATOM 2693 C C . ARG A 1 362 ? 2.040 -9.024 -15.166 1.00 97.06 362 ARG A C 1
ATOM 2695 O O . ARG A 1 362 ? 2.918 -8.723 -15.982 1.00 97.06 362 ARG A O 1
ATOM 2702 N N . VAL A 1 363 ? 2.240 -9.853 -14.150 1.00 96.94 363 VAL A N 1
ATOM 2703 C CA . VAL A 1 363 ? 3.531 -10.376 -13.708 1.00 96.94 363 VAL A CA 1
ATOM 2704 C C . VAL A 1 363 ? 4.269 -11.039 -14.866 1.00 96.94 363 VAL A C 1
ATOM 2706 O O . VAL A 1 363 ? 3.742 -11.890 -15.578 1.00 96.94 363 VAL A O 1
ATOM 2709 N N . GLY A 1 364 ? 5.523 -10.630 -15.063 1.00 96.94 364 GLY A N 1
ATOM 2710 C CA . GLY A 1 364 ? 6.382 -11.188 -16.106 1.00 96.94 364 GLY A CA 1
ATOM 2711 C C . GLY A 1 364 ? 6.085 -10.695 -17.527 1.00 96.94 364 GLY A C 1
ATOM 2712 O O . GLY A 1 364 ? 6.647 -11.252 -18.470 1.00 96.94 364 GLY A O 1
ATOM 2713 N N . TH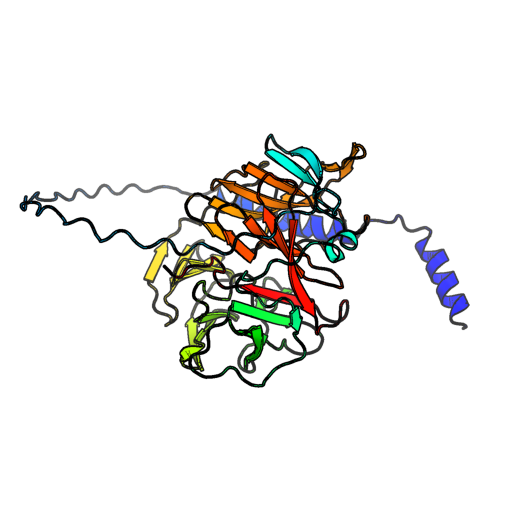R A 1 365 ? 5.259 -9.659 -17.694 1.00 97.06 365 THR A N 1
ATOM 2714 C CA . THR A 1 365 ? 4.889 -9.075 -18.997 1.00 97.06 365 THR A CA 1
ATOM 2715 C C . THR A 1 365 ? 5.151 -7.555 -19.024 1.00 97.06 365 THR A C 1
ATOM 2717 O O . THR A 1 365 ? 5.400 -6.971 -17.964 1.00 97.06 365 THR A O 1
ATOM 2720 N N . PRO A 1 366 ? 5.096 -6.890 -20.198 1.00 97.00 366 PRO A N 1
ATOM 2721 C CA . PRO A 1 366 ? 5.219 -5.430 -20.282 1.00 97.00 366 PRO A CA 1
ATOM 2722 C C . PRO A 1 366 ? 3.957 -4.676 -19.822 1.00 97.00 366 PRO A C 1
ATOM 2724 O O . PRO A 1 366 ? 3.960 -3.448 -19.750 1.00 97.00 366 PRO A O 1
ATOM 2727 N N . GLU A 1 367 ? 2.860 -5.382 -19.549 1.00 97.38 367 GLU A N 1
ATOM 2728 C CA . GLU A 1 367 ? 1.543 -4.772 -19.390 1.00 97.38 367 GLU A CA 1
ATOM 2729 C C . GLU A 1 367 ? 1.352 -4.180 -17.991 1.00 97.38 367 GLU A C 1
ATOM 2731 O O . GLU A 1 367 ? 1.305 -4.899 -16.987 1.00 97.38 367 GLU A O 1
ATOM 2736 N N . VAL A 1 368 ? 1.203 -2.858 -17.942 1.00 97.25 368 VAL A N 1
ATOM 2737 C CA . VAL A 1 368 ? 0.857 -2.093 -16.743 1.00 97.25 368 VAL A CA 1
ATOM 2738 C C . VAL A 1 368 ? -0.432 -1.328 -17.026 1.00 97.25 368 VAL A C 1
ATOM 2740 O O . VAL A 1 368 ? -0.647 -0.857 -18.139 1.00 97.25 368 VAL A O 1
ATOM 2743 N N . PHE A 1 369 ? -1.297 -1.207 -16.028 1.00 97.44 369 PHE A N 1
ATOM 2744 C CA . PHE A 1 369 ? -2.583 -0.530 -16.141 1.00 97.44 369 PHE A CA 1
ATOM 2745 C C . PHE A 1 369 ? -2.791 0.414 -14.963 1.00 97.44 369 PHE A C 1
ATOM 2747 O O . PHE A 1 369 ? -2.272 0.182 -13.866 1.00 97.44 369 PHE A O 1
ATOM 2754 N N . ARG A 1 370 ? -3.596 1.457 -15.164 1.00 97.31 370 ARG A N 1
ATOM 2755 C CA . ARG A 1 370 ? -4.024 2.340 -14.077 1.00 97.31 370 ARG A CA 1
ATOM 2756 C C . ARG A 1 370 ? -5.277 1.778 -13.412 1.00 97.31 370 ARG A C 1
ATOM 2758 O O . ARG A 1 370 ? -6.214 1.386 -14.098 1.00 97.31 370 ARG A O 1
ATOM 2765 N N . VAL A 1 371 ? -5.303 1.743 -12.081 1.00 97.25 371 VAL A N 1
ATOM 2766 C CA . VAL A 1 371 ? -6.426 1.188 -11.303 1.00 97.25 371 VAL A CA 1
ATOM 2767 C C . VAL A 1 371 ? -7.189 2.267 -10.555 1.00 97.25 371 VAL A C 1
ATOM 2769 O O . VAL A 1 371 ? -8.414 2.251 -10.557 1.00 97.25 371 VAL A O 1
ATOM 2772 N N . SER A 1 372 ? -6.490 3.212 -9.939 1.00 98.06 372 SER A N 1
ATOM 2773 C CA . SER A 1 372 ? -7.112 4.348 -9.260 1.00 98.06 372 SER A CA 1
ATOM 2774 C C . SER A 1 372 ? -6.128 5.498 -9.183 1.00 98.06 372 SER A C 1
ATOM 2776 O O . SER A 1 372 ? -4.982 5.276 -8.807 1.00 98.06 372 SER A O 1
ATOM 2778 N N . ASP A 1 373 ? -6.572 6.720 -9.443 1.00 97.94 373 ASP A N 1
ATOM 2779 C CA . ASP A 1 373 ? -5.836 7.921 -9.043 1.00 97.94 373 ASP A CA 1
ATOM 2780 C C . ASP A 1 373 ? -6.159 8.260 -7.575 1.00 97.94 373 ASP A C 1
ATOM 2782 O O . ASP A 1 373 ? -7.270 8.001 -7.112 1.00 97.94 373 ASP A O 1
ATOM 2786 N N . VAL A 1 374 ? -5.188 8.784 -6.820 1.00 97.56 374 VAL A N 1
ATOM 2787 C CA . VAL A 1 374 ? -5.342 9.197 -5.413 1.00 97.56 374 VAL A CA 1
ATOM 2788 C C . VAL A 1 374 ? -5.137 10.707 -5.308 1.00 97.56 374 VAL A C 1
ATOM 2790 O O . VAL A 1 374 ? -4.027 11.221 -5.479 1.00 97.56 374 VAL A O 1
ATOM 2793 N N . VAL A 1 375 ? -6.219 11.421 -5.011 1.00 97.19 375 VAL A N 1
ATOM 2794 C CA . VAL A 1 375 ? -6.297 12.889 -4.979 1.00 97.19 375 VAL A CA 1
ATOM 2795 C C . VAL A 1 375 ? -6.764 13.384 -3.605 1.00 97.19 375 VAL A C 1
ATOM 2797 O O . VAL A 1 375 ? -6.938 12.593 -2.681 1.00 97.19 375 VAL A O 1
ATOM 2800 N N . GLY A 1 376 ? -6.922 14.698 -3.431 1.00 94.50 376 GLY A N 1
ATOM 2801 C CA . GLY A 1 376 ? -7.405 15.265 -2.164 1.00 94.50 376 GLY A CA 1
ATOM 2802 C C . GLY A 1 376 ? -6.366 15.268 -1.038 1.00 94.50 376 GLY A C 1
ATOM 2803 O O . GLY A 1 376 ? -6.694 15.090 0.126 1.00 94.50 376 GLY A O 1
ATOM 2804 N N . TRP A 1 377 ? -5.086 15.398 -1.383 1.00 94.38 377 TRP A N 1
ATOM 2805 C CA . TRP A 1 377 ? -3.998 15.625 -0.431 1.00 94.38 377 TRP A CA 1
ATOM 2806 C C . TRP A 1 377 ? -2.994 16.605 -1.041 1.00 94.38 377 TRP A C 1
ATOM 2808 O O . TRP A 1 377 ? -2.989 16.839 -2.252 1.00 94.38 377 TRP A O 1
ATOM 2818 N N . THR A 1 378 ? -2.142 17.206 -0.211 1.00 93.56 378 THR A N 1
ATOM 2819 C CA . THR A 1 378 ? -1.173 18.225 -0.634 1.00 93.56 378 THR A CA 1
ATOM 2820 C C . THR A 1 378 ? 0.266 17.693 -0.590 1.00 93.56 378 THR A C 1
ATOM 2822 O O . THR A 1 378 ? 0.906 17.763 0.468 1.00 93.56 378 THR A O 1
ATOM 2825 N N . PRO A 1 379 ? 0.838 17.239 -1.725 1.00 91.06 379 PRO A N 1
ATOM 2826 C CA . PRO A 1 379 ? 2.222 16.782 -1.793 1.00 91.06 379 PRO A CA 1
ATOM 2827 C C . PRO A 1 379 ? 3.226 17.769 -1.192 1.00 91.06 379 PRO A C 1
ATOM 2829 O O . PRO A 1 379 ? 3.121 18.987 -1.350 1.00 91.06 379 PRO A O 1
ATOM 2832 N N . GLY A 1 380 ? 4.195 17.238 -0.445 1.00 89.06 380 GLY A N 1
ATOM 2833 C CA . GLY A 1 380 ? 5.235 18.019 0.234 1.00 89.06 380 GLY A CA 1
ATOM 2834 C C . GLY A 1 380 ? 4.792 18.714 1.529 1.00 89.06 380 GLY A C 1
ATOM 2835 O O . GLY A 1 380 ? 5.650 19.111 2.317 1.00 89.06 380 GLY A O 1
ATOM 2836 N N . LYS A 1 381 ? 3.483 18.837 1.788 1.00 90.56 381 LYS A N 1
ATOM 2837 C CA . LYS A 1 381 ? 2.938 19.258 3.096 1.00 90.56 381 LYS A CA 1
ATOM 2838 C C . LYS A 1 381 ? 2.340 18.094 3.868 1.00 90.56 381 LYS A C 1
ATOM 2840 O O . LYS A 1 381 ? 2.431 18.050 5.092 1.00 90.56 381 LYS A O 1
ATOM 2845 N N . GLU A 1 382 ? 1.728 17.185 3.130 1.00 91.88 382 GLU A N 1
ATOM 2846 C CA . GLU A 1 382 ? 1.071 15.996 3.626 1.00 91.88 382 GLU A CA 1
ATOM 2847 C C . GLU A 1 382 ? 1.749 14.772 3.014 1.00 91.88 382 GLU A C 1
ATOM 2849 O O . GLU A 1 382 ? 2.276 14.800 1.898 1.00 91.88 382 GLU A O 1
ATOM 2854 N N . SER A 1 383 ? 1.749 13.692 3.776 1.00 91.56 383 SER A N 1
ATOM 2855 C CA . SER A 1 383 ? 1.994 12.338 3.307 1.00 91.56 383 SER A CA 1
ATOM 2856 C C . SER A 1 383 ? 0.812 11.477 3.719 1.00 91.56 383 SER A C 1
ATOM 2858 O O . SER A 1 383 ? -0.019 11.899 4.519 1.00 91.56 383 SER A O 1
ATOM 2860 N N . TYR A 1 384 ? 0.713 10.264 3.192 1.00 94.19 384 TYR A N 1
ATOM 2861 C CA . TYR A 1 384 ? -0.306 9.336 3.652 1.00 94.19 384 TYR A CA 1
ATOM 2862 C C . TYR A 1 384 ? 0.244 7.920 3.770 1.00 94.19 384 TYR A C 1
ATOM 2864 O O . TYR A 1 384 ? 1.250 7.550 3.156 1.00 94.19 384 TYR A O 1
ATOM 2872 N N . VAL A 1 385 ? -0.438 7.127 4.587 1.00 94.31 385 VAL A N 1
ATOM 2873 C CA . VAL A 1 385 ? -0.317 5.670 4.594 1.00 94.31 385 VAL A CA 1
ATOM 2874 C C . VAL A 1 385 ? -1.645 5.106 4.134 1.00 94.31 385 VAL A C 1
ATOM 2876 O O . VAL A 1 385 ? -2.682 5.513 4.650 1.00 94.31 385 VAL A O 1
ATOM 2879 N N . ALA A 1 386 ? -1.599 4.194 3.170 1.00 96.88 386 ALA A N 1
ATOM 2880 C CA . ALA A 1 386 ? -2.762 3.480 2.676 1.00 96.88 386 ALA A CA 1
ATOM 2881 C C . ALA A 1 386 ? -2.706 2.008 3.095 1.00 96.88 386 ALA A C 1
ATOM 2883 O O . ALA A 1 386 ? -1.616 1.448 3.202 1.00 96.88 386 ALA A O 1
ATOM 2884 N N . SER A 1 387 ? -3.866 1.402 3.333 1.00 97.50 387 SER A N 1
ATOM 2885 C CA . SER A 1 387 ? -4.044 -0.025 3.602 1.00 97.50 387 SER A CA 1
ATOM 2886 C C . SER A 1 387 ? -5.279 -0.522 2.864 1.00 97.50 387 SER A C 1
ATOM 2888 O O . SER A 1 387 ? -6.292 0.173 2.849 1.00 97.50 387 SER A O 1
ATOM 2890 N N . PHE A 1 388 ? -5.200 -1.696 2.252 1.00 97.50 388 PHE A N 1
ATOM 2891 C CA . PHE A 1 388 ? -6.215 -2.204 1.330 1.00 97.50 388 PHE A CA 1
ATOM 2892 C C . PHE A 1 388 ? -6.758 -3.544 1.830 1.00 97.50 388 PHE A C 1
ATOM 2894 O O . PHE A 1 388 ? -6.045 -4.294 2.495 1.00 97.50 388 PHE A O 1
ATOM 2901 N N . ALA A 1 389 ? -8.036 -3.806 1.558 1.00 96.50 389 ALA A N 1
ATOM 2902 C CA . ALA A 1 389 ? -8.629 -5.123 1.763 1.00 96.50 389 ALA A CA 1
ATOM 2903 C C . ALA A 1 389 ? -8.188 -6.068 0.631 1.00 96.50 389 ALA A C 1
ATOM 2905 O O . ALA A 1 389 ? -7.526 -5.646 -0.317 1.00 96.50 389 ALA A O 1
ATOM 2906 N N . ASP A 1 390 ? -8.581 -7.339 0.696 1.00 93.75 390 ASP A N 1
ATOM 2907 C CA . ASP A 1 390 ? -8.399 -8.242 -0.437 1.00 93.75 390 ASP A CA 1
ATOM 2908 C C . ASP A 1 390 ? -9.297 -7.782 -1.595 1.00 93.75 390 ASP A C 1
ATOM 2910 O O . ASP A 1 390 ? -10.524 -7.729 -1.480 1.00 93.75 390 ASP A O 1
ATOM 2914 N N . LEU A 1 391 ? -8.660 -7.403 -2.702 1.00 90.75 391 LEU A N 1
ATOM 2915 C CA . LEU A 1 391 ? -9.318 -6.893 -3.905 1.00 90.75 391 LEU A CA 1
ATOM 2916 C C . LEU A 1 391 ? -9.587 -7.993 -4.935 1.00 90.75 391 LEU A C 1
ATOM 2918 O O . LEU A 1 391 ? -10.167 -7.709 -5.986 1.00 90.75 391 LEU A O 1
ATOM 2922 N N . THR A 1 392 ? -9.196 -9.243 -4.659 1.00 87.38 392 THR A N 1
ATOM 2923 C CA . THR A 1 392 ? -9.476 -10.341 -5.580 1.00 87.38 392 THR A CA 1
ATOM 2924 C C . THR A 1 392 ? -10.989 -10.493 -5.735 1.00 87.38 392 THR A C 1
ATOM 2926 O O . THR A 1 392 ? -11.751 -10.703 -4.789 1.00 87.38 392 THR A O 1
ATOM 2929 N N . THR A 1 393 ? -11.446 -10.293 -6.968 1.00 58.44 393 THR A N 1
ATOM 2930 C CA . THR A 1 393 ? -12.857 -10.175 -7.339 1.00 58.44 393 THR A CA 1
ATOM 2931 C C . THR A 1 393 ? -13.553 -11.530 -7.249 1.00 58.44 393 THR A C 1
ATOM 2933 O O . THR A 1 393 ? -13.740 -12.244 -8.228 1.00 58.44 393 THR A O 1
ATOM 2936 N N . GLY A 1 394 ? -13.931 -11.917 -6.038 1.00 52.53 394 GLY A N 1
ATOM 2937 C CA . GLY A 1 394 ? -14.623 -13.172 -5.796 1.00 52.53 394 GLY A CA 1
ATOM 2938 C C . GLY A 1 394 ? -14.493 -13.575 -4.346 1.00 52.53 394 GLY A C 1
ATOM 2939 O O . GLY A 1 394 ? -13.607 -14.351 -3.998 1.00 52.53 394 GLY A O 1
ATOM 2940 N N . GLY A 1 395 ? -15.396 -13.051 -3.513 1.00 42.59 395 GLY A N 1
ATOM 2941 C CA . GLY A 1 395 ? -15.595 -13.569 -2.166 1.00 42.59 395 GLY A CA 1
ATOM 2942 C C . GLY A 1 395 ? -15.637 -15.097 -2.207 1.00 42.59 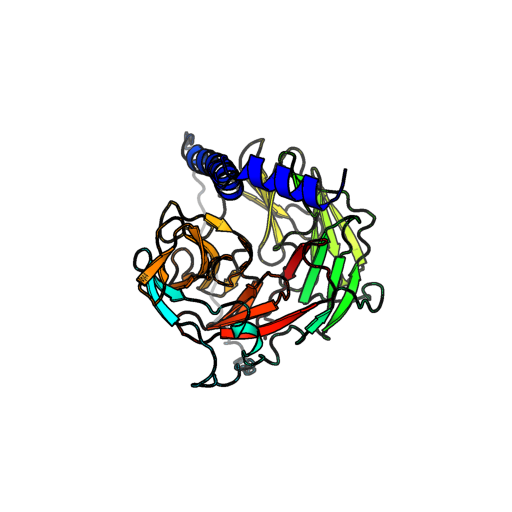395 GLY A C 1
ATOM 2943 O O . GLY A 1 395 ? -16.391 -15.676 -2.991 1.00 42.59 395 GLY A O 1
ATOM 2944 N N . ARG A 1 396 ? -14.759 -15.714 -1.417 1.00 37.44 396 ARG A N 1
ATOM 2945 C CA . ARG A 1 396 ? -14.765 -17.155 -1.164 1.00 37.44 396 ARG A CA 1
ATOM 2946 C C . ARG A 1 396 ? -16.097 -17.632 -0.603 1.00 37.44 396 ARG A C 1
ATOM 2948 O O . ARG A 1 396 ? -16.732 -16.853 0.147 1.00 37.44 396 ARG A O 1
#

Sequence (396 aa):
MTGQRLRDLLEERVADLPVTDLVDGAWDRARAVRRRRAAGVGGAVAVLAVVGATTAVVAGGDEATPTPPPADSSSDAPSPPAPDPDGPQAERAGTYGGVPVWWALTVAEETELPQVEGSGLPAEIDLDSSRGEVPPGFRAVALFQLWGERPGEVVAIGADGASYTLDVSRLERYAERGNVLPPLSAESLSPDGEHAFFRQDGALEVYTFGTRTWTTIDVPGADVERTRWEQAALEVTTIGGGVGLSYYSPAGQLIRSTTELPQGYTGPRWQDEHYGPLERLVGEGAQGLYLAGPVAAMDGTGFESVDAVAAGGVGEPDALLAMPPETSGGRWKQCCAVVGWLDRETVLFESRHEHARVLAWRVGTPEVFRVSDVVGWTPGKESYVASFADLTTGGR

Radius of gyration: 23.54 Å; chains: 1; bounding box: 56×91×57 Å

Secondary structure (DSSP, 8-state):
--HHHHHHHHHHHHHTS----HHHHHHHHHHHHHHHHHGGGGS-----------PPP------PPPPPPPPP------PPPPPPTTS---EEEEEETTEEEEEPPPTTGGGGSPBPSSSSS-SEEESS---SBPPTT--EEEEEEEESSSS--EEEEETTS-EEEE--TTPPPEEETTEEE-S--TT-B-TTSSEEEEEETTEEEEEETTTTEEEEEE-TTSEEEEEEEETTEEEEEEESSS-EEEEE-TTS-EEEEES--------SSTT-EEEEEEEEETTEEEEEEEE-S-EE-TTS-EESSEEEEEEEETTS-SEEEEPPPGGGT-PPTT---EEEESSSSEEEEEE-STT-EEEEEETTSS-EEEEEEEESS-BTTBEEEEEE----SS--

Organism: NCBI:txid2201891

pLDDT: mean 83.75, std 18.03, range [30.62, 98.38]

Foldseek 3Di:
DDPVVVVVVVCVVCVPPPPPVVVVVVVVVVVVVVVVVVVVVPDDDPDDDDDDDDDDDDDDDDDDDDDDDPDDDDDDFQDFPDFDPPAAWWAFQQDDLNATETEDDFPVSQVRFAEGPQLLADQAQAPQDAPEAQDAPFFFQKWKWKDFPDQTWIWGAGSVRHIHTYPPVVADFAAAPNDTDWQAAQQFAAQRRQKGWGDHVQWIWIAGRNVRDIAIAGNPAFRFPDWHDDHQWIWTFTDGPATKIWTAHSNRHTPDIDNDDDDQACESDVSKDWDADWADDVQKTKTKIFAQAWGADPVRDTDGRWIWIFMGGGRYGNYIHTWDDVVVSTADPVQWGWAYASEPQKTWTWRHDQFIFIKIDRGPDRDIHTHYIYHNDGPPRMDMHMYGHHSHPDDD